Protein AF-0000000078823040 (afdb_homodimer)

Foldseek 3Di:
DFFEEAEEAEEQQVDDQLLVLVQVLLVVLLHAEYAYQLQRPRNLVSLVPCDPVSVVRHFYAHAAEQADRFPPHHDDPVVLLVCLVVPNDDLVVLLVRLVVSQVSVCVRNVDGGLEYAYDVRSCQAHSNVVSNLVNQCVVPVPDGHAYEAAQEPDPPPVNVVSVVRGSPVSVVVCVVSPHHYADYEAADDDLPDALVRVLVSVLVRVVVSLVCVVVPGYYYYYDRAGHQDPPVVDPNNVSRPSRSDNSVDVSVVVSCVVSNYRHDYVCVVVVD/DFFEEAEEAEEQQVDPQLLVLVQVLLVVLLHAEYAYQLQRPRNLVSLVPCDPVSVVRHFYAHAAEQADRFPPHHDDPVVLLVCLVVPNDDLVVLLVRLVVSQVSVCVRNVDGGLEYAYDVRSCQAHSNVVSNLVNQCVVPVPDGHAYEAAQEPDPPPVNVVSVVRGSPVSVVVCVVSPHHYADYEAADDDLPDALVRVLVSVLVRVVVSLVCVVVPGYYYYYDRAGHQDPPPVDPNNVSRPSRSDNSSDVSVVVSCVVSNYRHDYVCVVVVD

Solvent-accessible surface area (backbone atoms only — not comparable to full-atom values): 28137 Å² total; per-residue (Å²): 126,78,26,70,31,29,26,31,33,53,58,34,25,75,39,71,39,32,36,51,34,48,53,52,33,35,76,68,62,60,30,12,27,36,20,28,29,42,59,31,93,41,20,71,65,49,46,68,71,61,40,72,71,51,55,72,47,22,41,51,20,37,26,43,55,52,55,83,52,35,57,96,59,62,35,60,63,61,58,45,52,48,36,24,73,68,63,67,63,57,66,70,57,50,46,51,39,52,48,51,37,53,49,43,38,26,71,66,65,74,45,79,49,50,25,39,40,28,51,93,56,48,45,30,26,50,68,45,29,58,49,49,53,53,50,46,50,70,74,28,70,90,63,66,40,33,36,59,33,57,29,44,76,52,81,45,73,69,28,48,50,42,38,71,44,21,18,62,58,38,48,55,52,38,48,74,70,67,37,50,65,44,58,32,22,35,65,84,75,89,63,77,54,54,55,70,57,42,51,53,52,47,51,54,44,52,50,48,42,50,58,36,39,74,74,76,39,46,36,33,36,42,44,56,38,9,44,80,69,84,59,78,84,46,90,54,50,78,27,10,34,34,45,34,52,46,60,70,33,68,65,42,54,48,52,30,58,76,65,38,43,41,78,33,37,56,70,74,68,63,72,110,127,77,27,67,32,29,27,31,32,54,56,33,25,75,39,70,38,32,37,52,33,47,52,51,33,35,75,69,63,62,29,12,26,37,20,28,29,43,58,29,93,40,20,71,66,48,47,70,71,63,38,71,71,49,54,74,48,23,42,51,22,37,26,43,55,51,56,83,51,36,58,96,59,60,34,60,63,63,59,45,52,48,36,23,74,66,63,66,62,56,66,68,58,50,45,51,39,52,47,50,39,53,50,41,38,26,72,66,66,74,44,80,48,49,24,40,38,28,51,95,54,48,46,30,26,50,67,45,30,59,48,49,52,52,48,47,49,68,75,29,68,90,64,66,40,32,36,60,34,58,30,44,76,51,80,45,74,70,28,48,50,42,38,71,45,21,19,61,58,38,47,54,52,37,47,75,72,67,37,50,65,44,59,32,23,34,64,85,76,84,64,74,56,54,55,70,56,42,51,54,52,47,52,53,42,52,51,48,42,49,57,36,40,76,74,76,37,45,35,34,36,42,45,54,37,10,44,80,68,86,59,79,83,46,92,54,49,78,27,10,34,34,45,34,53,46,59,70,33,68,64,43,54,48,50,31,58,74,66,35,44,41,77,32,36,56,71,73,68,62,71,111

Structure (mmCIF, N/CA/C/O backbone):
data_AF-0000000078823040-model_v1
#
loop_
_entity.id
_entity.type
_entity.pdbx_description
1 polymer 'YdjC-like protein'
#
loop_
_atom_site.group_PDB
_atom_site.id
_atom_site.type_symbol
_atom_site.label_atom_id
_atom_site.label_alt_id
_atom_site.label_comp_id
_atom_site.label_asym_id
_atom_site.label_entity_id
_atom_site.label_seq_id
_atom_site.pdbx_PDB_ins_code
_atom_site.Cartn_x
_atom_site.Cartn_y
_atom_site.Cartn_z
_atom_site.occupancy
_atom_site.B_iso_or_equiv
_atom_site.auth_seq_id
_atom_site.auth_comp_id
_atom_site.auth_asym_id
_atom_site.auth_atom_id
_atom_site.pdbx_PDB_model_num
ATOM 1 N N . MET A 1 1 ? -22.453 35.469 12.219 1 88.44 1 MET A N 1
ATOM 2 C CA . MET A 1 1 ? -21.438 34.906 13.102 1 88.44 1 MET A CA 1
ATOM 3 C C . MET A 1 1 ? -20.125 34.719 12.359 1 88.44 1 MET A C 1
ATOM 5 O O . MET A 1 1 ? -20.109 34.344 11.188 1 88.44 1 MET A O 1
ATOM 9 N N . VAL A 1 2 ? -18.984 35.062 13.023 1 94.88 2 VAL A N 1
ATOM 10 C CA . VAL A 1 2 ? -17.672 34.906 12.406 1 94.88 2 VAL A CA 1
ATOM 11 C C . VAL A 1 2 ? -17.219 33.469 12.469 1 94.88 2 VAL A C 1
ATOM 13 O O . VAL A 1 2 ? -17.422 32.781 13.484 1 94.88 2 VAL A O 1
ATOM 16 N N . THR A 1 3 ? -16.75 32.938 11.391 1 97.69 3 THR A N 1
ATOM 17 C CA . THR A 1 3 ? -16.234 31.562 11.32 1 97.69 3 THR A CA 1
ATOM 18 C C . THR A 1 3 ? -14.711 31.562 11.453 1 97.69 3 THR A C 1
ATOM 20 O O . THR A 1 3 ? -14 32 10.547 1 97.69 3 THR A O 1
ATOM 23 N N . PRO A 1 4 ? -14.203 31.062 12.609 1 97.69 4 PRO A N 1
ATOM 24 C CA . PRO A 1 4 ? -12.75 30.891 12.672 1 97.69 4 PRO A CA 1
ATOM 25 C C . PRO A 1 4 ? -12.258 29.75 11.781 1 97.69 4 PRO A C 1
ATOM 27 O O . PRO A 1 4 ? -12.922 28.719 11.672 1 97.69 4 PRO A O 1
ATOM 30 N N . LEU A 1 5 ? -11.164 29.922 11.125 1 98.19 5 LEU A N 1
ATOM 31 C CA . LEU A 1 5 ? -10.594 28.906 10.25 1 98.19 5 LEU A CA 1
ATOM 32 C C . LEU A 1 5 ? -9.078 28.828 10.414 1 98.19 5 LEU A C 1
ATOM 34 O O . LEU A 1 5 ? -8.391 29.859 10.352 1 98.19 5 LEU A O 1
ATOM 38 N N . ILE A 1 6 ? -8.602 27.641 10.711 1 98.56 6 ILE A N 1
ATOM 39 C CA . ILE A 1 6 ? -7.16 27.391 10.703 1 98.56 6 ILE A CA 1
ATOM 40 C C . ILE A 1 6 ? -6.703 27.078 9.281 1 98.56 6 ILE A C 1
ATOM 42 O O . ILE A 1 6 ? -7.242 26.172 8.633 1 98.56 6 ILE A O 1
ATOM 46 N N . ILE A 1 7 ? -5.805 27.844 8.758 1 98.88 7 ILE A N 1
ATOM 47 C CA . ILE A 1 7 ? -5.227 27.578 7.445 1 98.88 7 ILE A CA 1
ATOM 48 C C . ILE A 1 7 ? -3.771 27.141 7.602 1 98.88 7 ILE A C 1
ATOM 50 O O . ILE A 1 7 ? -2.914 27.953 7.977 1 98.88 7 ILE A O 1
ATOM 54 N N . SER A 1 8 ? -3.553 25.891 7.316 1 98.75 8 SER A N 1
ATOM 55 C CA . SER A 1 8 ? -2.27 25.281 7.648 1 98.75 8 SER A CA 1
ATOM 56 C C . SER A 1 8 ? -1.53 24.828 6.395 1 98.75 8 SER A C 1
ATOM 58 O O . SER A 1 8 ? -2.031 23.984 5.645 1 98.75 8 SER A O 1
ATOM 60 N N . ALA A 1 9 ? -0.342 25.328 6.199 1 98.88 9 ALA A N 1
ATOM 61 C CA . ALA A 1 9 ? 0.524 24.891 5.109 1 98.88 9 ALA A CA 1
ATOM 62 C C . ALA A 1 9 ? 1.442 23.766 5.559 1 98.88 9 ALA A C 1
ATOM 64 O O . ALA A 1 9 ? 2.094 23.859 6.602 1 98.88 9 ALA A O 1
ATOM 65 N N . ASP A 1 10 ? 1.474 22.719 4.77 1 98.75 10 ASP A N 1
ATOM 66 C CA . ASP A 1 10 ? 2.334 21.578 5.051 1 98.75 10 ASP A CA 1
ATOM 67 C C . ASP A 1 10 ? 3.703 21.75 4.395 1 98.75 10 ASP A C 1
ATOM 69 O O . ASP A 1 10 ? 3.875 22.594 3.516 1 98.75 10 ASP A O 1
ATOM 73 N N . ASP A 1 11 ? 4.695 21.062 4.91 1 98.75 11 ASP A N 1
ATOM 74 C CA . ASP A 1 11 ? 5.941 20.734 4.223 1 98.75 11 ASP A CA 1
ATOM 75 C C . ASP A 1 11 ? 6.961 21.859 4.371 1 98.75 11 ASP A C 1
ATOM 77 O O . ASP A 1 11 ? 7.836 22.031 3.52 1 98.75 11 ASP A O 1
ATOM 81 N N . TYR A 1 12 ? 6.855 22.734 5.391 1 98.88 12 TYR A N 1
ATOM 82 C CA . TYR A 1 12 ? 7.891 23.734 5.621 1 98.88 12 TYR A CA 1
ATOM 83 C C . TYR A 1 12 ? 9.25 23.078 5.824 1 98.88 12 TYR A C 1
ATOM 85 O O . TYR A 1 12 ? 9.367 22.109 6.562 1 98.88 12 TYR A O 1
ATOM 93 N N . ALA A 1 13 ? 10.25 23.578 5.176 1 98.75 13 ALA A N 1
ATOM 94 C CA . ALA A 1 13 ? 11.641 23.141 5.18 1 98.75 13 ALA A CA 1
ATOM 95 C C . ALA A 1 13 ? 11.891 22.094 4.105 1 98.75 13 ALA A C 1
ATOM 97 O O . ALA A 1 13 ? 12.992 21.547 4 1 98.75 13 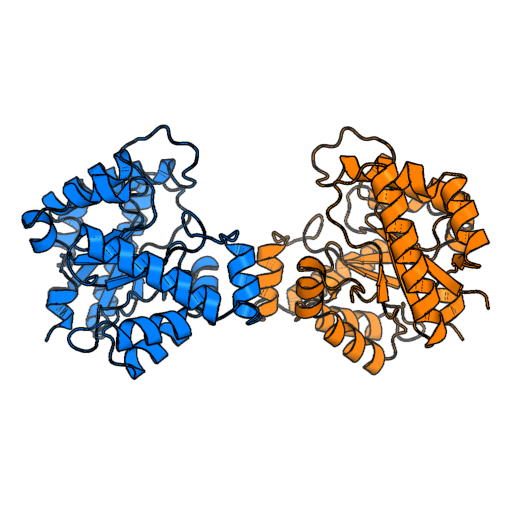ALA A O 1
ATOM 98 N N . GLN A 1 14 ? 10.883 21.781 3.256 1 98.31 14 GLN A N 1
ATOM 99 C CA . GLN A 1 14 ? 11.102 20.828 2.166 1 98.31 14 GLN A CA 1
ATOM 100 C C . GLN A 1 14 ? 11.914 21.469 1.041 1 98.31 14 GLN A C 1
ATOM 102 O O . GLN A 1 14 ? 12.688 20.781 0.365 1 98.31 14 GLN A O 1
ATOM 107 N N . GLY A 1 15 ? 11.734 22.734 0.827 1 97.81 15 GLY A N 1
ATOM 108 C CA . GLY A 1 15 ? 12.43 23.469 -0.215 1 97.81 15 GLY A CA 1
ATOM 109 C C . GLY A 1 15 ? 12.383 24.969 -0.017 1 97.81 15 GLY A C 1
ATOM 110 O O . GLY A 1 15 ? 11.445 25.5 0.589 1 97.81 15 GLY A O 1
ATOM 111 N N . ALA A 1 16 ? 13.375 25.641 -0.651 1 97.88 16 ALA A N 1
ATOM 112 C CA . ALA A 1 16 ? 13.5 27.078 -0.451 1 97.88 16 ALA A CA 1
ATOM 113 C C . ALA A 1 16 ? 12.289 27.812 -1.019 1 97.88 16 ALA A C 1
ATOM 115 O O . ALA A 1 16 ? 11.781 28.75 -0.402 1 97.88 16 ALA A O 1
ATOM 116 N N . ALA A 1 17 ? 11.891 27.391 -2.172 1 98.5 17 ALA A N 1
ATOM 117 C CA . ALA A 1 17 ? 10.75 28.031 -2.818 1 98.5 17 ALA A CA 1
ATOM 118 C C . ALA A 1 17 ? 9.469 27.812 -2.012 1 98.5 17 ALA A C 1
ATOM 120 O O . ALA A 1 17 ? 8.617 28.703 -1.942 1 98.5 17 ALA A O 1
ATOM 121 N N . ILE A 1 18 ? 9.336 26.641 -1.421 1 98.81 18 ILE A N 1
ATOM 122 C CA . ILE A 1 18 ? 8.195 26.312 -0.571 1 98.81 18 ILE A CA 1
ATOM 123 C C . ILE A 1 18 ? 8.227 27.172 0.688 1 98.81 18 ILE A C 1
ATOM 125 O O . ILE A 1 18 ? 7.227 27.812 1.027 1 98.81 18 ILE A O 1
ATOM 129 N N . ASP A 1 19 ? 9.414 27.297 1.308 1 98.81 19 ASP A N 1
ATOM 130 C CA . ASP A 1 19 ? 9.578 28.078 2.527 1 98.81 19 ASP A CA 1
ATOM 131 C C . ASP A 1 19 ? 9.211 29.531 2.295 1 98.81 19 ASP A C 1
ATOM 133 O O . ASP A 1 19 ? 8.445 30.125 3.068 1 98.81 19 ASP A O 1
ATOM 137 N N . GLN A 1 20 ? 9.719 30.062 1.245 1 98.75 20 GLN A N 1
ATOM 138 C CA . GLN A 1 20 ? 9.477 31.469 0.942 1 98.75 20 GLN A CA 1
ATOM 139 C C . GLN A 1 20 ? 7.996 31.734 0.708 1 98.75 20 GLN A C 1
ATOM 141 O O . GLN A 1 20 ? 7.449 32.719 1.205 1 98.75 20 GLN A O 1
ATOM 146 N N . GLY A 1 21 ? 7.371 30.891 -0.035 1 98.88 21 GLY A N 1
ATOM 147 C CA . GLY A 1 21 ? 5.945 31.031 -0.274 1 98.88 21 GLY A CA 1
ATOM 148 C C . GLY A 1 21 ? 5.121 30.984 0.999 1 98.88 21 GLY A C 1
ATOM 149 O O . GLY A 1 21 ? 4.203 31.781 1.178 1 98.88 21 GLY A O 1
ATOM 150 N N . ILE A 1 22 ? 5.422 30.062 1.857 1 98.94 22 ILE A N 1
ATOM 151 C CA . ILE A 1 22 ? 4.699 29.906 3.115 1 98.94 22 ILE A CA 1
ATOM 152 C C . ILE A 1 22 ? 4.891 31.141 3.982 1 98.94 22 ILE A C 1
ATOM 154 O O . ILE A 1 22 ? 3.916 31.703 4.496 1 98.94 22 ILE A O 1
ATOM 158 N N . LEU A 1 23 ? 6.098 31.625 4.109 1 98.94 23 LEU A N 1
ATOM 159 C CA . LEU A 1 23 ? 6.383 32.812 4.93 1 98.94 23 LEU A CA 1
ATOM 160 C C . LEU A 1 23 ? 5.684 34.031 4.367 1 98.94 23 LEU A C 1
ATOM 162 O O . LEU A 1 23 ? 5.133 34.844 5.125 1 98.94 23 LEU A O 1
ATOM 166 N N . ASP A 1 24 ? 5.715 34.188 3.055 1 98.81 24 ASP A N 1
ATOM 167 C CA . ASP A 1 24 ? 5.027 35.312 2.42 1 98.81 24 ASP A CA 1
ATOM 168 C C . ASP A 1 24 ? 3.541 35.312 2.773 1 98.81 24 ASP A C 1
ATOM 170 O O . ASP A 1 24 ? 2.986 36.344 3.148 1 98.81 24 ASP A O 1
ATOM 174 N N . LEU A 1 25 ? 2.967 34.156 2.684 1 98.88 25 LEU A N 1
ATOM 175 C CA . LEU A 1 25 ? 1.531 34.062 2.92 1 98.88 25 LEU A CA 1
ATOM 176 C C . LEU A 1 25 ? 1.203 34.312 4.391 1 98.88 25 LEU A C 1
ATOM 178 O O . LEU A 1 25 ? 0.151 34.844 4.715 1 98.88 25 LEU A O 1
ATOM 182 N N . ILE A 1 26 ? 2.066 33.875 5.305 1 98.88 26 ILE A N 1
ATOM 183 C CA . ILE A 1 26 ? 1.87 34.188 6.719 1 98.88 26 ILE A CA 1
ATOM 184 C C . ILE A 1 26 ? 1.93 35.688 6.949 1 98.88 26 ILE A C 1
ATOM 186 O O . ILE A 1 26 ? 1.069 36.25 7.629 1 98.88 26 ILE A O 1
ATOM 190 N N . ARG A 1 27 ? 2.875 36.312 6.336 1 98.5 27 ARG A N 1
ATOM 191 C CA . ARG A 1 27 ? 3.02 37.781 6.48 1 98.5 27 ARG A CA 1
ATOM 192 C C . ARG A 1 27 ? 1.796 38.5 5.941 1 98.5 27 ARG A C 1
ATOM 194 O O . ARG A 1 27 ? 1.402 39.531 6.477 1 98.5 27 ARG A O 1
ATOM 201 N N . MET A 1 28 ? 1.188 37.906 4.973 1 97.94 28 MET A N 1
ATOM 202 C CA . MET A 1 28 ? -0.007 38.469 4.367 1 97.94 28 MET A CA 1
ATOM 203 C C . MET A 1 28 ? -1.25 38.156 5.184 1 97.94 28 MET A C 1
ATOM 205 O O . MET A 1 28 ? -2.365 38.5 4.809 1 97.94 28 MET A O 1
ATOM 209 N N . ARG A 1 29 ? -1.079 37.312 6.223 1 97.38 29 ARG A N 1
ATOM 210 C CA . ARG A 1 29 ? -2.156 36.875 7.102 1 97.38 29 ARG A CA 1
ATOM 211 C C . ARG A 1 29 ? -3.129 35.969 6.363 1 97.38 29 ARG A C 1
ATOM 213 O O . ARG A 1 29 ? -4.336 36 6.605 1 97.38 29 ARG A O 1
ATOM 220 N N . ARG A 1 30 ? -2.502 35.188 5.438 1 98.31 30 ARG A N 1
ATOM 221 C CA . ARG A 1 30 ? -3.305 34.25 4.676 1 98.31 30 ARG A CA 1
ATOM 222 C C . ARG A 1 30 ? -3.188 32.844 5.254 1 98.31 30 ARG A C 1
ATOM 224 O O . ARG A 1 30 ? -3.994 31.969 4.941 1 98.31 30 ARG A O 1
ATOM 231 N N . LEU A 1 31 ? -2.199 32.625 6.008 1 98.75 31 LEU A N 1
ATOM 232 C CA . LEU A 1 31 ? -1.966 31.359 6.719 1 98.75 31 LEU A CA 1
ATOM 233 C C . LEU A 1 31 ? -1.891 31.594 8.227 1 98.75 31 LEU A C 1
ATOM 235 O O . LEU A 1 31 ? -1.405 32.625 8.672 1 98.75 31 LEU A O 1
ATOM 239 N N . THR A 1 32 ? -2.303 30.594 8.984 1 98.75 32 THR A N 1
ATOM 240 C CA . THR A 1 32 ? -2.275 30.734 10.438 1 98.75 32 THR A CA 1
ATOM 241 C C . THR A 1 32 ? -1.522 29.578 11.086 1 98.75 32 THR A C 1
ATOM 243 O O . THR A 1 32 ? -1.461 29.484 12.312 1 98.75 32 THR A O 1
ATOM 246 N N . ALA A 1 33 ? -0.987 28.672 10.281 1 98.88 33 ALA A N 1
ATOM 247 C CA . ALA A 1 33 ? -0.185 27.562 10.789 1 98.88 33 ALA A CA 1
ATOM 248 C C . ALA A 1 33 ? 0.694 26.969 9.68 1 98.88 33 ALA A C 1
ATOM 250 O O . ALA A 1 33 ? 0.343 27.031 8.5 1 98.88 33 ALA A O 1
ATOM 251 N N . THR A 1 34 ? 1.821 26.438 10.039 1 98.94 34 THR A N 1
ATOM 252 C CA . THR A 1 34 ? 2.643 25.625 9.148 1 98.94 34 THR A CA 1
ATOM 253 C C . THR A 1 34 ? 3.361 24.531 9.93 1 98.94 34 THR A C 1
ATOM 255 O O . THR A 1 34 ? 3.719 24.719 11.094 1 98.94 34 THR A O 1
ATOM 258 N N . SER A 1 35 ? 3.416 23.391 9.336 1 98.75 35 SER A N 1
ATOM 259 C CA . SER A 1 35 ? 4.113 22.281 9.977 1 98.75 35 SER A CA 1
ATOM 260 C C . SER A 1 35 ? 5.438 21.984 9.273 1 98.75 35 SER A C 1
ATOM 262 O O . SER A 1 35 ? 5.535 22.094 8.055 1 98.75 35 SER A O 1
ATOM 264 N N . CYS A 1 36 ? 6.426 21.609 10.062 1 98.88 36 CYS A N 1
ATOM 265 C CA . CYS A 1 36 ? 7.812 21.625 9.609 1 98.88 36 CYS A CA 1
ATOM 266 C C . CYS A 1 36 ? 8.375 20.203 9.531 1 98.88 36 CYS A C 1
ATOM 268 O O . CYS A 1 36 ? 8.109 19.391 10.406 1 98.88 36 CYS A O 1
ATOM 270 N N . LEU A 1 37 ? 9.086 19.969 8.5 1 98.81 37 LEU A N 1
ATOM 271 C CA . LEU A 1 37 ? 9.867 18.75 8.367 1 98.81 37 LEU A CA 1
ATOM 272 C C . LEU A 1 37 ? 11.227 18.891 9.047 1 98.81 37 LEU A C 1
ATOM 274 O O . LEU A 1 37 ? 12.203 19.281 8.406 1 98.81 37 LEU A O 1
ATOM 278 N N . SER A 1 38 ? 11.297 18.438 10.273 1 98.75 38 SER A N 1
ATOM 279 C CA . SER A 1 38 ? 12.391 18.828 11.156 1 98.75 38 SER A CA 1
ATOM 280 C C . SER A 1 38 ? 13.656 18.047 10.852 1 98.75 38 SER A C 1
ATOM 282 O O . SER A 1 38 ? 14.742 18.406 11.32 1 98.75 38 SER A O 1
ATOM 284 N N . LEU A 1 39 ? 13.562 16.969 10.078 1 98.5 39 LEU A N 1
ATOM 285 C CA . LEU A 1 39 ? 14.773 16.234 9.734 1 98.5 39 LEU A CA 1
ATOM 286 C C . LEU A 1 39 ? 15.227 16.562 8.32 1 98.5 39 LEU A C 1
ATOM 288 O O . LEU A 1 39 ? 16.188 15.969 7.816 1 98.5 39 LEU A O 1
ATOM 292 N N . SER A 1 40 ? 14.484 17.469 7.668 1 98.25 40 SER A N 1
ATOM 293 C CA . SER A 1 40 ? 14.953 17.953 6.379 1 98.25 40 SER A CA 1
ATOM 294 C C . SER A 1 40 ? 16.359 18.547 6.496 1 98.25 40 SER A C 1
ATOM 296 O O . SER A 1 40 ? 16.672 19.219 7.48 1 98.25 40 SER A O 1
ATOM 298 N N . PRO A 1 41 ? 17.188 18.344 5.422 1 97.38 41 PRO A N 1
ATOM 299 C CA . PRO A 1 41 ? 18.5 18.984 5.441 1 97.38 41 PRO A CA 1
ATOM 300 C C . PRO A 1 41 ? 18.422 20.5 5.477 1 97.38 41 PRO A C 1
ATOM 302 O O . PRO A 1 41 ? 19.391 21.172 5.855 1 97.38 41 PRO A O 1
ATOM 305 N N . ARG A 1 42 ? 17.312 21.062 5.172 1 97.56 42 ARG A N 1
ATOM 306 C CA . ARG A 1 42 ? 17.156 22.516 5.109 1 97.56 42 ARG A CA 1
ATOM 307 C C . ARG A 1 42 ? 16.609 23.062 6.422 1 97.56 42 ARG A C 1
ATOM 309 O O . ARG A 1 42 ? 16.516 24.266 6.602 1 97.56 42 ARG A O 1
ATOM 316 N N . TRP A 1 43 ? 16.281 22.219 7.312 1 98.69 43 TRP A N 1
ATOM 317 C CA . TRP A 1 43 ? 15.547 22.625 8.5 1 98.69 43 TRP A CA 1
ATOM 318 C C . TRP A 1 43 ? 16.312 23.688 9.281 1 98.69 43 TRP A C 1
ATOM 320 O O . TRP A 1 43 ? 15.742 24.719 9.648 1 98.69 43 TRP A O 1
ATOM 330 N N . ARG A 1 44 ? 17.562 23.5 9.516 1 98.12 44 ARG A N 1
ATOM 331 C CA . ARG A 1 44 ? 18.344 24.469 10.289 1 98.12 44 ARG A CA 1
ATOM 332 C C . ARG A 1 44 ? 18.281 25.844 9.664 1 98.12 44 ARG A C 1
ATOM 334 O O . ARG A 1 44 ? 18.016 26.828 10.359 1 98.12 44 ARG A O 1
ATOM 341 N N . GLU A 1 45 ? 18.484 25.875 8.391 1 98.25 45 GLU A N 1
ATOM 342 C CA . GLU A 1 45 ? 18.438 27.141 7.68 1 98.25 45 GLU A CA 1
ATOM 343 C C . GLU A 1 45 ? 17.016 27.703 7.656 1 98.25 45 GLU A C 1
ATOM 345 O O . GLU A 1 45 ? 16.797 28.875 7.926 1 98.25 45 GLU A O 1
ATOM 350 N N . ALA A 1 46 ? 16.062 26.906 7.34 1 98.81 46 ALA A N 1
ATOM 351 C CA . ALA A 1 46 ? 14.672 27.328 7.227 1 98.81 46 ALA A CA 1
ATOM 352 C C . ALA A 1 46 ? 14.148 27.844 8.562 1 98.81 46 ALA A C 1
ATOM 354 O O . ALA A 1 46 ? 13.383 28.812 8.594 1 98.81 46 ALA A O 1
ATOM 355 N N . ALA A 1 47 ? 14.547 27.219 9.617 1 98.81 47 ALA A N 1
ATOM 356 C CA . ALA A 1 47 ? 14.07 27.578 10.953 1 98.81 47 ALA A CA 1
ATOM 357 C C . ALA A 1 47 ? 14.469 29.016 11.305 1 98.81 47 ALA A C 1
ATOM 359 O O . ALA A 1 47 ? 13.75 29.703 12.031 1 98.81 47 ALA A O 1
ATOM 360 N N . THR A 1 48 ? 15.57 29.484 10.797 1 98.38 48 THR A N 1
ATOM 361 C CA . THR A 1 48 ? 16.062 30.828 11.117 1 98.38 48 THR A CA 1
ATOM 362 C C . THR A 1 48 ? 15.117 31.891 10.594 1 98.38 48 THR A C 1
ATOM 364 O O . THR A 1 48 ? 15.07 33 11.117 1 98.38 48 THR A O 1
ATOM 367 N N . SER A 1 49 ? 14.375 31.516 9.586 1 98.62 49 SER A N 1
ATOM 368 C CA . SER A 1 49 ? 13.469 32.469 8.961 1 98.62 49 SER A CA 1
ATOM 369 C C . SER A 1 49 ? 12.141 32.562 9.695 1 98.62 49 SER A C 1
ATOM 371 O O . SER A 1 49 ? 11.32 33.438 9.422 1 98.62 49 SER A O 1
ATOM 373 N N . ILE A 1 50 ? 11.938 31.656 10.641 1 98.81 50 ILE A N 1
ATOM 374 C CA . ILE A 1 50 ? 10.75 31.719 11.484 1 98.81 50 ILE A CA 1
ATOM 375 C C . ILE A 1 50 ? 10.992 32.688 12.641 1 98.81 50 ILE A C 1
ATOM 377 O O . ILE A 1 50 ? 11.359 32.281 13.742 1 98.81 50 ILE A O 1
ATOM 381 N N . THR A 1 51 ? 10.648 33.938 12.43 1 98.12 51 THR A N 1
ATOM 382 C CA . THR A 1 51 ? 10.898 35 13.391 1 98.12 51 THR A CA 1
ATOM 383 C C . THR A 1 51 ? 9.758 35.094 14.406 1 98.12 51 THR A C 1
ATOM 385 O O . THR A 1 51 ? 8.734 34.406 14.258 1 98.12 51 THR A O 1
ATOM 388 N N . SER A 1 52 ? 9.977 35.906 15.375 1 97.5 52 SER A N 1
ATOM 389 C CA . SER A 1 52 ? 8.93 36.156 16.359 1 97.5 52 SER A CA 1
ATOM 390 C C . SER A 1 52 ? 7.676 36.719 15.703 1 97.5 52 SER A C 1
ATOM 392 O O . SER A 1 52 ? 6.559 36.438 16.125 1 97.5 52 SER A O 1
ATOM 394 N N . ALA A 1 53 ? 7.906 37.5 14.711 1 97.88 53 ALA A N 1
ATOM 395 C CA . ALA A 1 53 ? 6.77 38.062 14 1 97.88 53 ALA A CA 1
ATOM 396 C C . ALA A 1 53 ? 5.949 37 13.297 1 97.88 53 ALA A C 1
ATOM 398 O O . ALA A 1 53 ? 4.719 37.062 13.258 1 97.88 53 ALA A O 1
ATOM 399 N N . ILE A 1 54 ? 6.629 36.031 12.719 1 98.56 54 ILE A N 1
ATOM 400 C CA . ILE A 1 54 ? 5.957 34.906 12.086 1 98.56 54 ILE A CA 1
ATOM 401 C C . ILE A 1 54 ? 5.18 34.125 13.133 1 98.56 54 ILE A C 1
ATOM 403 O O . ILE A 1 54 ? 4.008 33.781 12.922 1 98.56 54 ILE A O 1
ATOM 407 N N . ARG A 1 55 ? 5.746 33.906 14.266 1 97.75 55 ARG A N 1
ATOM 408 C CA . ARG A 1 55 ? 5.156 33.094 15.328 1 97.75 55 ARG A CA 1
ATOM 409 C C . ARG A 1 55 ? 3.943 33.781 15.938 1 97.75 55 ARG A C 1
ATOM 411 O O . ARG A 1 55 ? 3.068 33.156 16.5 1 97.75 55 ARG A O 1
ATOM 418 N N . GLU A 1 56 ? 3.932 35.062 15.844 1 97.19 56 GLU A N 1
ATOM 419 C CA . GLU A 1 56 ? 2.771 35.812 16.312 1 97.19 56 GLU A CA 1
ATOM 420 C C . GLU A 1 56 ? 1.564 35.594 15.406 1 97.19 56 GLU A C 1
ATOM 422 O O . GLU A 1 56 ? 0.42 35.656 15.859 1 97.19 56 GLU A O 1
ATOM 427 N N . GLN A 1 57 ? 1.865 35.25 14.211 1 97.75 57 GLN A N 1
ATOM 428 C CA . GLN A 1 57 ? 0.795 35.188 13.227 1 97.75 57 GLN A CA 1
ATOM 429 C C . GLN A 1 57 ? 0.411 33.719 12.914 1 97.75 57 GLN A C 1
ATOM 431 O O . GLN A 1 57 ? -0.667 33.469 12.375 1 97.75 57 GLN A O 1
ATOM 436 N N . ALA A 1 58 ? 1.311 32.781 13.234 1 98.75 58 ALA A N 1
ATOM 437 C CA . ALA A 1 58 ? 1.065 31.422 12.82 1 98.75 58 ALA A CA 1
ATOM 438 C C . ALA A 1 58 ? 1.594 30.422 13.859 1 98.75 58 ALA A C 1
ATOM 440 O O . ALA A 1 58 ? 2.66 30.641 14.445 1 98.75 58 ALA A O 1
ATOM 441 N N . ASP A 1 59 ? 0.81 29.406 14.094 1 98.75 59 ASP A N 1
ATOM 442 C CA . ASP A 1 59 ? 1.31 28.266 14.859 1 98.75 59 ASP A CA 1
ATOM 443 C C . ASP A 1 59 ? 2.357 27.484 14.07 1 98.75 59 ASP A C 1
ATOM 445 O O . ASP A 1 59 ? 2.168 27.203 12.883 1 98.75 59 ASP A O 1
ATOM 449 N N . ILE A 1 60 ? 3.453 27.188 14.711 1 98.88 60 ILE A N 1
ATOM 450 C CA . ILE A 1 60 ? 4.523 26.406 14.094 1 98.88 60 ILE A CA 1
ATOM 451 C C . ILE A 1 60 ? 4.531 25 14.664 1 98.88 60 ILE A C 1
ATOM 453 O O . ILE A 1 60 ? 4.734 24.797 15.867 1 98.88 60 ILE A O 1
ATOM 457 N N . GLY A 1 61 ? 4.289 24.031 13.773 1 98.88 61 GLY A N 1
ATOM 458 C CA . GLY A 1 61 ? 4.121 22.672 14.25 1 98.88 61 GLY A CA 1
ATOM 459 C C . GLY A 1 61 ? 5.125 21.703 13.656 1 98.88 61 GLY A C 1
ATOM 460 O O . GLY A 1 61 ? 5.977 22.094 12.859 1 98.88 61 GLY A O 1
ATOM 461 N N . LEU A 1 62 ? 5.059 20.469 14.141 1 98.94 62 LEU A N 1
ATOM 462 C CA . LEU A 1 62 ? 5.836 19.359 13.578 1 98.94 62 LEU A CA 1
ATOM 463 C C . LEU A 1 62 ? 5.031 18.609 12.531 1 98.94 62 LEU A C 1
ATOM 465 O O . LEU A 1 62 ? 3.865 18.281 12.758 1 98.94 62 LEU A O 1
ATOM 469 N N . HIS A 1 63 ? 5.598 18.422 11.391 1 98.88 63 HIS A N 1
ATOM 470 C CA . HIS A 1 63 ? 5.066 17.578 10.328 1 98.88 63 HIS A CA 1
ATOM 471 C C . HIS A 1 63 ? 5.672 16.188 10.367 1 98.88 63 HIS A C 1
ATOM 473 O O . HIS A 1 63 ? 6.578 15.875 9.594 1 98.88 63 HIS A O 1
ATOM 479 N N . LEU A 1 64 ? 5.121 15.375 11.195 1 98.81 64 LEU A N 1
ATOM 480 C CA . LEU A 1 64 ? 5.703 14.055 11.406 1 98.81 64 LEU A CA 1
ATOM 481 C C . LEU A 1 64 ? 5.895 13.328 10.07 1 98.81 64 LEU A C 1
ATOM 483 O O . LEU A 1 64 ? 4.988 13.312 9.234 1 98.81 64 LEU A O 1
ATOM 487 N N . ASP A 1 65 ? 7.098 12.758 9.945 1 98.44 65 ASP A N 1
ATOM 488 C CA . ASP A 1 65 ? 7.473 12.211 8.641 1 98.44 65 ASP A CA 1
ATOM 489 C C . ASP A 1 65 ? 8.156 10.859 8.797 1 98.44 65 ASP A C 1
ATOM 491 O O . ASP A 1 65 ? 9.07 10.703 9.609 1 98.44 65 ASP A O 1
ATOM 495 N N . PHE A 1 66 ? 7.727 9.898 8 1 98 66 PHE A N 1
ATOM 496 C CA . PHE A 1 66 ? 8.383 8.602 7.953 1 98 66 PHE A CA 1
ATOM 497 C C . PHE A 1 66 ? 8.719 8.219 6.516 1 98 66 PHE A C 1
ATOM 499 O O . PHE A 1 66 ? 9.195 7.109 6.262 1 98 66 PHE A O 1
ATOM 506 N N . THR A 1 67 ? 8.523 9.156 5.625 1 96.56 67 THR A N 1
ATOM 507 C CA . THR A 1 67 ? 8.594 8.766 4.223 1 96.56 67 THR A CA 1
ATOM 508 C C . THR A 1 67 ? 9.648 9.578 3.482 1 96.56 67 THR A C 1
ATOM 510 O O . THR A 1 67 ? 10.203 9.125 2.48 1 96.56 67 THR A O 1
ATOM 513 N N . ALA A 1 68 ? 10.008 10.742 3.916 1 95.62 68 ALA A N 1
ATOM 514 C CA . ALA A 1 68 ? 10.844 11.633 3.123 1 95.62 68 ALA A CA 1
ATOM 515 C C . ALA A 1 68 ? 12.234 11.766 3.738 1 95.62 68 ALA A C 1
ATOM 517 O O . ALA A 1 68 ? 13.242 11.547 3.064 1 95.62 68 ALA A O 1
ATOM 518 N N . TYR A 1 69 ? 12.258 12.117 5.074 1 96.12 69 TYR A N 1
ATOM 519 C CA . TYR A 1 69 ? 13.547 12.484 5.637 1 96.12 69 TYR A CA 1
ATOM 520 C C . TYR A 1 69 ? 13.852 11.664 6.887 1 96.12 69 TYR A C 1
ATOM 522 O O . TYR A 1 69 ? 14.914 11.812 7.492 1 96.12 69 TYR A O 1
ATOM 530 N N . SER A 1 70 ? 12.898 10.797 7.215 1 93.75 70 SER A N 1
ATOM 531 C CA . SER A 1 70 ? 13.062 10.039 8.453 1 93.75 70 SER A CA 1
ATOM 532 C C . SER A 1 70 ? 14.328 9.18 8.414 1 93.75 70 SER A C 1
ATOM 534 O O . SER A 1 70 ? 14.758 8.758 7.344 1 93.75 70 SER A O 1
ATOM 536 N N . ARG A 1 71 ? 14.945 9.023 9.516 1 92.44 71 ARG A N 1
ATOM 537 C CA . ARG A 1 71 ? 16.109 8.164 9.727 1 92.44 71 ARG A CA 1
ATOM 538 C C . ARG A 1 71 ? 15.977 7.383 11.031 1 92.44 71 ARG A C 1
ATOM 540 O O . ARG A 1 71 ? 15.375 7.863 11.992 1 92.44 71 ARG A O 1
ATOM 547 N N . PRO A 1 72 ? 16.594 6.242 11.102 1 91 72 PRO A N 1
ATOM 548 C CA . PRO A 1 72 ? 17.453 5.574 10.125 1 91 72 PRO A CA 1
ATOM 549 C C . PRO A 1 72 ? 16.656 4.883 9.016 1 91 72 PRO A C 1
ATOM 551 O O . PRO A 1 72 ? 17.25 4.406 8.039 1 91 72 PRO A O 1
ATOM 554 N N . THR A 1 73 ? 15.297 4.793 9.273 1 90.56 73 THR A N 1
ATOM 555 C CA . THR A 1 73 ? 14.5 4.062 8.297 1 90.56 73 THR A CA 1
ATOM 556 C C . THR A 1 73 ? 13.469 4.977 7.656 1 90.56 73 THR A C 1
ATOM 558 O O . THR A 1 73 ? 12.922 5.863 8.312 1 90.56 73 THR A O 1
ATOM 561 N N . ARG A 1 74 ? 13.297 4.777 6.379 1 93.12 74 ARG A N 1
ATOM 562 C CA . ARG A 1 74 ? 12.211 5.375 5.602 1 93.12 74 ARG A CA 1
ATOM 563 C C . ARG A 1 74 ? 11.438 4.312 4.828 1 93.12 74 ARG A C 1
ATOM 565 O O . ARG A 1 74 ? 12.023 3.326 4.371 1 93.12 74 ARG A O 1
ATOM 572 N N . TYR A 1 75 ? 10.195 4.492 4.758 1 90.5 75 TYR A N 1
ATOM 573 C CA . TYR A 1 75 ? 9.359 3.568 4 1 90.5 75 TYR A CA 1
ATOM 574 C C . TYR A 1 75 ? 8.641 4.289 2.869 1 90.5 75 TYR A C 1
ATOM 576 O O . TYR A 1 75 ? 8.195 5.43 3.033 1 90.5 75 TYR A O 1
ATOM 584 N N . PRO A 1 76 ? 8.523 3.584 1.713 1 91.44 76 PRO A N 1
ATOM 585 C CA . PRO A 1 76 ? 7.473 4.09 0.828 1 91.44 76 PRO A CA 1
ATOM 586 C C . PRO A 1 76 ? 6.105 4.156 1.509 1 91.44 76 PRO A C 1
ATOM 588 O O . PRO A 1 76 ? 5.77 3.277 2.309 1 91.44 76 PRO A O 1
ATOM 591 N N . HIS A 1 77 ? 5.367 5.156 1.236 1 93.38 77 HIS A N 1
ATOM 592 C CA . HIS A 1 77 ? 4.129 5.445 1.947 1 93.38 77 HIS A CA 1
ATOM 593 C C . HIS A 1 77 ? 3.209 4.23 1.97 1 93.38 77 HIS A C 1
ATOM 595 O O . HIS A 1 77 ? 2.734 3.824 3.033 1 93.38 77 HIS A O 1
ATOM 601 N N . PRO A 1 78 ? 2.943 3.559 0.798 1 90.75 78 PRO A N 1
ATOM 602 C CA . PRO A 1 78 ? 2.041 2.404 0.859 1 90.75 78 PRO A CA 1
ATOM 603 C C . PRO A 1 78 ? 2.58 1.281 1.741 1 90.75 78 PRO A C 1
ATOM 605 O O . PRO A 1 78 ? 1.806 0.598 2.416 1 90.75 78 PRO A O 1
ATOM 608 N N . GLN A 1 79 ? 3.873 1.074 1.696 1 90.88 79 GLN A N 1
ATOM 609 C CA . GLN A 1 79 ? 4.473 0.053 2.549 1 90.88 79 GLN A CA 1
ATOM 610 C C . GLN A 1 79 ? 4.285 0.388 4.023 1 90.88 79 GLN A C 1
ATOM 612 O O . GLN A 1 79 ? 3.979 -0.491 4.832 1 90.88 79 GLN A O 1
ATOM 617 N N . LEU A 1 80 ? 4.453 1.632 4.336 1 94.12 80 LEU A N 1
ATOM 618 C CA . LEU A 1 80 ? 4.246 2.08 5.707 1 94.12 80 LEU A CA 1
ATOM 619 C C . LEU A 1 80 ? 2.809 1.826 6.148 1 94.12 80 LEU A C 1
ATOM 621 O O . LEU A 1 80 ? 2.572 1.326 7.254 1 94.12 80 LEU A O 1
ATOM 625 N N . VAL A 1 81 ? 1.879 2.188 5.309 1 94.31 81 VAL A N 1
ATOM 626 C CA . VAL A 1 81 ? 0.461 2.02 5.613 1 94.31 81 VAL A CA 1
ATOM 627 C C . VAL A 1 81 ? 0.153 0.542 5.848 1 94.31 81 VAL A C 1
ATOM 629 O O . VAL A 1 81 ? -0.476 0.184 6.848 1 94.31 81 VAL A O 1
ATOM 632 N N . ILE A 1 82 ? 0.651 -0.289 4.988 1 91.44 82 ILE A N 1
ATOM 633 C CA . ILE A 1 82 ? 0.383 -1.72 5.078 1 91.44 82 ILE A CA 1
ATOM 634 C C . ILE A 1 82 ? 1.002 -2.283 6.355 1 91.44 82 ILE A C 1
ATOM 636 O O . ILE A 1 82 ? 0.338 -2.994 7.113 1 91.44 82 ILE A O 1
ATOM 640 N N . ARG A 1 83 ? 2.252 -1.96 6.613 1 91.81 83 ARG A N 1
ATOM 641 C CA . ARG A 1 83 ? 2.928 -2.441 7.812 1 91.81 83 ARG A CA 1
ATOM 642 C C . ARG A 1 83 ? 2.205 -1.974 9.07 1 91.81 83 ARG A C 1
ATOM 644 O O . ARG A 1 83 ? 2.102 -2.719 10.047 1 91.81 83 ARG A O 1
ATOM 651 N N . SER A 1 84 ? 1.735 -0.773 9.047 1 95 84 SER A N 1
ATOM 652 C CA . SER A 1 84 ? 1.021 -0.219 10.188 1 95 84 SER A CA 1
ATOM 653 C C . SER A 1 84 ? -0.315 -0.924 10.398 1 95 84 SER A C 1
ATOM 655 O O . SER A 1 84 ? -0.669 -1.269 11.531 1 95 84 SER A O 1
ATOM 657 N N . LEU A 1 85 ? -1.034 -1.123 9.336 1 91.69 85 LEU A N 1
ATOM 658 C CA . LEU A 1 85 ? -2.322 -1.803 9.414 1 91.69 85 LEU A CA 1
ATOM 659 C C . LEU A 1 85 ? -2.154 -3.223 9.945 1 91.69 85 LEU A C 1
ATOM 661 O O . LEU A 1 85 ? -3.025 -3.729 10.656 1 91.69 85 LEU A O 1
ATOM 665 N N . LEU A 1 86 ? -1.013 -3.811 9.633 1 90.19 86 LEU A N 1
ATOM 666 C CA . LEU A 1 86 ? -0.724 -5.168 10.086 1 90.19 86 LEU A CA 1
ATOM 667 C C . LEU A 1 86 ? -0.064 -5.148 11.461 1 90.19 86 LEU A C 1
ATOM 669 O O . LEU A 1 86 ? 0.262 -6.203 12.016 1 90.19 86 LEU A O 1
ATOM 673 N N . ARG A 1 87 ? 0.196 -4.004 11.969 1 93.06 87 ARG A N 1
ATOM 674 C CA . ARG A 1 87 ? 0.823 -3.783 13.273 1 93.06 87 ARG A CA 1
ATOM 675 C C . ARG A 1 87 ? 2.178 -4.477 13.352 1 93.06 87 ARG A C 1
ATOM 677 O O . ARG A 1 87 ? 2.479 -5.152 14.336 1 93.06 87 ARG A O 1
ATOM 684 N N . SER A 1 88 ? 2.922 -4.312 12.227 1 91.25 88 SER A N 1
ATOM 685 C CA . SER A 1 88 ? 4.207 -5 12.133 1 91.25 88 SER A CA 1
ATOM 686 C C . SER A 1 88 ? 5.367 -4.027 12.312 1 91.25 88 SER A C 1
ATOM 688 O O . SER A 1 88 ? 6.531 -4.406 12.164 1 91.25 88 SER A O 1
ATOM 690 N N . LEU A 1 89 ? 5.105 -2.787 12.656 1 93.75 89 LEU A N 1
ATOM 691 C CA . LEU A 1 89 ? 6.164 -1.816 12.922 1 93.75 89 LEU A CA 1
ATOM 692 C C . LEU A 1 89 ? 6.754 -2.029 14.312 1 93.75 89 LEU A C 1
ATOM 694 O O . LEU A 1 89 ? 6.027 -2.348 15.258 1 93.75 89 LEU A O 1
ATOM 698 N N . ASP A 1 90 ? 8.016 -1.858 14.406 1 95.06 90 ASP A N 1
ATOM 699 C CA . ASP A 1 90 ? 8.688 -1.944 15.703 1 95.06 90 ASP A CA 1
ATOM 700 C C . ASP A 1 90 ? 8.398 -0.706 16.547 1 95.06 90 ASP A C 1
ATOM 702 O O . ASP A 1 90 ? 8.867 0.389 16.234 1 95.06 90 ASP A O 1
ATOM 706 N N . PRO A 1 91 ? 7.719 -0.868 17.672 1 96.25 91 PRO A N 1
ATOM 707 C CA . PRO A 1 91 ? 7.324 0.298 18.469 1 96.25 91 PRO A CA 1
ATOM 708 C C . PRO A 1 91 ? 8.516 1.078 19.016 1 96.25 91 PRO A C 1
ATOM 710 O O . PRO A 1 91 ? 8.453 2.305 19.141 1 96.25 91 PRO A O 1
ATOM 713 N N . GLU A 1 92 ? 9.586 0.397 19.359 1 97.06 92 GLU A N 1
ATOM 714 C CA . GLU A 1 92 ? 10.766 1.085 19.875 1 97.06 92 GLU A CA 1
ATOM 715 C C . GLU A 1 92 ? 11.445 1.911 18.781 1 97.06 92 GLU A C 1
ATOM 717 O O . GLU A 1 92 ? 11.922 3.016 19.047 1 97.06 92 GLU A O 1
ATOM 722 N N . GLN A 1 93 ? 11.438 1.357 17.625 1 96.56 93 GLN A N 1
ATOM 723 C CA . GLN A 1 93 ? 11.984 2.109 16.5 1 96.56 93 GLN A CA 1
ATOM 724 C C . GLN A 1 93 ? 11.133 3.33 16.188 1 96.56 93 GLN A C 1
ATOM 726 O O . GLN A 1 93 ? 11.656 4.41 15.898 1 96.56 93 GLN A O 1
ATOM 731 N N . LEU A 1 94 ? 9.844 3.148 16.234 1 97 94 LEU A N 1
ATOM 732 C CA . LEU A 1 94 ? 8.922 4.262 16.031 1 97 94 LEU A CA 1
ATOM 733 C C . LEU A 1 94 ? 9.172 5.375 17.047 1 97 94 LEU A C 1
ATOM 735 O O . LEU A 1 94 ? 9.25 6.547 16.672 1 97 94 LEU A O 1
ATOM 739 N N . LYS A 1 95 ? 9.266 4.984 18.266 1 97.94 95 LYS A N 1
ATOM 740 C CA . LYS A 1 95 ? 9.5 5.945 19.344 1 97.94 95 LYS A CA 1
ATOM 741 C C . LYS A 1 95 ? 10.781 6.73 19.109 1 97.94 95 LYS A C 1
ATOM 743 O O . LYS A 1 95 ? 10.797 7.957 19.25 1 97.94 95 LYS A O 1
ATOM 748 N N . THR A 1 96 ? 11.805 6.023 18.719 1 98.06 96 THR A N 1
ATOM 749 C CA . THR A 1 96 ? 13.102 6.645 18.484 1 98.06 96 THR A CA 1
ATOM 750 C C . THR A 1 96 ? 13.016 7.648 17.328 1 98.06 96 THR A C 1
ATOM 752 O O . THR A 1 96 ? 13.539 8.758 17.438 1 98.06 96 THR A O 1
ATOM 755 N N . MET A 1 97 ? 12.367 7.273 16.344 1 98.19 97 MET A N 1
ATOM 756 C CA . MET A 1 97 ? 12.242 8.125 15.172 1 98.19 97 MET A CA 1
ATOM 757 C C . MET A 1 97 ? 11.391 9.359 15.477 1 98.19 97 MET A C 1
ATOM 759 O O . MET A 1 97 ? 11.703 10.461 15.016 1 98.19 97 MET A O 1
ATOM 763 N N . ILE A 1 98 ? 10.344 9.188 16.25 1 98.62 98 ILE A N 1
ATOM 764 C CA . ILE A 1 98 ? 9.484 10.297 16.656 1 98.62 98 ILE A CA 1
ATOM 765 C C . ILE A 1 98 ? 10.273 11.258 17.547 1 98.62 98 ILE A C 1
ATOM 767 O O . ILE A 1 98 ? 10.25 12.477 17.328 1 98.62 98 ILE A O 1
ATOM 771 N N . ARG A 1 99 ? 11.031 10.742 18.438 1 98.62 99 ARG A N 1
ATOM 772 C CA . ARG A 1 99 ? 11.836 11.562 19.344 1 98.62 99 ARG A CA 1
ATOM 773 C C . ARG A 1 99 ? 12.883 12.359 18.594 1 98.62 99 ARG A C 1
ATOM 775 O O . ARG A 1 99 ? 13.141 13.523 18.906 1 98.62 99 ARG A O 1
ATOM 782 N N . GLN A 1 100 ? 13.445 11.703 17.625 1 98.69 100 GLN A N 1
ATOM 783 C CA . GLN A 1 100 ? 14.453 12.383 16.812 1 98.69 100 GLN A CA 1
ATOM 784 C C . GLN A 1 100 ? 13.867 13.617 16.125 1 98.69 100 GLN A C 1
ATOM 786 O O . GLN A 1 100 ? 14.516 14.664 16.062 1 98.69 100 GLN A O 1
ATOM 791 N N . GLN A 1 101 ? 12.711 13.5 15.648 1 98.81 101 GLN A N 1
ATOM 792 C CA . GLN A 1 101 ? 12.062 14.609 14.961 1 98.81 101 GLN A CA 1
ATOM 793 C C . GLN A 1 101 ? 11.672 15.711 15.938 1 98.81 101 GLN A C 1
ATOM 795 O O . GLN A 1 101 ? 11.82 16.906 15.633 1 98.81 101 GLN A O 1
ATOM 800 N N . LEU A 1 102 ? 11.172 15.328 17.094 1 98.88 102 LEU A N 1
ATOM 801 C CA . LEU A 1 102 ? 10.844 16.297 18.141 1 98.88 102 LEU A CA 1
ATOM 802 C C . LEU A 1 102 ? 12.102 17.016 18.625 1 98.88 102 LEU A C 1
ATOM 804 O O . LEU A 1 102 ? 12.094 18.234 18.812 1 98.88 102 LEU A O 1
ATOM 808 N N . ASP A 1 103 ? 13.203 16.25 18.812 1 98.81 103 ASP A N 1
ATOM 809 C CA . ASP A 1 103 ? 14.477 16.828 19.234 1 98.81 103 ASP A CA 1
ATOM 810 C C . ASP A 1 103 ? 14.969 17.859 18.234 1 98.81 103 ASP A C 1
ATOM 812 O O . ASP A 1 103 ? 15.375 18.953 18.609 1 98.81 103 ASP A O 1
ATOM 816 N N . ALA A 1 104 ? 14.953 17.469 16.969 1 98.81 104 ALA A N 1
ATOM 817 C CA . ALA A 1 104 ? 15.422 18.375 15.914 1 98.81 104 ALA A CA 1
ATOM 818 C C . ALA A 1 104 ? 14.594 19.641 15.859 1 98.81 104 ALA A C 1
ATOM 820 O O . ALA A 1 104 ? 15.125 20.734 15.656 1 98.81 104 ALA A O 1
ATOM 821 N N . PHE A 1 105 ? 13.297 19.5 16.016 1 98.88 105 PHE A N 1
ATOM 822 C CA . PHE A 1 105 ? 12.406 20.656 16.047 1 98.88 105 PHE A CA 1
ATOM 823 C C . PHE A 1 105 ? 12.773 21.594 17.188 1 98.88 105 PHE A C 1
ATOM 825 O O . PHE A 1 105 ? 12.977 22.797 16.953 1 98.88 105 PHE A O 1
ATOM 832 N N . GLU A 1 106 ? 12.969 21.094 18.344 1 98.75 106 GLU A N 1
ATOM 833 C CA . GLU A 1 106 ? 13.258 21.875 19.547 1 98.75 106 GLU A CA 1
ATOM 834 C C . GLU A 1 106 ? 14.633 22.531 19.453 1 98.75 106 GLU A C 1
ATOM 836 O O . GLU A 1 106 ? 14.82 23.641 19.953 1 98.75 106 GLU A O 1
ATOM 841 N N . GLN A 1 107 ? 15.477 21.797 18.906 1 98.5 107 GLN A N 1
ATOM 842 C CA . GLN A 1 107 ? 16.844 22.312 18.812 1 98.5 107 GLN A CA 1
ATOM 843 C C . GLN A 1 107 ? 16.875 23.641 18.078 1 98.5 107 GLN A C 1
ATOM 845 O O . GLN A 1 107 ? 17.609 24.547 18.453 1 98.5 107 GLN A O 1
ATOM 850 N N . GLU A 1 108 ? 16.062 23.75 17.047 1 98.5 108 GLU A N 1
ATOM 851 C CA . GLU A 1 108 ? 16.109 24.953 16.234 1 98.5 108 GLU A CA 1
ATOM 852 C C . GLU A 1 108 ? 15.094 25.984 16.703 1 98.5 108 GLU A C 1
ATOM 854 O O . GLU A 1 108 ? 15.336 27.188 16.625 1 98.5 108 GLU A O 1
ATOM 859 N N . MET A 1 109 ? 13.969 25.547 17.219 1 98.12 109 MET A N 1
ATOM 860 C CA . MET A 1 109 ? 12.875 26.453 17.547 1 98.12 109 MET A CA 1
ATOM 861 C C . MET A 1 109 ? 12.945 26.859 19.016 1 98.12 109 MET A C 1
ATOM 863 O O . MET A 1 109 ? 12.289 27.828 19.422 1 98.12 109 MET A O 1
ATOM 867 N N . ASN A 1 110 ? 13.648 26.109 19.844 1 97.12 110 ASN A N 1
ATOM 868 C CA . ASN A 1 110 ? 13.758 26.328 21.281 1 97.12 110 ASN A CA 1
ATOM 869 C C . ASN A 1 110 ? 12.383 26.344 21.953 1 97.12 110 ASN A C 1
ATOM 871 O O . ASN A 1 110 ? 12.125 27.188 22.812 1 97.12 110 ASN A O 1
ATOM 875 N N . SER A 1 111 ? 11.523 25.531 21.5 1 96.62 111 SER A N 1
ATOM 876 C CA . SER A 1 111 ? 10.172 25.375 22.031 1 96.62 111 SER A CA 1
ATOM 877 C C . SER A 1 111 ? 9.547 24.062 21.562 1 96.62 111 SER A C 1
ATOM 879 O O . SER A 1 111 ? 10.031 23.438 20.609 1 96.62 111 SER A O 1
ATOM 881 N N . ALA A 1 112 ? 8.484 23.641 22.266 1 97.88 112 ALA A N 1
ATOM 882 C CA . ALA A 1 112 ? 7.629 22.578 21.75 1 97.88 112 ALA A CA 1
ATOM 883 C C . ALA A 1 112 ? 6.895 23.016 20.5 1 97.88 112 ALA A C 1
ATOM 885 O O . ALA A 1 112 ? 6.711 24.219 20.266 1 97.88 112 ALA A O 1
ATOM 886 N N . PRO A 1 113 ? 6.547 22.047 19.641 1 98.69 113 PRO A N 1
ATOM 887 C CA . PRO A 1 113 ? 5.648 22.438 18.547 1 98.69 113 PRO A CA 1
ATOM 888 C C . PRO A 1 113 ? 4.293 22.922 19.047 1 98.69 113 PRO A C 1
ATOM 890 O O . PRO A 1 113 ? 3.768 22.406 20.031 1 98.69 113 PRO A O 1
ATOM 893 N N . ASP A 1 114 ? 3.756 23.906 18.344 1 98.38 114 ASP A N 1
ATOM 894 C CA . ASP A 1 114 ? 2.414 24.375 18.672 1 98.38 114 ASP A CA 1
ATOM 895 C C . ASP A 1 114 ? 1.367 23.312 18.359 1 98.38 114 ASP A C 1
ATOM 897 O O . ASP A 1 114 ? 0.328 23.234 19.016 1 98.38 114 ASP A O 1
ATOM 901 N N . TYR A 1 115 ? 1.635 22.531 17.344 1 98.62 115 TYR A N 1
ATOM 902 C CA . TYR A 1 115 ? 0.744 21.438 16.969 1 98.62 115 TYR A CA 1
ATOM 903 C C . TYR A 1 115 ? 1.499 20.359 16.203 1 98.62 115 TYR A C 1
ATOM 905 O O . TYR A 1 115 ? 2.672 20.531 15.859 1 98.62 115 TYR A O 1
ATOM 913 N N . VAL A 1 116 ? 0.827 19.188 16.016 1 98.88 116 VAL A N 1
ATOM 914 C CA . VAL A 1 116 ? 1.424 18.094 15.266 1 98.88 116 VAL A CA 1
ATOM 915 C C . VAL A 1 116 ? 0.431 17.578 14.227 1 98.88 116 VAL A C 1
ATOM 917 O O . VAL A 1 116 ? -0.757 17.422 14.516 1 98.88 116 VAL A O 1
ATOM 920 N N . ASP A 1 117 ? 0.853 17.484 13.062 1 98.62 117 ASP A N 1
ATOM 921 C CA . ASP A 1 117 ? 0.223 16.688 12.008 1 98.62 117 ASP A CA 1
ATOM 922 C C . ASP A 1 117 ? 1.23 15.75 11.344 1 98.62 117 ASP A C 1
ATOM 924 O O . ASP A 1 117 ? 2.275 15.445 11.93 1 98.62 117 ASP A O 1
ATOM 928 N N . GLY A 1 118 ? 0.802 15.148 10.195 1 98.25 118 GLY A N 1
ATOM 929 C CA . GLY A 1 118 ? 1.713 14.188 9.594 1 98.25 118 GLY A CA 1
ATOM 930 C C . GLY A 1 118 ? 1.821 14.328 8.086 1 98.25 118 GLY A C 1
ATOM 931 O O . GLY A 1 118 ? 0.812 14.492 7.395 1 98.25 118 GLY A O 1
ATOM 932 N N . HIS A 1 119 ? 3.057 14.227 7.59 1 97.44 119 HIS A N 1
ATOM 933 C CA . HIS A 1 119 ? 3.303 14.117 6.156 1 97.44 119 HIS A CA 1
ATOM 934 C C . HIS A 1 119 ? 2.592 12.898 5.57 1 97.44 119 HIS A C 1
ATOM 936 O O . HIS A 1 119 ? 2.734 11.781 6.078 1 97.44 119 HIS A O 1
ATOM 942 N N . GLN A 1 120 ? 1.769 13.203 4.605 1 94.25 120 GLN A N 1
ATOM 943 C CA . GLN A 1 120 ? 0.938 12.172 4 1 94.25 120 GLN A CA 1
ATOM 944 C C . GLN A 1 120 ? 0.056 11.492 5.047 1 94.25 120 GLN A C 1
ATOM 946 O O . GLN A 1 120 ? -0.212 10.297 4.961 1 94.25 120 GLN A O 1
ATOM 951 N N . HIS A 1 121 ? -0.265 12.188 6.137 1 95.75 121 HIS A N 1
ATOM 952 C CA . HIS A 1 121 ? -1.206 11.805 7.184 1 95.75 121 HIS A CA 1
ATOM 953 C C . HIS A 1 121 ? -0.711 10.578 7.945 1 95.75 121 HIS A C 1
ATOM 955 O O . HIS A 1 121 ? -1.515 9.773 8.43 1 95.75 121 HIS A O 1
ATOM 961 N N . VAL A 1 122 ? 0.585 10.398 8.094 1 97.5 122 VAL A N 1
ATOM 962 C CA . VAL A 1 122 ? 1.162 9.211 8.711 1 97.5 122 VAL A CA 1
ATOM 963 C C . VAL A 1 122 ? 0.88 9.211 10.211 1 97.5 122 VAL A C 1
ATOM 965 O O . VAL A 1 122 ? 0.924 8.156 10.859 1 97.5 122 VAL A O 1
ATOM 968 N N . HIS A 1 123 ? 0.628 10.375 10.805 1 98.38 123 HIS A N 1
ATOM 969 C CA . HIS A 1 123 ? 0.479 10.492 12.25 1 98.38 123 HIS A CA 1
ATOM 970 C C . HIS A 1 123 ? -0.751 9.734 12.742 1 98.38 123 HIS A C 1
ATOM 972 O O . HIS A 1 123 ? -0.825 9.352 13.914 1 98.38 123 HIS A O 1
ATOM 978 N N . GLN A 1 124 ? -1.688 9.5 11.836 1 97.5 124 GLN A N 1
ATOM 979 C CA . GLN A 1 124 ? -2.947 8.891 12.25 1 97.5 124 GLN A CA 1
ATOM 980 C C . GLN A 1 124 ? -2.879 7.367 12.164 1 97.5 124 GLN A C 1
ATOM 982 O O . GLN A 1 124 ? -3.777 6.672 12.641 1 97.5 124 GLN A O 1
ATOM 987 N N . LEU A 1 125 ? -1.876 6.832 11.547 1 97.5 125 LEU A N 1
ATOM 988 C CA . LEU A 1 125 ? -1.808 5.402 11.266 1 97.5 125 LEU A CA 1
ATOM 989 C C . LEU A 1 125 ? -1.772 4.594 12.555 1 97.5 125 LEU A C 1
ATOM 991 O O . LEU A 1 125 ? -1.215 5.047 13.562 1 97.5 125 LEU A O 1
ATOM 995 N N . PRO A 1 126 ? -2.314 3.332 12.477 1 96 126 PRO A N 1
ATOM 996 C CA . PRO A 1 126 ? -2.154 2.447 13.633 1 96 126 PRO A CA 1
ATOM 997 C C . PRO A 1 126 ? -0.702 2.33 14.086 1 96 126 PRO A C 1
ATOM 999 O O . PRO A 1 126 ? 0.213 2.342 13.258 1 96 126 PRO A O 1
ATOM 1002 N N . GLN A 1 127 ? -0.476 2.119 15.359 1 97.06 127 GLN A N 1
ATOM 1003 C CA . GLN A 1 127 ? 0.818 2.047 16.031 1 97.06 127 GLN A CA 1
ATOM 1004 C C . GLN A 1 127 ? 1.482 3.42 16.094 1 97.06 127 GLN A C 1
ATOM 1006 O O . GLN A 1 127 ? 1.978 3.828 17.156 1 97.06 127 GLN A O 1
ATOM 1011 N N . VAL A 1 128 ? 1.505 4.152 14.953 1 98.31 128 VAL A N 1
ATOM 1012 C CA . VAL A 1 128 ? 2.162 5.457 14.922 1 98.31 128 VAL A CA 1
ATOM 1013 C C . VAL A 1 128 ? 1.453 6.414 15.875 1 98.31 128 VAL A C 1
ATOM 1015 O O . VAL A 1 128 ? 2.094 7.062 16.703 1 98.31 128 VAL A O 1
ATOM 1018 N N . ARG A 1 129 ? 0.106 6.48 15.727 1 98.5 129 ARG A N 1
ATOM 1019 C CA . ARG A 1 129 ? -0.661 7.402 16.547 1 98.5 129 ARG A CA 1
ATOM 1020 C C . ARG A 1 129 ? -0.5 7.074 18.031 1 98.5 129 ARG A C 1
ATOM 1022 O O . ARG A 1 129 ? -0.429 7.977 18.875 1 98.5 129 ARG A O 1
ATOM 1029 N N . ASP A 1 130 ? -0.42 5.762 18.391 1 98.31 130 ASP A N 1
ATOM 1030 C CA . ASP A 1 130 ? -0.27 5.348 19.781 1 98.31 130 ASP A CA 1
ATOM 1031 C C . ASP A 1 130 ? 1.048 5.848 20.359 1 98.31 130 ASP A C 1
ATOM 1033 O O . ASP A 1 130 ? 1.066 6.449 21.438 1 98.31 130 ASP A O 1
ATOM 1037 N N . VAL A 1 131 ? 2.09 5.605 19.609 1 98.56 131 VAL A N 1
ATOM 1038 C CA . VAL A 1 131 ? 3.426 5.961 20.078 1 98.56 131 VAL A CA 1
ATOM 1039 C C . VAL A 1 131 ? 3.576 7.48 20.109 1 98.56 131 VAL A C 1
ATOM 1041 O O . VAL A 1 131 ? 4.141 8.039 21.047 1 98.56 131 VAL A O 1
ATOM 1044 N N . LEU A 1 132 ? 3.049 8.125 19.109 1 98.81 132 LEU A N 1
ATOM 1045 C CA . LEU A 1 132 ? 3.15 9.57 19 1 98.81 132 LEU A CA 1
ATOM 1046 C C . LEU A 1 132 ? 2.465 10.258 20.172 1 98.81 132 LEU A C 1
ATOM 1048 O O . LEU A 1 132 ? 3.07 11.086 20.859 1 98.81 132 LEU A O 1
ATOM 1052 N N . LEU A 1 133 ? 1.194 9.922 20.438 1 98.75 133 LEU A N 1
ATOM 1053 C CA . LEU A 1 133 ? 0.42 10.586 21.484 1 98.75 133 LEU A CA 1
ATOM 1054 C C . LEU A 1 133 ? 1.027 10.32 22.859 1 98.75 133 LEU A C 1
ATOM 1056 O O . LEU A 1 133 ? 1.075 11.219 23.703 1 98.75 133 LEU A O 1
ATOM 1060 N N . ALA A 1 134 ? 1.488 9.109 23.031 1 98.56 134 ALA A N 1
ATOM 1061 C CA . ALA A 1 134 ? 2.148 8.797 24.297 1 98.56 134 ALA A CA 1
ATOM 1062 C C . ALA A 1 134 ? 3.4 9.648 24.5 1 98.56 134 ALA A C 1
ATOM 1064 O O . ALA A 1 134 ? 3.643 10.172 25.578 1 98.56 134 ALA A O 1
ATOM 1065 N N . GLU A 1 135 ? 4.164 9.773 23.453 1 98.69 135 GLU A N 1
ATOM 1066 C CA . GLU A 1 135 ? 5.395 10.547 23.531 1 98.69 135 GLU A CA 1
ATOM 1067 C C . GLU A 1 135 ? 5.105 12.031 23.766 1 98.69 135 GLU A C 1
ATOM 1069 O O . GLU A 1 135 ? 5.766 12.672 24.578 1 98.69 135 GLU A O 1
ATOM 1074 N N . LEU A 1 136 ? 4.176 12.57 23.078 1 98.75 136 LEU A N 1
ATOM 1075 C CA . LEU A 1 136 ? 3.822 13.977 23.234 1 98.75 136 LEU A CA 1
ATOM 1076 C C . LEU A 1 136 ? 3.326 14.258 24.641 1 98.75 136 LEU A C 1
ATOM 1078 O O . LEU A 1 136 ? 3.689 15.273 25.25 1 98.75 136 LEU A O 1
ATOM 1082 N N . GLN A 1 137 ? 2.469 13.391 25.141 1 97.75 137 GLN A N 1
ATOM 1083 C CA . GLN A 1 137 ? 1.916 13.555 26.469 1 97.75 137 GLN A CA 1
ATOM 1084 C C . GLN A 1 137 ? 3.016 13.539 27.531 1 97.75 137 GLN A C 1
ATOM 1086 O O . GLN A 1 137 ? 2.984 14.32 28.484 1 97.75 137 GLN A O 1
ATOM 1091 N N . SER A 1 138 ? 3.938 12.656 27.391 1 97.44 138 SER A N 1
ATOM 1092 C CA . SER A 1 138 ? 5.039 12.539 28.328 1 97.44 138 SER A CA 1
ATOM 1093 C C . SER A 1 138 ? 5.984 13.727 28.234 1 97.44 138 SER A C 1
ATOM 1095 O O . SER A 1 138 ? 6.434 14.258 29.26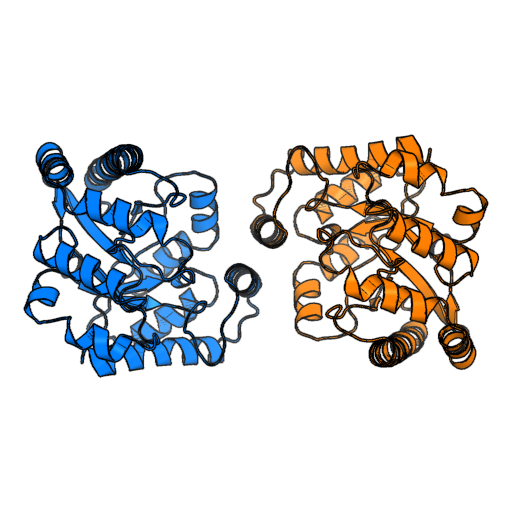6 1 97.44 138 SER A O 1
ATOM 1097 N N . ARG A 1 139 ? 6.238 14.203 27.078 1 97.88 139 ARG A N 1
ATOM 1098 C CA . ARG A 1 139 ? 7.266 15.203 26.797 1 97.88 139 ARG A CA 1
ATOM 1099 C C . ARG A 1 139 ? 6.758 16.609 27.094 1 97.88 139 ARG A C 1
ATOM 1101 O O . ARG A 1 139 ? 7.523 17.484 27.516 1 97.88 139 ARG A O 1
ATOM 1108 N N . TYR A 1 140 ? 5.461 16.781 26.859 1 97.75 140 TYR A N 1
ATOM 1109 C CA . TYR A 1 140 ? 4.895 18.125 26.969 1 97.75 140 TYR A CA 1
ATOM 1110 C C . TYR A 1 140 ? 3.729 18.156 27.953 1 97.75 140 TYR A C 1
ATOM 1112 O O . TYR A 1 140 ? 2.664 18.688 27.641 1 97.75 140 TYR A O 1
ATOM 1120 N N . ALA A 1 141 ? 3.865 17.609 29.094 1 92.88 141 ALA A N 1
ATOM 1121 C CA . ALA A 1 141 ? 2.816 17.438 30.094 1 92.88 141 ALA A CA 1
ATOM 1122 C C . ALA A 1 141 ? 2.238 18.766 30.531 1 92.88 141 ALA A C 1
ATOM 1124 O O . ALA A 1 141 ? 1.05 18.875 30.844 1 92.88 141 ALA A O 1
ATOM 1125 N N . ASP A 1 142 ? 3.014 19.781 30.484 1 93 142 ASP A N 1
ATOM 1126 C CA . ASP A 1 142 ? 2.59 21.094 30.984 1 93 142 ASP A CA 1
ATOM 1127 C C . ASP A 1 142 ? 1.729 21.828 29.953 1 93 142 ASP A C 1
ATOM 1129 O O . ASP A 1 142 ? 0.835 22.594 30.328 1 93 142 ASP A O 1
ATOM 1133 N N . LYS A 1 143 ? 2.117 21.641 28.703 1 94.81 143 LYS A N 1
ATOM 1134 C CA . LYS A 1 143 ? 1.389 22.281 27.609 1 94.81 143 LYS A CA 1
ATOM 1135 C C . LYS A 1 143 ? 1.41 21.422 26.359 1 94.81 143 LYS A C 1
ATOM 1137 O O . LYS A 1 143 ? 2.363 21.469 25.578 1 94.81 143 LYS A O 1
ATOM 1142 N N . LEU A 1 144 ? 0.292 20.75 26.078 1 97.31 144 LEU A N 1
ATOM 1143 C CA . LEU A 1 144 ? 0.204 19.828 24.969 1 97.31 144 LEU A CA 1
ATOM 1144 C C . LEU A 1 144 ? 0.033 20.562 23.641 1 97.31 144 LEU A C 1
ATOM 1146 O O . LEU A 1 144 ? -0.702 21.562 23.578 1 97.31 144 LEU A O 1
ATOM 1150 N N . PRO A 1 145 ? 0.75 20.172 22.625 1 98.19 145 PRO A N 1
ATOM 1151 C CA . PRO A 1 145 ? 0.391 20.688 21.297 1 98.19 145 PRO A CA 1
ATOM 1152 C C . PRO A 1 145 ? -0.996 20.219 20.844 1 98.19 145 PRO A C 1
ATOM 1154 O O . PRO A 1 145 ? -1.481 19.188 21.297 1 98.19 145 PRO A O 1
ATOM 1157 N N . TRP A 1 146 ? -1.624 21.047 20.047 1 98.19 146 TRP A N 1
ATOM 1158 C CA . TRP A 1 146 ? -2.869 20.547 19.469 1 98.19 146 TRP A CA 1
ATOM 1159 C C . TRP A 1 146 ? -2.588 19.625 18.281 1 98.19 146 TRP A C 1
ATOM 1161 O O . TRP A 1 146 ? -1.484 19.625 17.734 1 98.19 146 TRP A O 1
ATOM 1171 N N . ILE A 1 147 ? -3.559 18.719 17.953 1 98.56 147 ILE A N 1
ATOM 1172 C CA . ILE A 1 147 ? -3.381 17.734 16.906 1 98.56 147 ILE A CA 1
ATOM 1173 C C . ILE A 1 147 ? -4.297 18.047 15.727 1 98.56 147 ILE A C 1
ATOM 1175 O O . ILE A 1 147 ? -5.5 18.25 15.906 1 98.56 147 ILE A O 1
ATOM 1179 N N . ARG A 1 148 ? -3.752 18.141 14.578 1 98.12 148 ARG A N 1
ATOM 1180 C CA . ARG A 1 148 ? -4.609 18.266 13.406 1 98.12 148 ARG A CA 1
ATOM 1181 C C . ARG A 1 148 ? -5.137 16.906 12.953 1 98.12 148 ARG A C 1
ATOM 1183 O O . ARG A 1 148 ? -4.371 16.062 12.492 1 98.12 148 ARG A O 1
ATOM 1190 N N . ILE A 1 149 ? -6.402 16.766 13 1 95.75 149 ILE A N 1
ATOM 1191 C CA . ILE A 1 149 ? -7.043 15.516 12.625 1 95.75 149 ILE A CA 1
ATOM 1192 C C . ILE A 1 149 ? -7.289 15.492 11.117 1 95.75 149 ILE A C 1
ATOM 1194 O O . ILE A 1 149 ? -7.711 16.484 10.531 1 95.75 149 ILE A O 1
ATOM 1198 N N . SER A 1 150 ? -7.098 14.336 10.5 1 91.69 150 SER A N 1
ATOM 1199 C CA . SER A 1 150 ? -7.172 14.211 9.055 1 91.69 150 SER A CA 1
ATOM 1200 C C . SER A 1 150 ? -8.562 13.773 8.602 1 91.69 150 SER A C 1
ATOM 1202 O O . SER A 1 150 ? -8.719 13.188 7.531 1 91.69 150 SER A O 1
ATOM 1204 N N . HIS A 1 151 ? -9.562 14.023 9.305 1 89.88 151 HIS A N 1
ATOM 1205 C CA . HIS A 1 151 ? -10.922 13.672 8.922 1 89.88 151 HIS A CA 1
ATOM 1206 C C . HIS A 1 151 ? -11.445 14.586 7.82 1 89.88 151 HIS A C 1
ATOM 1208 O O . HIS A 1 151 ? -11.805 15.734 8.078 1 89.88 151 HIS A O 1
ATOM 1214 N N . SER A 1 152 ? -11.516 14 6.613 1 87.88 152 SER A N 1
ATOM 1215 C CA . SER A 1 152 ? -11.914 14.797 5.461 1 87.88 152 SER A CA 1
ATOM 1216 C C . SER A 1 152 ? -13.422 14.984 5.402 1 87.88 152 SER A C 1
ATOM 1218 O O . SER A 1 152 ? -14.18 14.047 5.688 1 87.88 152 SER A O 1
ATOM 1220 N N . ALA A 1 153 ? -13.781 16.188 5.055 1 76.31 153 ALA A N 1
ATOM 1221 C CA . ALA A 1 153 ? -15.203 16.484 4.906 1 76.31 153 ALA A CA 1
ATOM 1222 C C . ALA A 1 153 ? -15.781 15.789 3.672 1 76.31 153 ALA A C 1
ATOM 1224 O O . ALA A 1 153 ? -16.969 15.477 3.627 1 76.31 153 ALA A O 1
ATOM 1225 N N . TYR A 1 154 ? -14.867 15.711 2.662 1 68.44 154 TYR A N 1
ATOM 1226 C CA . TYR A 1 154 ? -15.344 15.156 1.4 1 68.44 154 TYR A CA 1
ATOM 1227 C C . TYR A 1 154 ? -15.211 13.641 1.387 1 68.44 154 TYR A C 1
ATOM 1229 O O . TYR A 1 154 ? -14.195 13.102 1.831 1 68.44 154 TYR A O 1
ATOM 1237 N N . ASP A 1 155 ? -16.266 13.07 0.895 1 63.69 155 ASP A N 1
ATOM 1238 C CA . ASP A 1 155 ? -16.453 11.625 0.98 1 63.69 155 ASP A CA 1
ATOM 1239 C C . ASP A 1 155 ? -15.992 10.938 -0.301 1 63.69 155 ASP A C 1
ATOM 1241 O O . ASP A 1 155 ? -16.484 9.859 -0.643 1 63.69 155 ASP A O 1
ATOM 1245 N N . GLY A 1 156 ? -15.055 11.68 -0.909 1 68.31 156 GLY A N 1
ATOM 1246 C CA . GLY A 1 156 ? -14.555 10.922 -2.045 1 68.31 156 GLY A CA 1
ATOM 1247 C C . GLY A 1 156 ? -13.656 9.766 -1.644 1 68.31 156 GLY A C 1
ATOM 1248 O O . GLY A 1 156 ? -13.5 9.484 -0.454 1 68.31 156 GLY A O 1
ATOM 1249 N N . VAL A 1 157 ? -13.234 8.984 -2.594 1 68.06 157 VAL A N 1
ATOM 1250 C CA . VAL A 1 157 ? -12.453 7.777 -2.365 1 68.06 157 VAL A CA 1
ATOM 1251 C C . VAL A 1 157 ? -11.242 8.102 -1.5 1 68.06 157 VAL A C 1
ATOM 1253 O O . VAL A 1 157 ? -10.938 7.387 -0.543 1 68.06 157 VAL A O 1
ATOM 1256 N N . LYS A 1 158 ? -10.641 9.211 -1.804 1 76.5 158 LYS A N 1
ATOM 1257 C CA . LYS A 1 158 ? -9.461 9.617 -1.043 1 76.5 158 LYS A CA 1
ATOM 1258 C C . LYS A 1 158 ? -9.82 9.922 0.407 1 76.5 158 LYS A C 1
ATOM 1260 O O . LYS A 1 158 ? -9.109 9.523 1.328 1 76.5 158 LYS A O 1
ATOM 1265 N N . GLY A 1 159 ? -10.914 10.625 0.566 1 74.69 159 GLY A N 1
ATOM 1266 C CA . GLY A 1 159 ? -11.375 10.914 1.913 1 74.69 159 GLY A CA 1
ATOM 1267 C C . GLY A 1 159 ? -11.727 9.672 2.709 1 74.69 159 GLY A C 1
ATOM 1268 O O . GLY A 1 159 ? -11.375 9.562 3.885 1 74.69 159 GLY A O 1
ATOM 1269 N N . ARG A 1 160 ? -12.242 8.711 2.121 1 75.81 160 ARG A N 1
ATOM 1270 C CA . ARG A 1 160 ? -12.641 7.469 2.773 1 75.81 160 ARG A CA 1
ATOM 1271 C C . ARG A 1 160 ? -11.414 6.648 3.176 1 75.81 160 ARG A C 1
ATOM 1273 O O . ARG A 1 160 ? -11.414 6.008 4.227 1 75.81 160 ARG A O 1
ATOM 1280 N N . VAL A 1 161 ? -10.453 6.754 2.328 1 76 161 VAL A N 1
ATOM 1281 C CA . VAL A 1 161 ? -9.219 6.035 2.637 1 76 161 VAL A CA 1
ATOM 1282 C C . VAL A 1 161 ? -8.539 6.668 3.848 1 76 161 VAL A C 1
ATOM 1284 O O . VAL A 1 161 ? -8.102 5.965 4.762 1 76 161 VAL A O 1
ATOM 1287 N N . ILE A 1 162 ? -8.555 7.91 3.834 1 79.12 162 ILE A N 1
ATOM 1288 C CA . ILE A 1 162 ? -7.949 8.633 4.945 1 79.12 162 ILE A CA 1
ATOM 1289 C C . ILE A 1 162 ? -8.688 8.297 6.242 1 79.12 162 ILE A C 1
ATOM 1291 O O . ILE A 1 162 ? -8.055 8.031 7.27 1 79.12 162 ILE A O 1
ATOM 1295 N N . LEU A 1 163 ? -9.969 8.32 6.152 1 77 163 LEU A N 1
ATOM 1296 C CA . LEU A 1 163 ? -10.781 7.957 7.305 1 77 163 LEU A CA 1
ATOM 1297 C C . LEU A 1 163 ? -10.477 6.535 7.77 1 77 163 LEU A C 1
ATOM 1299 O O . LEU A 1 163 ? -10.266 6.297 8.961 1 77 163 LEU A O 1
ATOM 1303 N N . ALA A 1 164 ? -10.336 5.723 6.895 1 80.81 164 ALA A N 1
ATOM 1304 C CA . ALA A 1 164 ? -10.141 4.309 7.199 1 80.81 164 ALA A CA 1
ATOM 1305 C C . ALA A 1 164 ? -8.758 4.055 7.785 1 80.81 164 ALA A C 1
ATOM 1307 O O . ALA A 1 164 ? -8.555 3.086 8.523 1 80.81 164 ALA A O 1
ATOM 1308 N N . LEU A 1 165 ? -7.906 4.973 7.508 1 87.75 165 LEU A N 1
ATOM 1309 C CA . LEU A 1 165 ? -6.535 4.785 7.961 1 87.75 165 LEU A CA 1
ATOM 1310 C C . LEU A 1 165 ? -6.367 5.254 9.398 1 87.75 165 LEU A C 1
ATOM 1312 O O . LEU A 1 165 ? -5.324 5.023 10.016 1 87.75 165 LEU A O 1
ATOM 1316 N N . GLY A 1 166 ? -7.441 5.945 9.984 1 91.75 166 GLY A N 1
ATOM 1317 C CA . GLY A 1 166 ? -7.359 6.062 11.438 1 91.75 166 GLY A CA 1
ATOM 1318 C C . GLY A 1 166 ? -7.66 7.465 11.938 1 91.75 166 GLY A C 1
ATOM 1319 O O . GLY A 1 166 ? -7.305 7.812 13.062 1 91.75 166 GLY A O 1
ATOM 1320 N N . SER A 1 167 ? -8.242 8.273 11.109 1 93.5 167 SER A N 1
ATOM 1321 C CA . SER A 1 167 ? -8.5 9.648 11.539 1 93.5 167 SER A CA 1
ATOM 1322 C C . SER A 1 167 ? -9.43 9.68 12.75 1 93.5 167 SER A C 1
ATOM 1324 O O . SER A 1 167 ? -9.203 10.438 13.695 1 93.5 167 SER A O 1
ATOM 1326 N N . GLN A 1 168 ? -10.422 8.875 12.797 1 93 168 GLN A N 1
ATOM 1327 C CA . GLN A 1 168 ? -11.359 8.836 13.922 1 93 168 GLN A CA 1
ATOM 1328 C C . GLN A 1 168 ? -10.688 8.273 15.172 1 93 168 GLN A C 1
ATOM 1330 O O . GLN A 1 168 ? -10.922 8.766 16.281 1 93 168 GLN A O 1
ATOM 1335 N N . ALA A 1 169 ? -9.938 7.254 14.977 1 95.81 169 ALA A N 1
ATOM 1336 C CA . ALA A 1 169 ? -9.211 6.676 16.109 1 95.81 169 ALA A CA 1
ATOM 1337 C C . ALA A 1 169 ? -8.211 7.68 16.688 1 95.81 169 ALA A C 1
ATOM 1339 O O . ALA A 1 169 ? -8.062 7.777 17.906 1 95.81 169 ALA A O 1
ATOM 1340 N N . MET A 1 170 ? -7.543 8.367 15.812 1 97.62 170 MET A N 1
ATOM 1341 C CA . MET A 1 170 ? -6.633 9.422 16.25 1 97.62 170 MET A CA 1
ATOM 1342 C C . MET A 1 170 ? -7.363 10.469 17.078 1 97.62 170 MET A C 1
ATOM 1344 O O . MET A 1 170 ? -6.895 10.852 18.156 1 97.62 170 MET A O 1
ATOM 1348 N N . ARG A 1 171 ? -8.484 10.898 16.578 1 97 171 ARG A N 1
ATOM 1349 C CA . ARG A 1 171 ? -9.266 11.906 17.281 1 97 171 ARG A CA 1
ATOM 1350 C C . ARG A 1 171 ? -9.68 11.414 18.672 1 97 171 ARG A C 1
ATOM 1352 O O . ARG A 1 171 ? -9.492 12.117 19.672 1 97 171 ARG A O 1
ATOM 1359 N N . LYS A 1 172 ? -10.227 10.242 18.734 1 97.44 172 LYS A N 1
ATOM 1360 C CA . LYS A 1 172 ? -10.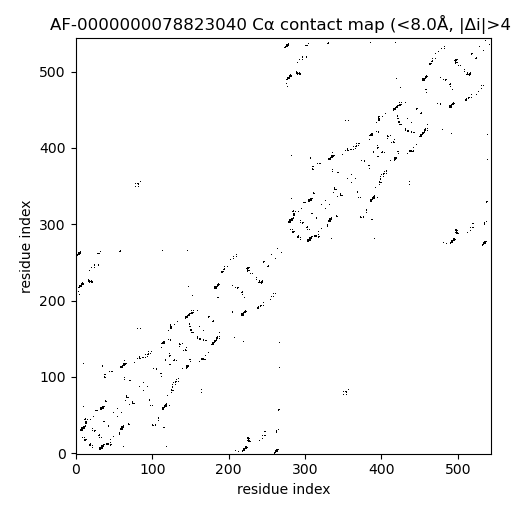719 9.672 19.984 1 97.44 172 LYS A CA 1
ATOM 1361 C C . LYS A 1 172 ? -9.586 9.523 21 1 97.44 172 LYS A C 1
ATOM 1363 O O . LYS A 1 172 ? -9.734 9.898 22.172 1 97.44 172 LYS A O 1
ATOM 1368 N N . GLN A 1 173 ? -8.5 9.016 20.531 1 98.12 173 GLN A N 1
ATOM 1369 C CA . GLN A 1 173 ? -7.367 8.789 21.422 1 98.12 173 GLN A CA 1
ATOM 1370 C C . GLN A 1 173 ? -6.762 10.109 21.891 1 98.12 173 GLN A C 1
ATOM 1372 O O . GLN A 1 173 ? -6.371 10.242 23.062 1 98.12 173 GLN A O 1
ATOM 1377 N N . ALA A 1 174 ? -6.645 11.055 20.969 1 98.31 174 ALA A N 1
ATOM 1378 C CA . ALA A 1 174 ? -6.102 12.359 21.312 1 98.31 174 ALA A CA 1
ATOM 1379 C C . ALA A 1 174 ? -6.965 13.055 22.375 1 98.31 174 ALA A C 1
ATOM 1381 O O . ALA A 1 174 ? -6.453 13.539 23.375 1 98.31 174 ALA A O 1
ATOM 1382 N N . LEU A 1 175 ? -8.25 13.023 22.188 1 97.44 175 LEU A N 1
ATOM 1383 C CA . LEU A 1 175 ? -9.172 13.656 23.125 1 97.44 175 LEU A CA 1
ATOM 1384 C C . LEU A 1 175 ? -9.109 12.969 24.484 1 97.44 175 LEU A C 1
ATOM 1386 O O . LEU A 1 175 ? -9.102 13.633 25.531 1 97.44 175 LEU A O 1
ATOM 1390 N N . ARG A 1 176 ? -9.047 11.688 24.438 1 97.62 176 ARG A N 1
ATOM 1391 C CA . ARG A 1 176 ? -8.969 10.93 25.688 1 97.62 176 ARG A CA 1
ATOM 1392 C C . ARG A 1 176 ? -7.719 11.289 26.469 1 97.62 176 ARG A C 1
ATOM 1394 O O . ARG A 1 176 ? -7.723 11.242 27.703 1 97.62 176 ARG A O 1
ATOM 1401 N N . ARG A 1 177 ? -6.727 11.727 25.781 1 97 177 ARG A N 1
ATOM 1402 C CA . ARG A 1 177 ? -5.445 12.023 26.422 1 97 177 ARG A CA 1
ATOM 1403 C C . ARG A 1 177 ? -5.324 13.508 26.75 1 97 177 ARG A C 1
ATOM 1405 O O . ARG A 1 177 ? -4.293 13.953 27.25 1 97 177 ARG A O 1
ATOM 1412 N N . GLY A 1 178 ? -6.301 14.273 26.328 1 96 178 GLY A N 1
ATOM 1413 C CA . GLY A 1 178 ? -6.355 15.664 26.75 1 96 178 GLY A CA 1
ATOM 1414 C C . GLY A 1 178 ? -5.859 16.625 25.688 1 96 178 GLY A C 1
ATOM 1415 O O . GLY A 1 178 ? -5.746 17.828 25.938 1 96 178 GLY A O 1
ATOM 1416 N N . PHE A 1 179 ? -5.605 16.078 24.531 1 97.69 179 PHE A N 1
ATOM 1417 C CA . PHE A 1 179 ? -5.176 16.969 23.453 1 97.69 179 PHE A CA 1
ATOM 1418 C C . PHE A 1 179 ? -6.355 17.75 22.891 1 97.69 179 PHE A C 1
ATOM 1420 O O . PHE A 1 179 ? -7.465 17.219 22.781 1 97.69 179 PHE A O 1
ATOM 1427 N N . ALA A 1 180 ? -6.07 19.047 22.562 1 97.31 180 ALA A N 1
ATOM 1428 C CA . ALA A 1 180 ? -6.988 19.75 21.672 1 97.31 180 ALA A CA 1
ATOM 1429 C C . ALA A 1 180 ? -6.812 19.297 20.234 1 97.31 180 ALA A C 1
ATOM 1431 O O . ALA A 1 180 ? -5.707 18.938 19.812 1 97.31 180 ALA A O 1
ATOM 1432 N N . VAL A 1 181 ? -7.918 19.234 19.516 1 97.62 181 VAL A N 1
ATOM 1433 C CA . VAL A 1 181 ? -7.848 18.734 18.141 1 97.62 181 VAL A CA 1
ATOM 1434 C C . VAL A 1 181 ? -8.727 19.578 17.234 1 97.62 181 VAL A C 1
ATOM 1436 O O . VAL A 1 181 ? -9.609 20.297 17.703 1 97.62 181 VAL A O 1
ATOM 1439 N N . THR A 1 182 ? -8.422 19.578 15.969 1 97 182 THR A N 1
ATOM 1440 C CA . THR A 1 182 ? -9.391 20.047 14.977 1 97 182 THR A CA 1
ATOM 1441 C C . THR A 1 182 ? -10.398 18.938 14.656 1 97 182 THR A C 1
ATOM 1443 O O . THR A 1 182 ? -10.164 17.766 14.961 1 97 182 THR A O 1
ATOM 1446 N N . ASP A 1 183 ? -11.492 19.344 14.016 1 94.75 183 ASP A N 1
ATOM 1447 C CA . ASP A 1 183 ? -12.57 18.391 13.797 1 94.75 183 ASP A CA 1
ATOM 1448 C C . ASP A 1 183 ? -12.602 17.922 12.344 1 94.75 183 ASP A C 1
ATOM 1450 O O . ASP A 1 183 ? -12.852 16.734 12.07 1 94.75 183 ASP A O 1
ATOM 1454 N N . THR A 1 184 ? -12.422 18.828 11.477 1 94.75 184 THR A N 1
ATOM 1455 C CA . THR A 1 184 ? -12.602 18.547 10.055 1 94.75 184 THR A CA 1
ATOM 1456 C C . THR A 1 184 ? -11.422 19.078 9.242 1 94.75 184 THR A C 1
ATOM 1458 O O . THR A 1 184 ? -10.953 20.188 9.469 1 94.75 184 THR A O 1
ATOM 1461 N N . LEU A 1 185 ? -10.969 18.203 8.352 1 96.56 185 LEU A N 1
ATOM 1462 C CA . LEU A 1 185 ? -9.898 18.609 7.445 1 96.56 185 LEU A CA 1
ATOM 1463 C C . LEU A 1 185 ? -10.453 18.969 6.07 1 96.56 185 LEU A C 1
ATOM 1465 O O . LEU A 1 185 ? -11.203 18.188 5.477 1 96.56 185 LEU A O 1
ATOM 1469 N N . LEU A 1 186 ? -10.086 20.125 5.637 1 96.44 186 LEU A N 1
ATOM 1470 C CA . LEU A 1 186 ? -10.438 20.609 4.305 1 96.44 186 LEU A CA 1
ATOM 1471 C C . LEU A 1 186 ? -9.203 20.703 3.416 1 96.44 186 LEU A C 1
ATOM 1473 O O . LEU A 1 186 ? -8.07 20.641 3.908 1 96.44 186 LEU A O 1
ATOM 1477 N N . GLY A 1 187 ? -9.406 20.812 2.154 1 95.88 187 GLY A N 1
ATOM 1478 C CA . GLY A 1 187 ? -8.297 21.047 1.245 1 95.88 187 GLY A CA 1
ATOM 1479 C C . GLY A 1 187 ? -7.727 19.781 0.648 1 95.88 187 GLY A C 1
ATOM 1480 O O . GLY A 1 187 ? -6.633 19.781 0.081 1 95.88 187 GLY A O 1
ATOM 1481 N N . VAL A 1 188 ? -8.438 18.688 0.809 1 92.62 188 VAL A N 1
ATOM 1482 C CA . VAL A 1 188 ? -7.992 17.422 0.231 1 92.62 188 VAL A CA 1
ATOM 1483 C C . VAL A 1 188 ? -8.414 17.344 -1.233 1 92.62 188 VAL A C 1
ATOM 1485 O O . VAL A 1 188 ? -9.609 17.422 -1.546 1 92.62 188 VAL A O 1
ATOM 1488 N N . TYR A 1 189 ? -7.445 17.219 -2.186 1 90.69 189 TYR A N 1
ATOM 1489 C CA . TYR A 1 189 ? -7.734 17.078 -3.607 1 90.69 189 TYR A CA 1
ATOM 1490 C C . TYR A 1 189 ? -6.562 16.438 -4.34 1 90.69 189 TYR A C 1
ATOM 1492 O O . TYR A 1 189 ? -5.594 16 -3.715 1 90.69 189 TYR A O 1
ATOM 1500 N N . GLY A 1 190 ? -6.562 16.359 -5.656 1 89.06 190 GLY A N 1
ATOM 1501 C CA . GLY A 1 190 ? -5.613 15.57 -6.426 1 89.06 190 GLY A CA 1
ATOM 1502 C C . GLY A 1 190 ? -4.402 16.359 -6.879 1 89.06 190 GLY A C 1
ATOM 1503 O O . GLY A 1 190 ? -3.531 15.836 -7.57 1 89.06 190 GLY A O 1
ATOM 1504 N N . PHE A 1 191 ? -4.25 17.609 -6.625 1 94.19 191 PHE A N 1
ATOM 1505 C CA . PHE A 1 191 ? -3.123 18.484 -6.934 1 94.19 191 PHE A CA 1
ATOM 1506 C C . PHE A 1 191 ? -2.977 18.656 -8.438 1 94.19 191 PHE A C 1
ATOM 1508 O O . PHE A 1 191 ? -1.859 18.766 -8.953 1 94.19 191 PHE A O 1
ATOM 1515 N N . ASP A 1 192 ? -4.023 18.656 -9.102 1 93 192 ASP A N 1
ATOM 1516 C CA . ASP A 1 192 ? -3.996 18.734 -10.562 1 93 192 ASP A CA 1
ATOM 1517 C C . ASP A 1 192 ? -4.863 19.891 -11.062 1 93 192 ASP A C 1
ATOM 1519 O O . ASP A 1 192 ? -5.18 19.969 -12.25 1 93 192 ASP A O 1
ATOM 1523 N N . SER A 1 193 ? -5.184 20.719 -10.227 1 94.44 193 SER A N 1
ATOM 1524 C CA . SER A 1 193 ? -6.09 21.812 -10.57 1 94.44 193 SER A CA 1
ATOM 1525 C C . SER A 1 193 ? -5.316 23.031 -11.047 1 94.44 193 SER A C 1
ATOM 1527 O O . SER A 1 193 ? -4.227 23.312 -10.547 1 94.44 193 SER A O 1
ATOM 1529 N N . ASN A 1 194 ? -5.852 23.688 -12.047 1 96.69 194 ASN A N 1
ATOM 1530 C CA . ASN A 1 194 ? -5.379 25.047 -12.32 1 96.69 194 ASN A CA 1
ATOM 1531 C C . ASN A 1 194 ? -5.969 26.047 -11.336 1 96.69 194 ASN A C 1
ATOM 1533 O O . ASN A 1 194 ? -6.746 25.688 -10.453 1 96.69 194 ASN A O 1
ATOM 1537 N N . ALA A 1 195 ? -5.609 27.344 -11.484 1 97.06 195 ALA A N 1
ATOM 1538 C CA . ALA A 1 195 ? -5.984 28.375 -10.516 1 97.06 195 ALA A CA 1
ATOM 1539 C C . ALA A 1 195 ? -7.5 28.516 -10.438 1 97.06 195 ALA A C 1
ATOM 1541 O O . ALA A 1 195 ? -8.07 28.625 -9.344 1 97.06 195 ALA A O 1
ATOM 1542 N N . ALA A 1 196 ? -8.164 28.516 -11.555 1 97.25 196 ALA A N 1
ATOM 1543 C CA . ALA A 1 196 ? -9.609 28.703 -11.586 1 97.25 196 ALA A CA 1
ATOM 1544 C C . ALA A 1 196 ? -10.328 27.562 -10.891 1 97.25 196 ALA A C 1
ATOM 1546 O O . ALA A 1 196 ? -11.258 27.781 -10.109 1 97.25 196 ALA A O 1
ATOM 1547 N N . THR A 1 197 ? -9.93 26.375 -11.195 1 97.5 197 THR A N 1
ATOM 1548 C CA . THR A 1 197 ? -10.516 25.188 -10.586 1 97.5 197 THR A CA 1
ATOM 1549 C C . THR A 1 197 ? -10.234 25.156 -9.086 1 97.5 197 THR A C 1
ATOM 1551 O O . THR A 1 197 ? -11.102 24.797 -8.289 1 97.5 197 THR A O 1
ATOM 1554 N N . TYR A 1 198 ? -9.07 25.516 -8.758 1 97.69 198 TYR A N 1
ATOM 1555 C CA . TYR A 1 198 ? -8.703 25.531 -7.352 1 97.69 198 TYR A CA 1
ATOM 1556 C C . TYR A 1 198 ? -9.516 26.562 -6.582 1 97.69 198 TYR A C 1
ATOM 1558 O O . TYR A 1 198 ? -9.922 26.328 -5.441 1 97.69 198 TYR A O 1
ATOM 1566 N N . GLN A 1 199 ? -9.766 27.719 -7.195 1 97.94 199 GLN A N 1
ATOM 1567 C CA . GLN A 1 199 ? -10.594 28.75 -6.562 1 97.94 199 GLN A CA 1
ATOM 1568 C C . GLN A 1 199 ? -11.992 28.219 -6.266 1 97.94 199 GLN A C 1
ATOM 1570 O O . GLN A 1 199 ? -12.555 28.5 -5.207 1 97.94 199 GLN A O 1
ATOM 1575 N N . LYS A 1 200 ? -12.492 27.484 -7.195 1 97.31 200 LYS A N 1
ATOM 1576 C CA . LYS A 1 200 ? -13.812 26.891 -6.996 1 97.31 200 LYS A CA 1
ATOM 1577 C C . LYS A 1 200 ? -13.789 25.875 -5.855 1 97.31 200 LYS A C 1
ATOM 1579 O O . LYS A 1 200 ? -14.711 25.844 -5.035 1 97.31 200 LYS A O 1
ATOM 1584 N N . GLN A 1 201 ? -12.789 25.047 -5.84 1 96.38 201 GLN A N 1
ATOM 1585 C CA . GLN A 1 201 ? -12.633 24.078 -4.762 1 96.38 201 GLN A CA 1
ATOM 1586 C C . GLN A 1 201 ? -12.508 24.781 -3.41 1 96.38 201 GLN A C 1
ATOM 1588 O O . GLN A 1 201 ? -13.125 24.359 -2.43 1 96.38 201 GLN A O 1
ATOM 1593 N N . LEU A 1 202 ? -11.742 25.828 -3.43 1 97.56 202 LEU A N 1
ATOM 1594 C CA . LEU A 1 202 ? -11.539 26.594 -2.207 1 97.56 202 LEU A CA 1
ATOM 1595 C C . LEU A 1 202 ? -12.859 27.172 -1.695 1 97.56 202 LEU A C 1
ATOM 1597 O O . LEU A 1 202 ? -13.148 27.094 -0.499 1 97.56 202 LEU A O 1
ATOM 1601 N N . ARG A 1 203 ? -13.609 27.703 -2.535 1 97.5 203 ARG A N 1
ATOM 1602 C CA . ARG A 1 203 ? -14.914 28.234 -2.139 1 97.5 203 ARG A CA 1
ATOM 1603 C C . ARG A 1 203 ? -15.789 27.156 -1.523 1 97.5 203 ARG A C 1
ATOM 1605 O O . ARG A 1 203 ? -16.484 27.406 -0.54 1 97.5 203 ARG A O 1
ATOM 1612 N N . ALA A 1 204 ? -15.766 26.016 -2.117 1 96.81 204 ALA A N 1
ATOM 1613 C CA . ALA A 1 204 ? -16.531 24.906 -1.584 1 96.81 204 ALA A CA 1
ATOM 1614 C C . ALA A 1 204 ? -16.062 24.516 -0.185 1 96.81 204 ALA A C 1
ATOM 1616 O O . ALA A 1 204 ? -16.875 24.266 0.707 1 96.81 204 ALA A O 1
ATOM 1617 N N . TRP A 1 205 ? -14.758 24.469 -0.015 1 97.06 205 TRP A N 1
ATOM 1618 C CA . TRP A 1 205 ? -14.195 24.141 1.293 1 97.06 205 TRP A CA 1
ATOM 1619 C C . TRP A 1 205 ? -14.57 25.188 2.324 1 97.06 205 TRP A C 1
ATOM 1621 O O . TRP A 1 205 ? -14.922 24.859 3.463 1 97.06 205 TRP A O 1
ATOM 1631 N N . LEU A 1 206 ? -14.484 26.438 1.934 1 98 206 LEU A N 1
ATOM 1632 C CA . LEU A 1 206 ? -14.836 27.531 2.842 1 98 206 LEU A CA 1
ATOM 1633 C C . LEU A 1 206 ? -16.312 27.453 3.223 1 98 206 LEU A C 1
ATOM 1635 O O . LEU A 1 206 ? -16.672 27.75 4.363 1 98 206 LEU A O 1
ATOM 1639 N N . THR A 1 207 ? -17.141 27.062 2.326 1 97.5 207 THR A N 1
ATOM 1640 C CA . THR A 1 207 ? -18.562 26.875 2.621 1 97.5 207 THR A CA 1
ATOM 1641 C C . THR A 1 207 ? -18.75 25.797 3.678 1 97.5 207 THR A C 1
ATOM 1643 O O . THR A 1 207 ? -19.578 25.953 4.582 1 97.5 207 THR A O 1
ATOM 1646 N N . ILE A 1 208 ? -18.047 24.766 3.562 1 96.75 208 ILE A N 1
ATOM 1647 C CA . ILE A 1 208 ? -18.109 23.688 4.543 1 96.75 208 ILE A CA 1
ATOM 1648 C C . ILE A 1 208 ? -17.656 24.203 5.906 1 96.75 208 ILE A C 1
ATOM 1650 O O . ILE A 1 208 ? -18.234 23.859 6.934 1 96.75 208 ILE A O 1
ATOM 1654 N N . ALA A 1 209 ? -16.609 25 5.906 1 97.5 209 ALA A N 1
ATOM 1655 C CA . ALA A 1 209 ? -16.125 25.562 7.164 1 97.5 209 ALA A CA 1
ATOM 1656 C C . ALA A 1 209 ? -17.219 26.344 7.887 1 97.5 209 ALA A C 1
ATOM 1658 O O . ALA A 1 209 ? -17.391 26.219 9.102 1 97.5 209 ALA A O 1
ATOM 1659 N N . VAL A 1 210 ? -17.938 27.109 7.129 1 97.81 210 VAL A N 1
ATOM 1660 C CA . VAL A 1 210 ? -19.031 27.906 7.699 1 97.81 210 VAL A CA 1
ATOM 1661 C C . VAL A 1 210 ? -20.094 26.969 8.289 1 97.81 210 VAL A C 1
ATOM 1663 O O . VAL A 1 210 ? -20.562 27.188 9.406 1 97.81 210 VAL A O 1
ATOM 1666 N N . THR A 1 211 ? -20.406 25.922 7.551 1 96.5 211 THR A N 1
ATOM 1667 C CA . THR A 1 211 ? -21.422 24.984 7.996 1 96.5 211 THR A CA 1
ATOM 1668 C C . THR A 1 211 ? -20.969 24.234 9.25 1 96.5 211 THR A C 1
ATOM 1670 O O . THR A 1 211 ? -21.75 24.031 10.18 1 96.5 211 THR A O 1
ATOM 1673 N N . GLU A 1 212 ? -19.734 23.828 9.258 1 96 212 GLU A N 1
ATOM 1674 C CA . GLU A 1 212 ? -19.188 23.109 10.398 1 96 212 GLU A CA 1
ATOM 1675 C C . GLU A 1 212 ? -19.156 23.984 11.648 1 96 212 GLU A C 1
ATOM 1677 O O . GLU A 1 212 ? -19.422 23.5 12.75 1 96 212 GLU A O 1
ATOM 1682 N N . THR A 1 213 ? -18.828 25.219 11.492 1 95.5 213 THR A N 1
ATOM 1683 C CA . THR A 1 213 ? -18.766 26.156 12.609 1 95.5 213 THR A CA 1
ATOM 1684 C C . THR A 1 213 ? -20.141 26.281 13.281 1 95.5 213 THR A C 1
ATOM 1686 O O . THR A 1 213 ? -20.219 26.422 14.508 1 95.5 213 THR A O 1
ATOM 1689 N N . ARG A 1 214 ? -21.188 26.156 12.562 1 95.31 214 ARG A N 1
ATOM 1690 C CA . ARG A 1 214 ? -22.531 26.281 13.094 1 95.31 214 ARG A CA 1
ATOM 1691 C C . ARG A 1 214 ? -22.844 25.156 14.086 1 95.31 214 ARG A C 1
ATOM 1693 O O . ARG A 1 214 ? -23.688 25.312 14.961 1 95.31 214 ARG A O 1
ATOM 1700 N N . VAL A 1 215 ? -22.188 24.078 13.922 1 94.62 215 VAL A N 1
ATOM 1701 C CA . VAL A 1 215 ? -22.406 22.953 14.828 1 94.62 215 VAL A CA 1
ATOM 1702 C C . VAL A 1 215 ? -21.203 22.797 15.758 1 94.62 215 VAL A C 1
ATOM 1704 O O . VAL A 1 215 ? -20.938 21.688 16.234 1 94.62 215 VAL A O 1
ATOM 1707 N N . LYS A 1 216 ? -20.375 23.844 15.898 1 94.06 216 LYS A N 1
ATOM 1708 C CA . LYS A 1 216 ? -19.281 23.984 16.859 1 94.06 216 LYS A CA 1
ATOM 1709 C C . LYS A 1 216 ? -18.125 23.047 16.547 1 94.06 216 LYS A C 1
ATOM 1711 O O . LYS A 1 216 ? -17.516 22.484 17.453 1 94.06 216 LYS A O 1
ATOM 1716 N N . ARG A 1 217 ? -17.875 22.859 15.258 1 95.06 217 ARG A N 1
ATOM 1717 C CA . ARG A 1 217 ? -16.734 22.078 14.805 1 95.06 217 ARG A CA 1
ATOM 1718 C C . ARG A 1 217 ? -15.664 22.969 14.18 1 95.06 217 ARG A C 1
ATOM 1720 O O . ARG A 1 217 ? -15.984 23.875 13.391 1 95.06 217 ARG A O 1
ATOM 1727 N N . LEU A 1 218 ? -14.461 22.75 14.562 1 95.94 218 LEU A N 1
ATOM 1728 C CA . LEU A 1 218 ? -13.328 23.547 14.102 1 95.94 218 LEU A CA 1
ATOM 1729 C C . LEU A 1 218 ? -12.672 22.906 12.883 1 95.94 218 LEU A C 1
ATOM 1731 O O . LEU A 1 218 ? -12.305 21.719 12.922 1 95.94 218 LEU A O 1
ATOM 1735 N N . CYS A 1 219 ? -12.492 23.688 11.812 1 97.19 219 CYS A N 1
ATOM 1736 C CA . CYS A 1 219 ? -11.914 23.172 10.578 1 97.19 219 CYS A CA 1
ATOM 1737 C C . CYS A 1 219 ? -10.477 23.641 10.406 1 97.19 219 CYS A C 1
ATOM 1739 O O . CYS A 1 219 ? -10.141 24.75 10.797 1 97.19 219 CYS A O 1
ATOM 1741 N N . ALA A 1 220 ? -9.711 22.766 9.875 1 97.94 220 ALA A N 1
ATOM 1742 C CA . ALA A 1 220 ? -8.406 23.141 9.336 1 97.94 220 ALA A CA 1
ATOM 1743 C C . ALA A 1 220 ? -8.375 22.984 7.816 1 97.94 220 ALA A C 1
ATOM 1745 O O . ALA A 1 220 ? -8.766 21.953 7.285 1 97.94 220 ALA A O 1
ATOM 1746 N N . LEU A 1 221 ? -8 24.047 7.152 1 98.25 221 LEU A N 1
ATOM 1747 C CA . LEU A 1 221 ? -7.766 24 5.711 1 98.25 221 LEU A CA 1
ATOM 1748 C C . LEU A 1 221 ? -6.293 23.734 5.41 1 98.25 221 LEU A C 1
ATOM 1750 O O . LEU A 1 221 ? -5.445 24.609 5.621 1 98.25 221 LEU A O 1
ATOM 1754 N N . MET A 1 222 ? -6.086 22.516 4.922 1 98.25 222 MET A N 1
ATOM 1755 C CA . MET A 1 222 ? -4.73 22.125 4.547 1 98.25 222 MET A CA 1
ATOM 1756 C C . MET A 1 222 ? -4.379 22.641 3.156 1 98.25 222 MET A C 1
ATOM 1758 O O . MET A 1 222 ? -5.199 22.594 2.24 1 98.25 222 MET A O 1
ATOM 1762 N N . CYS A 1 223 ? -3.174 23.141 3.014 1 98.62 223 CYS A N 1
ATOM 1763 C CA . CYS A 1 223 ? -2.682 23.578 1.713 1 98.62 223 CYS A CA 1
ATOM 1764 C C . CYS A 1 223 ? -1.18 23.359 1.593 1 98.62 223 CYS A C 1
ATOM 1766 O O . CYS A 1 223 ? -0.529 22.953 2.561 1 98.62 223 CYS A O 1
ATOM 1768 N N . HIS A 1 224 ? -0.692 23.453 0.348 1 98.81 224 HIS A N 1
ATOM 1769 C CA . HIS A 1 224 ? 0.715 23.234 0.036 1 98.81 224 HIS A CA 1
ATOM 1770 C C . HIS A 1 224 ? 1.257 24.328 -0.88 1 98.81 224 HIS A C 1
ATOM 1772 O O . HIS A 1 224 ? 1.84 24.031 -1.927 1 98.81 224 HIS A O 1
ATOM 1778 N N . PRO A 1 225 ? 1.237 25.531 -0.433 1 98.88 225 PRO A N 1
ATOM 1779 C CA . PRO A 1 225 ? 1.691 26.594 -1.323 1 98.88 225 PRO A CA 1
ATOM 1780 C C . PRO A 1 225 ? 3.211 26.656 -1.453 1 98.88 225 PRO A C 1
ATOM 1782 O O . PRO A 1 225 ? 3.928 26.156 -0.581 1 98.88 225 PRO A O 1
ATOM 1785 N N . GLY A 1 226 ? 3.697 27.219 -2.508 1 98.75 226 GLY A N 1
ATOM 1786 C CA . GLY A 1 226 ? 5.102 27.5 -2.768 1 98.75 226 GLY A CA 1
ATOM 1787 C C . GLY A 1 226 ? 5.332 28.266 -4.055 1 98.75 226 GLY A C 1
ATOM 1788 O O . GLY A 1 226 ? 4.469 28.281 -4.934 1 98.75 226 GLY A O 1
ATOM 1789 N N . LEU A 1 227 ? 6.504 28.938 -4.094 1 98.44 227 LEU A N 1
ATOM 1790 C CA . LEU A 1 227 ? 6.902 29.609 -5.332 1 98.44 227 LEU A CA 1
ATOM 1791 C C . LEU A 1 227 ? 7.344 28.578 -6.375 1 98.44 227 LEU A C 1
ATOM 1793 O O . LEU A 1 227 ? 7.598 27.422 -6.043 1 98.44 227 LEU A O 1
ATOM 1797 N N . PRO A 1 228 ? 7.363 29.016 -7.664 1 97.38 228 PRO A N 1
ATOM 1798 C CA . PRO A 1 228 ? 7.828 28.094 -8.695 1 97.38 228 PRO A CA 1
ATOM 1799 C C . PRO A 1 228 ? 9.234 27.562 -8.422 1 97.38 228 PRO A C 1
ATOM 1801 O O . PRO A 1 228 ? 10.102 28.312 -7.957 1 97.38 228 PRO A O 1
ATOM 1804 N N . SER A 1 229 ? 9.383 26.297 -8.633 1 96.31 229 SER A N 1
ATOM 1805 C CA . SER A 1 229 ? 10.664 25.641 -8.43 1 96.31 229 SER A CA 1
ATOM 1806 C C . SER A 1 229 ? 10.922 24.594 -9.508 1 96.31 229 SER A C 1
ATOM 1808 O O . SER A 1 229 ? 9.984 24.016 -10.055 1 96.31 229 SER A O 1
ATOM 1810 N N . ALA A 1 230 ? 12.18 24.234 -9.789 1 92.5 230 ALA A N 1
ATOM 1811 C CA . ALA A 1 230 ? 12.57 23.234 -10.766 1 92.5 230 ALA A CA 1
ATOM 1812 C C . ALA A 1 230 ? 12.852 21.891 -10.094 1 92.5 230 ALA A C 1
ATOM 1814 O O . ALA A 1 230 ? 13.273 20.938 -10.758 1 92.5 230 ALA A O 1
ATOM 1815 N N . ASP A 1 231 ? 12.586 21.891 -8.805 1 92.5 231 ASP A N 1
ATOM 1816 C CA . ASP A 1 231 ? 12.859 20.672 -8.062 1 92.5 231 ASP A CA 1
ATOM 1817 C C . ASP A 1 231 ? 11.914 19.547 -8.484 1 92.5 231 ASP A C 1
ATOM 1819 O O . ASP A 1 231 ? 10.766 19.484 -8.047 1 92.5 231 ASP A O 1
ATOM 1823 N N . ASP A 1 232 ? 12.375 18.578 -9.188 1 91.38 232 ASP A N 1
ATOM 1824 C CA . ASP A 1 232 ? 11.539 17.531 -9.773 1 91.38 232 ASP A CA 1
ATOM 1825 C C . ASP A 1 232 ? 11.312 16.391 -8.773 1 91.38 232 ASP A C 1
ATOM 1827 O O . ASP A 1 232 ? 10.555 15.469 -9.047 1 91.38 232 ASP A O 1
ATOM 1831 N N . THR A 1 233 ? 11.883 16.453 -7.59 1 91 233 THR A N 1
ATOM 1832 C CA . THR A 1 233 ? 11.672 15.43 -6.582 1 91 233 THR A CA 1
ATOM 1833 C C . THR A 1 233 ? 10.383 15.68 -5.801 1 91 233 THR A C 1
ATOM 1835 O O . THR A 1 233 ? 9.906 14.805 -5.086 1 91 233 THR A O 1
ATOM 1838 N N . ASP A 1 234 ? 9.883 16.812 -5.922 1 94.69 234 ASP A N 1
ATOM 1839 C CA . ASP A 1 234 ? 8.594 17.156 -5.328 1 94.69 234 ASP A CA 1
ATOM 1840 C C . ASP A 1 234 ? 7.445 16.703 -6.223 1 94.69 234 ASP A C 1
ATOM 1842 O O . ASP A 1 234 ? 7.195 17.312 -7.273 1 94.69 234 ASP A O 1
ATOM 1846 N N . PRO A 1 235 ? 6.719 15.789 -5.723 1 92.62 235 PRO A N 1
ATOM 1847 C CA . PRO A 1 235 ? 5.688 15.219 -6.594 1 92.62 235 PRO A CA 1
ATOM 1848 C C . PRO A 1 235 ? 4.543 16.203 -6.867 1 92.62 235 PRO A C 1
ATOM 1850 O O . PRO A 1 235 ? 3.775 16 -7.812 1 92.62 235 PRO A O 1
ATOM 1853 N N . ILE A 1 236 ? 4.379 17.219 -6.062 1 96.62 236 ILE A N 1
ATOM 1854 C CA . ILE A 1 236 ? 3.264 18.125 -6.262 1 96.62 236 ILE A CA 1
ATOM 1855 C C . ILE A 1 236 ? 3.795 19.516 -6.598 1 9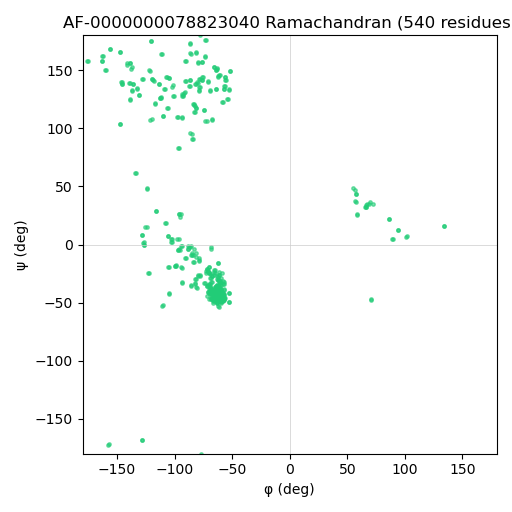6.62 236 ILE A C 1
ATOM 1857 O O . ILE A 1 236 ? 3.148 20.531 -6.301 1 96.62 236 ILE A O 1
ATOM 1861 N N . ARG A 1 237 ? 4.949 19.609 -7.211 1 96.06 237 ARG A N 1
ATOM 1862 C CA . ARG A 1 237 ? 5.641 20.859 -7.504 1 96.06 237 ARG A CA 1
ATOM 1863 C C . ARG A 1 237 ? 4.773 21.781 -8.352 1 96.06 237 ARG A C 1
ATOM 1865 O O . ARG A 1 237 ? 4.836 23.016 -8.211 1 96.06 237 ARG A O 1
ATOM 1872 N N . ARG A 1 238 ? 3.918 21.25 -9.203 1 95.69 238 ARG A N 1
ATOM 1873 C CA . ARG A 1 238 ? 3.125 22.047 -10.133 1 95.69 238 ARG A CA 1
ATOM 1874 C C . ARG A 1 238 ? 1.936 22.688 -9.422 1 95.69 238 ARG A C 1
ATOM 1876 O O . ARG A 1 238 ? 1.456 23.75 -9.828 1 95.69 238 ARG A O 1
ATOM 1883 N N . ALA A 1 239 ? 1.462 22.094 -8.383 1 97.81 239 ALA A N 1
ATOM 1884 C CA . ALA A 1 239 ? 0.287 22.578 -7.66 1 97.81 239 ALA A CA 1
ATOM 1885 C C . ALA A 1 239 ? 0.65 23.734 -6.727 1 97.81 239 ALA A C 1
ATOM 1887 O O . ALA A 1 239 ? -0.183 24.594 -6.445 1 97.81 239 ALA A O 1
ATOM 1888 N N . ARG A 1 240 ? 1.917 23.766 -6.293 1 98.62 240 ARG A N 1
ATOM 1889 C CA . ARG A 1 240 ? 2.322 24.672 -5.23 1 98.62 240 ARG A CA 1
ATOM 1890 C C . ARG A 1 240 ? 2.172 26.125 -5.672 1 98.62 240 ARG A C 1
ATOM 1892 O O . ARG A 1 240 ? 1.558 26.938 -4.969 1 98.62 240 ARG A O 1
ATOM 1899 N N . PRO A 1 241 ? 2.658 26.469 -6.879 1 98.62 241 PRO A N 1
ATOM 1900 C CA . PRO A 1 241 ? 2.488 27.859 -7.309 1 98.62 241 PRO A CA 1
ATOM 1901 C C . PRO A 1 241 ? 1.026 28.219 -7.566 1 98.62 241 PRO A C 1
ATOM 1903 O O . PRO A 1 241 ? 0.634 29.375 -7.387 1 98.62 241 PRO A O 1
ATOM 1906 N N . VAL A 1 242 ? 0.231 27.281 -7.91 1 98.62 242 VAL A N 1
ATOM 1907 C CA . VAL A 1 242 ? -1.196 27.531 -8.102 1 98.62 242 VAL A CA 1
ATOM 1908 C C . VAL A 1 242 ? -1.844 27.891 -6.77 1 98.62 242 VAL A C 1
ATOM 1910 O O . VAL A 1 242 ? -2.578 28.875 -6.68 1 98.62 242 VAL A O 1
ATOM 1913 N N . GLU A 1 243 ? -1.542 27.109 -5.773 1 98.81 243 GLU A N 1
ATOM 1914 C CA . GLU A 1 243 ? -2.068 27.406 -4.445 1 98.81 243 GLU A CA 1
ATOM 1915 C C . GLU A 1 243 ? -1.578 28.766 -3.959 1 98.81 243 GLU A C 1
ATOM 1917 O O . GLU A 1 243 ? -2.357 29.562 -3.428 1 98.81 243 GLU A O 1
ATOM 1922 N N . TYR A 1 244 ? -0.288 29 -4.164 1 98.88 244 TYR A N 1
ATOM 1923 C CA . TYR A 1 244 ? 0.276 30.281 -3.748 1 98.88 244 TYR A CA 1
ATOM 1924 C C . TYR A 1 244 ? -0.452 31.453 -4.414 1 98.88 244 TYR A C 1
ATOM 1926 O O . TYR A 1 244 ? -0.806 32.438 -3.756 1 98.88 244 TYR A O 1
ATOM 1934 N N . GLU A 1 245 ? -0.646 31.312 -5.668 1 98.62 245 GLU A N 1
ATOM 1935 C CA . GLU A 1 245 ? -1.317 32.344 -6.445 1 98.62 245 GLU A CA 1
ATOM 1936 C C . GLU A 1 245 ? -2.717 32.625 -5.898 1 98.62 245 GLU A C 1
ATOM 1938 O O . GLU A 1 245 ? -3.102 33.781 -5.727 1 98.62 245 GLU A O 1
ATOM 1943 N N . VAL A 1 246 ? -3.418 31.625 -5.605 1 98.69 246 VAL A N 1
ATOM 1944 C CA . VAL A 1 246 ? -4.797 31.766 -5.148 1 98.69 246 VAL A CA 1
ATOM 1945 C C . VAL A 1 246 ? -4.812 32.375 -3.744 1 98.69 246 VAL A C 1
ATOM 1947 O O . VAL A 1 246 ? -5.535 33.344 -3.48 1 98.69 246 VAL A O 1
ATOM 1950 N N . PHE A 1 247 ? -3.984 31.859 -2.889 1 98.75 247 PHE A N 1
ATOM 1951 C CA . PHE A 1 247 ? -3.984 32.312 -1.501 1 98.75 247 PHE A CA 1
ATOM 1952 C C . PHE A 1 247 ? -3.479 33.75 -1.397 1 98.75 247 PHE A C 1
ATOM 1954 O O . PHE A 1 247 ? -3.869 34.5 -0.491 1 98.75 247 PHE A O 1
ATOM 1961 N N . SER A 1 248 ? -2.617 34.156 -2.305 1 98.5 248 SER A N 1
ATOM 1962 C CA . SER A 1 248 ? -2.053 35.5 -2.25 1 98.5 248 SER A CA 1
ATOM 1963 C C . SER A 1 248 ? -2.939 36.5 -2.982 1 98.5 248 SER A C 1
ATOM 1965 O O . SER A 1 248 ? -2.672 37.719 -2.963 1 98.5 248 SER A O 1
ATOM 1967 N N . SER A 1 249 ? -3.947 36.094 -3.535 1 98 249 SER A N 1
ATOM 1968 C CA . SER A 1 249 ? -4.766 36.938 -4.406 1 98 249 SER A CA 1
ATOM 1969 C C . SER A 1 249 ? -5.789 37.719 -3.605 1 98 249 SER A C 1
ATOM 1971 O O . SER A 1 249 ? -6.082 37.375 -2.453 1 98 249 SER A O 1
ATOM 1973 N N . SER A 1 250 ? -6.363 38.75 -4.254 1 97.38 250 SER A N 1
ATOM 1974 C CA . SER A 1 250 ? -7.461 39.5 -3.674 1 97.38 250 SER A CA 1
ATOM 1975 C C . SER A 1 250 ? -8.758 38.719 -3.662 1 97.38 250 SER A C 1
ATOM 1977 O O . SER A 1 250 ? -9.617 38.906 -2.811 1 97.38 250 SER A O 1
ATOM 1979 N N . VAL A 1 251 ? -8.805 37.781 -4.539 1 96.94 251 VAL A N 1
ATOM 1980 C CA . VAL A 1 251 ? -10 36.969 -4.633 1 96.94 251 VAL A CA 1
ATOM 1981 C C . VAL A 1 251 ? -10.18 36.156 -3.344 1 96.94 251 VAL A C 1
ATOM 1983 O O . VAL A 1 251 ? -11.297 36.031 -2.836 1 96.94 251 VAL A O 1
ATOM 1986 N N . PHE A 1 252 ? -9.125 35.656 -2.871 1 98 252 PHE A N 1
ATOM 1987 C CA . PHE A 1 252 ? -9.195 34.906 -1.631 1 98 252 PHE A CA 1
ATOM 1988 C C . PHE A 1 252 ? -9.625 35.781 -0.469 1 98 252 PHE A C 1
ATOM 1990 O O . PHE A 1 252 ? -10.477 35.406 0.331 1 98 252 PHE A O 1
ATOM 1997 N N . ALA A 1 253 ? -9.062 36.906 -0.398 1 97.12 253 ALA A N 1
ATOM 1998 C CA . ALA A 1 253 ? -9.43 37.875 0.644 1 97.12 253 ALA A CA 1
ATOM 1999 C C . ALA A 1 253 ? -10.914 38.219 0.569 1 97.12 253 ALA A C 1
ATOM 2001 O O . ALA A 1 253 ? -11.586 38.312 1.598 1 97.12 253 ALA A O 1
ATOM 2002 N N . GLU A 1 254 ? -11.359 38.375 -0.583 1 97.69 254 GLU A N 1
ATOM 2003 C CA . GLU A 1 254 ? -12.766 38.719 -0.792 1 97.69 254 GLU A CA 1
ATOM 2004 C C . GLU A 1 254 ? -13.672 37.562 -0.373 1 97.69 254 GLU A C 1
ATOM 2006 O O . GLU A 1 254 ? -14.75 37.781 0.195 1 97.69 254 GLU A O 1
ATOM 2011 N N . MET A 1 255 ? -13.242 36.312 -0.699 1 97.81 255 MET A N 1
ATOM 2012 C CA . MET A 1 255 ? -14.008 35.156 -0.281 1 97.81 255 MET A CA 1
ATOM 2013 C C . MET A 1 255 ? -14.156 35.094 1.235 1 97.81 255 MET A C 1
ATOM 2015 O O . MET A 1 255 ? -15.242 34.844 1.75 1 97.81 255 MET A O 1
ATOM 2019 N N . LEU A 1 256 ? -13.062 35.344 1.921 1 98.06 256 LEU A N 1
ATOM 2020 C CA . LEU A 1 256 ? -13.078 35.312 3.379 1 98.06 256 LEU A CA 1
ATOM 2021 C C . LEU A 1 256 ? -14.047 36.375 3.92 1 98.06 256 LEU A C 1
ATOM 2023 O O . LEU A 1 256 ? -14.828 36.094 4.832 1 98.06 256 LEU A O 1
ATOM 2027 N N . GLN A 1 257 ? -14.023 37.531 3.32 1 97.69 257 GLN A N 1
ATOM 2028 C CA . GLN A 1 257 ? -14.898 38.625 3.744 1 97.69 257 GLN A CA 1
ATOM 2029 C C . GLN A 1 257 ? -16.359 38.281 3.463 1 97.69 257 GLN A C 1
ATOM 2031 O O . GLN A 1 257 ? -17.219 38.469 4.332 1 97.69 257 GLN A O 1
ATOM 2036 N N . GLU A 1 258 ? -16.578 37.875 2.283 1 97.81 258 GLU A N 1
ATOM 2037 C CA . GLU A 1 258 ? -17.938 37.562 1.859 1 97.81 258 GLU A CA 1
ATOM 2038 C C . GLU A 1 258 ? -18.562 36.5 2.775 1 97.81 258 GLU A C 1
ATOM 2040 O O . GLU A 1 258 ? -19.766 36.562 3.066 1 97.81 258 GLU A O 1
ATOM 2045 N N . MET A 1 259 ? -17.766 35.625 3.24 1 98 259 MET A N 1
ATOM 2046 C CA . MET A 1 259 ? -18.297 34.5 3.998 1 98 259 MET A CA 1
ATOM 2047 C C . MET A 1 259 ? -18.078 34.688 5.496 1 98 259 MET A C 1
ATOM 2049 O O . MET A 1 259 ? -18.375 33.812 6.297 1 98 259 MET A O 1
ATOM 2053 N N . ASN A 1 260 ? -17.562 35.812 5.867 1 98.12 260 ASN A N 1
ATOM 2054 C CA . ASN A 1 260 ? -17.312 36.188 7.258 1 98.12 260 ASN A CA 1
ATOM 2055 C C . ASN A 1 260 ? -16.438 35.125 7.953 1 98.12 260 ASN A C 1
ATOM 2057 O O . ASN A 1 260 ? -16.781 34.625 9.023 1 98.12 260 ASN A O 1
ATOM 2061 N N . ILE A 1 261 ? -15.375 34.781 7.277 1 98.5 261 ILE A N 1
ATOM 2062 C CA . ILE A 1 261 ? -14.383 33.844 7.793 1 98.5 261 ILE A CA 1
ATOM 2063 C C . ILE A 1 261 ? -13.156 34.594 8.289 1 98.5 261 ILE A C 1
ATOM 2065 O O . ILE A 1 261 ? -12.672 35.5 7.617 1 98.5 261 ILE A O 1
ATOM 2069 N N . GLU A 1 262 ? -12.633 34.25 9.414 1 98.06 262 GLU A N 1
ATOM 2070 C CA . GLU A 1 262 ? -11.43 34.844 9.984 1 98.06 262 GLU A CA 1
ATOM 2071 C C . GLU A 1 262 ? -10.336 33.812 10.18 1 98.06 262 GLU A C 1
ATOM 2073 O O . GLU A 1 262 ? -10.43 32.938 11.062 1 98.06 262 GLU A O 1
ATOM 2078 N N . PRO A 1 263 ? -9.289 33.875 9.359 1 98.12 263 PRO A N 1
ATOM 2079 C CA . PRO A 1 263 ? -8.133 33.031 9.672 1 98.12 263 PRO A CA 1
ATOM 2080 C C . PRO A 1 263 ? -7.621 33.25 11.094 1 98.12 263 PRO A C 1
ATOM 2082 O O . PRO A 1 263 ? -7.367 34.406 11.492 1 98.12 263 PRO A O 1
ATOM 2085 N N . THR A 1 264 ? -7.531 32.156 11.852 1 97.38 264 THR A N 1
ATOM 2086 C CA . THR A 1 264 ? -7.215 32.25 13.273 1 97.38 264 THR A CA 1
ATOM 2087 C C . THR A 1 264 ? -6.238 31.172 13.695 1 97.38 264 THR A C 1
ATOM 2089 O O . THR A 1 264 ? -6.355 30.016 13.258 1 97.38 264 THR A O 1
ATOM 2092 N N . LYS A 1 265 ? -5.289 31.516 14.523 1 96.88 265 LYS A N 1
ATOM 2093 C CA . LYS A 1 265 ? -4.426 30.516 15.133 1 96.88 265 LYS A CA 1
ATOM 2094 C C . LYS A 1 265 ? -5.219 29.578 16.047 1 96.88 265 LYS A C 1
ATOM 2096 O O . LYS A 1 265 ? -6.035 30.031 16.844 1 96.88 265 LYS A O 1
ATOM 2101 N N . ALA A 1 266 ? -4.922 28.297 15.852 1 95.56 266 ALA A N 1
ATOM 2102 C CA . ALA A 1 266 ? -5.621 27.328 16.703 1 95.56 266 ALA A CA 1
ATOM 2103 C C . ALA A 1 266 ? -5.25 27.516 18.172 1 95.56 266 ALA A C 1
ATOM 2105 O O . ALA A 1 266 ? -6.086 27.328 19.047 1 95.56 266 ALA A O 1
ATOM 2106 N N . SER A 1 267 ? -4.039 27.859 18.422 1 93 267 SER A N 1
ATOM 2107 C CA . SER A 1 267 ? -3.578 28.031 19.797 1 93 267 SER A CA 1
ATOM 2108 C C . SER A 1 267 ? -4.371 29.141 20.5 1 93 267 SER A C 1
ATOM 2110 O O . SER A 1 267 ? -4.469 29.141 21.734 1 93 267 SER A O 1
ATOM 2112 N N . GLN A 1 268 ? -4.918 30.031 19.766 1 88.94 268 GLN A N 1
ATOM 2113 C CA . GLN A 1 268 ? -5.758 31.078 20.312 1 88.94 268 GLN A CA 1
ATOM 2114 C C . GLN A 1 268 ? -7.18 30.594 20.562 1 88.94 268 GLN A C 1
ATOM 2116 O O . GLN A 1 268 ? -7.883 31.109 21.438 1 88.94 268 GLN A O 1
ATOM 2121 N N . LEU A 1 269 ? -7.562 29.656 19.75 1 88.31 269 LEU A N 1
ATOM 2122 C CA . LEU A 1 269 ? -8.922 29.141 19.828 1 88.31 269 LEU A CA 1
ATOM 2123 C C . LEU A 1 269 ? -9.031 28.031 20.875 1 88.31 269 LEU A C 1
ATOM 2125 O O . LEU A 1 269 ? -10.062 27.906 21.531 1 88.31 269 LEU A O 1
ATOM 2129 N N . LEU A 1 270 ? -7.973 27.25 20.984 1 80.06 270 LEU A N 1
ATOM 2130 C CA . LEU A 1 270 ? -8.047 26.016 21.75 1 80.06 270 LEU A CA 1
ATOM 2131 C C . LEU A 1 270 ? -7.477 26.219 23.156 1 80.06 270 LEU A C 1
ATOM 2133 O O . LEU A 1 270 ? -7.664 25.375 24.031 1 80.06 270 LEU A O 1
ATOM 2137 N N . SER A 1 271 ? -6.609 27.312 23.5 1 63.38 271 SER A N 1
ATOM 2138 C CA . SER A 1 271 ? -6.047 27.594 24.828 1 63.38 271 SER A CA 1
ATOM 2139 C C . SER A 1 271 ? -7.133 28.031 25.797 1 63.38 271 SER A C 1
ATOM 2141 O O . SER A 1 271 ? -6.902 28.094 27.016 1 63.38 271 SER A O 1
ATOM 2143 N N . GLY A 1 272 ? -8.438 28.203 25.406 1 49.38 272 GLY A N 1
ATOM 2144 C CA . GLY A 1 272 ? -9.383 28.625 26.422 1 49.38 272 GLY A CA 1
ATOM 2145 C C . GLY A 1 272 ? -9.836 27.5 27.328 1 49.38 272 GLY A C 1
ATOM 2146 O O . GLY A 1 272 ? -9.734 26.328 26.953 1 49.38 272 GLY A O 1
ATOM 2147 N N . MET B 1 1 ? 14.258 -41.281 0.08 1 88.31 1 MET B N 1
ATOM 2148 C CA . MET B 1 1 ? 12.867 -41 -0.244 1 88.31 1 MET B CA 1
ATOM 2149 C C . MET B 1 1 ? 12.781 -39.906 -1.328 1 88.31 1 MET B C 1
ATOM 2151 O O . MET B 1 1 ? 13.586 -38.969 -1.344 1 88.31 1 MET B O 1
ATOM 2155 N N . VAL B 1 2 ? 11.883 -40.094 -2.303 1 94.88 2 VAL B N 1
ATOM 2156 C CA . VAL B 1 2 ? 11.719 -39.156 -3.395 1 94.88 2 VAL B CA 1
ATOM 2157 C C . VAL B 1 2 ? 10.898 -37.969 -2.914 1 94.88 2 VAL B C 1
ATOM 2159 O O . VAL B 1 2 ? 9.914 -38.125 -2.188 1 94.88 2 VAL B O 1
ATOM 2162 N N . THR B 1 3 ? 11.344 -36.781 -3.193 1 97.69 3 THR B N 1
ATOM 2163 C CA . THR B 1 3 ? 10.648 -35.562 -2.848 1 97.69 3 THR B CA 1
ATOM 2164 C C . THR B 1 3 ? 9.852 -35.031 -4.039 1 97.69 3 THR B C 1
ATOM 2166 O O . THR B 1 3 ? 10.43 -34.562 -5.023 1 97.69 3 THR B O 1
ATOM 2169 N N . PRO B 1 4 ? 8.5 -35.125 -3.947 1 97.69 4 PRO B N 1
ATOM 2170 C CA . PRO B 1 4 ? 7.727 -34.469 -5.004 1 97.69 4 PRO B CA 1
ATOM 2171 C C . PRO B 1 4 ? 7.777 -32.969 -4.91 1 97.69 4 PRO B C 1
ATOM 2173 O O . PRO B 1 4 ? 7.77 -32.406 -3.809 1 97.69 4 PRO B O 1
ATOM 2176 N N . LEU B 1 5 ? 7.867 -32.281 -6 1 98.19 5 LEU B N 1
ATOM 2177 C CA . LEU B 1 5 ? 7.918 -30.828 -6.039 1 98.19 5 LEU B CA 1
ATOM 2178 C C . LEU B 1 5 ? 7.07 -30.281 -7.184 1 98.19 5 LEU B C 1
ATOM 2180 O O . LEU B 1 5 ? 7.207 -30.734 -8.328 1 98.19 5 LEU B O 1
ATOM 2184 N N . ILE B 1 6 ? 6.145 -29.406 -6.844 1 98.56 6 ILE B N 1
ATOM 2185 C CA . ILE B 1 6 ? 5.41 -28.656 -7.859 1 98.56 6 ILE B CA 1
ATOM 2186 C C . ILE B 1 6 ? 6.223 -27.438 -8.305 1 98.56 6 ILE B C 1
ATOM 2188 O O . ILE B 1 6 ? 6.633 -26.625 -7.469 1 98.56 6 ILE B O 1
ATOM 2192 N N . ILE B 1 7 ? 6.531 -27.359 -9.547 1 98.88 7 ILE B N 1
ATOM 2193 C CA . ILE B 1 7 ? 7.223 -26.188 -10.102 1 98.88 7 ILE B CA 1
ATOM 2194 C C . ILE B 1 7 ? 6.27 -25.406 -10.992 1 98.88 7 ILE B C 1
ATOM 2196 O O . ILE B 1 7 ? 5.895 -25.859 -12.07 1 98.88 7 ILE B O 1
ATOM 2200 N N . SER B 1 8 ? 5.91 -24.25 -10.508 1 98.75 8 SER B N 1
ATOM 2201 C CA . SER B 1 8 ? 4.824 -23.5 -11.133 1 98.75 8 SER B CA 1
ATOM 2202 C C . SER B 1 8 ? 5.316 -22.156 -11.688 1 98.75 8 SER B C 1
ATOM 2204 O O . SER B 1 8 ? 5.816 -21.328 -10.938 1 98.75 8 SER B O 1
ATOM 2206 N N . ALA B 1 9 ? 5.141 -21.969 -12.961 1 98.88 9 ALA B N 1
ATOM 2207 C CA . ALA B 1 9 ? 5.453 -20.688 -13.594 1 98.88 9 ALA B CA 1
ATOM 2208 C C . ALA B 1 9 ? 4.234 -19.766 -13.609 1 98.88 9 ALA B C 1
ATOM 2210 O O . ALA B 1 9 ? 3.141 -20.188 -14.008 1 98.88 9 ALA B O 1
ATOM 2211 N N . ASP B 1 10 ? 4.445 -18.547 -13.188 1 98.75 10 ASP B N 1
ATOM 2212 C CA . ASP B 1 10 ? 3.383 -17.547 -13.172 1 98.75 10 ASP B CA 1
ATOM 2213 C C . ASP B 1 10 ? 3.354 -16.766 -14.484 1 98.75 10 ASP B C 1
ATOM 2215 O O . ASP B 1 10 ? 4.309 -16.812 -15.266 1 98.75 10 ASP B O 1
ATOM 2219 N N . ASP B 1 11 ? 2.232 -16.172 -14.805 1 98.75 11 ASP B N 1
ATOM 2220 C CA . ASP B 1 11 ? 2.094 -15.062 -15.742 1 98.75 11 ASP B CA 1
ATOM 2221 C C . ASP B 1 11 ? 1.951 -15.562 -17.172 1 98.75 11 ASP B C 1
ATOM 2223 O O . ASP B 1 11 ? 2.301 -14.859 -18.125 1 98.75 11 ASP B O 1
ATOM 2227 N N . TYR B 1 12 ? 1.518 -16.828 -17.406 1 98.88 12 TYR B N 1
ATOM 2228 C CA . TYR B 1 12 ? 1.252 -17.281 -18.766 1 98.88 12 TYR B CA 1
ATOM 2229 C C . TYR B 1 12 ? 0.221 -16.391 -19.438 1 98.88 12 TYR B C 1
ATOM 2231 O O . TYR B 1 12 ? -0.806 -16.047 -18.844 1 98.88 12 TYR B O 1
ATOM 2239 N N . ALA B 1 13 ? 0.486 -15.992 -20.641 1 98.75 13 ALA B N 1
A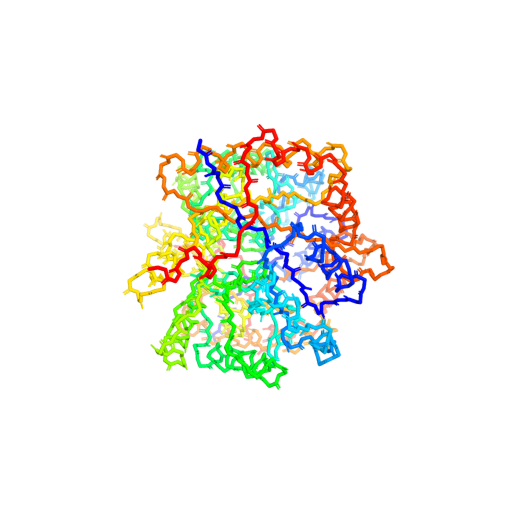TOM 2240 C CA . ALA B 1 13 ? -0.314 -15.133 -21.516 1 98.75 13 ALA B CA 1
ATOM 2241 C C . ALA B 1 13 ? 0.023 -13.664 -21.297 1 98.75 13 ALA B C 1
ATOM 2243 O O . ALA B 1 13 ? -0.603 -12.781 -21.891 1 98.75 13 ALA B O 1
ATOM 2244 N N . GLN B 1 14 ? 1.03 -13.352 -20.453 1 98.31 14 GLN B N 1
ATOM 2245 C CA . GLN B 1 14 ? 1.44 -11.961 -20.281 1 98.31 14 GLN B CA 1
ATOM 2246 C C . GLN B 1 14 ? 2.221 -11.461 -21.5 1 98.31 14 GLN B C 1
ATOM 2248 O O . GLN B 1 14 ? 2.146 -10.281 -21.859 1 98.31 14 GLN B O 1
ATOM 2253 N N . GLY B 1 15 ? 2.963 -12.328 -22.125 1 97.81 15 GLY B N 1
ATOM 2254 C CA . GLY B 1 15 ? 3.768 -12 -23.281 1 97.81 15 GLY B CA 1
ATOM 2255 C C . GLY B 1 15 ? 4.211 -13.219 -24.062 1 97.81 15 GLY B C 1
ATOM 2256 O O . GLY B 1 15 ? 4.348 -14.305 -23.5 1 97.81 15 GLY B O 1
ATOM 2257 N N . ALA B 1 16 ? 4.527 -12.961 -25.344 1 97.81 16 ALA B N 1
ATOM 2258 C CA . ALA B 1 16 ? 4.871 -14.07 -26.234 1 97.81 16 ALA B CA 1
ATOM 2259 C C . ALA B 1 16 ? 6.16 -14.75 -25.781 1 97.81 16 ALA B C 1
ATOM 2261 O O . ALA B 1 16 ? 6.258 -15.977 -25.797 1 97.81 16 ALA B O 1
ATOM 2262 N N . ALA B 1 17 ? 7.109 -13.938 -25.422 1 98.5 17 ALA B N 1
ATOM 2263 C CA . ALA B 1 17 ? 8.391 -14.477 -24.984 1 98.5 17 ALA B CA 1
ATOM 2264 C C . ALA B 1 17 ? 8.242 -15.273 -23.703 1 98.5 17 ALA B C 1
ATOM 2266 O O . ALA B 1 17 ? 8.914 -16.281 -23.5 1 98.5 17 ALA B O 1
ATOM 2267 N N . ILE B 1 18 ? 7.375 -14.805 -22.828 1 98.81 18 ILE B N 1
ATOM 2268 C CA . ILE B 1 18 ? 7.078 -15.492 -21.562 1 98.81 18 ILE B CA 1
ATOM 2269 C C . ILE B 1 18 ? 6.395 -16.828 -21.859 1 98.81 18 ILE B C 1
ATOM 2271 O O . ILE B 1 18 ? 6.824 -17.875 -21.359 1 98.81 18 ILE B O 1
ATOM 2275 N N . ASP B 1 19 ? 5.406 -16.797 -22.766 1 98.81 19 ASP B N 1
ATOM 2276 C CA . ASP B 1 19 ? 4.66 -18 -23.125 1 98.81 19 ASP B CA 1
ATOM 2277 C C . ASP B 1 19 ? 5.582 -19.078 -23.703 1 98.81 19 ASP B C 1
ATOM 2279 O O . ASP B 1 19 ? 5.535 -20.234 -23.281 1 98.81 19 ASP B O 1
ATOM 2283 N N . GLN B 1 20 ? 6.391 -18.656 -24.609 1 98.75 20 GLN B N 1
ATOM 2284 C CA . GLN B 1 20 ? 7.289 -19.594 -25.266 1 98.75 20 GLN B CA 1
ATOM 2285 C C . GLN B 1 20 ? 8.25 -20.234 -24.266 1 98.75 20 GLN B C 1
ATOM 2287 O O . GLN B 1 20 ? 8.484 -21.438 -24.312 1 98.75 20 GLN B O 1
ATOM 2292 N N . GLY B 1 21 ? 8.797 -19.422 -23.422 1 98.88 21 GLY B N 1
ATOM 2293 C CA . GLY B 1 21 ? 9.695 -19.953 -22.391 1 98.88 21 GLY B CA 1
ATOM 2294 C C . GLY B 1 21 ? 9.031 -20.969 -21.484 1 98.88 21 GLY B C 1
ATOM 2295 O O . GLY B 1 21 ? 9.617 -22 -21.172 1 98.88 21 GLY B O 1
ATOM 2296 N N . ILE B 1 22 ? 7.852 -20.688 -21.047 1 98.94 22 ILE B N 1
ATOM 2297 C CA . ILE B 1 22 ? 7.105 -21.562 -20.156 1 98.94 22 ILE B CA 1
ATOM 2298 C C . ILE B 1 22 ? 6.809 -22.875 -20.859 1 98.94 22 ILE B C 1
ATOM 2300 O O . ILE B 1 22 ? 7.055 -23.953 -20.312 1 98.94 22 ILE B O 1
ATOM 2304 N N . LEU B 1 23 ? 6.348 -22.828 -22.078 1 98.94 23 LEU B N 1
ATOM 2305 C CA . LEU B 1 23 ? 6.02 -24.031 -22.828 1 98.94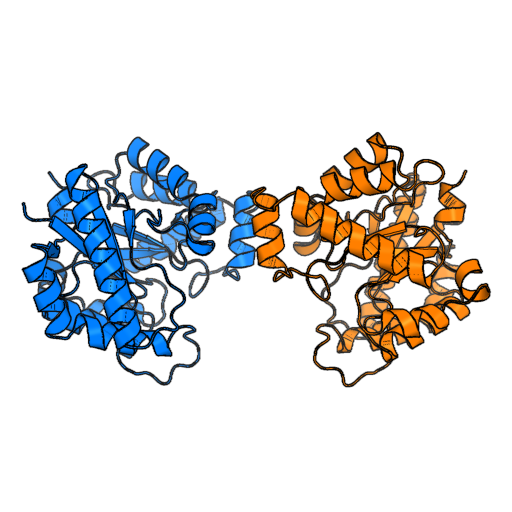 23 LEU B CA 1
ATOM 2306 C C . LEU B 1 23 ? 7.262 -24.875 -23.078 1 98.94 23 LEU B C 1
ATOM 2308 O O . LEU B 1 23 ? 7.219 -26.109 -22.953 1 98.94 23 LEU B O 1
ATOM 2312 N N . ASP B 1 24 ? 8.359 -24.234 -23.422 1 98.81 24 ASP B N 1
ATOM 2313 C CA . ASP B 1 24 ? 9.617 -24.938 -23.609 1 98.81 24 ASP B CA 1
ATOM 2314 C C . ASP B 1 24 ? 10.008 -25.719 -22.359 1 98.81 24 ASP B C 1
ATOM 2316 O O . ASP B 1 24 ? 10.359 -26.906 -22.438 1 98.81 24 ASP B O 1
ATOM 2320 N N . LEU B 1 25 ? 9.898 -25.062 -21.266 1 98.88 25 LEU B N 1
ATOM 2321 C CA . LEU B 1 25 ? 10.312 -25.688 -20.016 1 98.88 25 LEU B CA 1
ATOM 2322 C C . LEU B 1 25 ? 9.375 -26.828 -19.625 1 98.88 25 LEU B C 1
ATOM 2324 O O . LEU B 1 25 ? 9.805 -27.812 -19.031 1 98.88 25 LEU B O 1
ATOM 2328 N N . ILE B 1 26 ? 8.086 -26.703 -19.922 1 98.88 26 ILE B N 1
ATOM 2329 C CA . ILE B 1 26 ? 7.152 -27.797 -19.672 1 98.88 26 ILE B CA 1
ATOM 2330 C C . ILE B 1 26 ? 7.527 -29 -20.531 1 98.88 26 ILE B C 1
ATOM 2332 O O . ILE B 1 26 ? 7.594 -30.141 -20.047 1 98.88 26 ILE B O 1
ATOM 2336 N N . ARG B 1 27 ? 7.844 -28.75 -21.766 1 98.5 27 ARG B N 1
ATOM 2337 C CA . ARG B 1 27 ? 8.219 -29.828 -22.688 1 98.5 27 ARG B CA 1
ATOM 2338 C C . ARG B 1 27 ? 9.492 -30.516 -22.219 1 98.5 27 ARG B C 1
ATOM 2340 O O . ARG B 1 27 ? 9.648 -31.734 -22.406 1 98.5 27 ARG B O 1
ATOM 2347 N N . MET B 1 28 ? 10.312 -29.781 -21.562 1 97.94 28 MET B N 1
ATOM 2348 C CA . MET B 1 28 ? 11.57 -30.312 -21.047 1 97.94 28 MET B CA 1
ATOM 2349 C C . MET B 1 28 ? 11.344 -31.016 -19.703 1 97.94 28 MET B C 1
ATOM 2351 O O . MET B 1 28 ? 12.297 -31.5 -19.094 1 97.94 28 MET B O 1
ATOM 2355 N N . ARG B 1 29 ? 10.117 -30.953 -19.203 1 97.44 29 ARG B N 1
ATOM 2356 C CA . ARG B 1 29 ? 9.727 -31.547 -17.938 1 97.44 29 ARG B CA 1
ATOM 2357 C C . ARG B 1 29 ? 10.406 -30.844 -16.766 1 97.44 29 ARG B C 1
ATOM 2359 O O . ARG B 1 29 ? 10.781 -31.484 -15.781 1 97.44 29 ARG B O 1
ATOM 2366 N N . ARG B 1 30 ? 10.555 -29.5 -16.984 1 98.31 30 ARG B N 1
ATOM 2367 C CA . ARG B 1 30 ? 11.164 -28.688 -15.93 1 98.31 30 ARG B CA 1
ATOM 2368 C C . ARG B 1 30 ? 10.102 -27.969 -15.125 1 98.31 30 ARG B C 1
ATOM 2370 O O . ARG B 1 30 ? 10.383 -27.453 -14.031 1 98.31 30 ARG B O 1
ATOM 2377 N N . LEU B 1 31 ? 8.953 -27.859 -15.648 1 98.75 31 LEU B N 1
ATOM 2378 C CA . LEU B 1 31 ? 7.793 -27.266 -14.992 1 98.75 31 LEU B CA 1
ATOM 2379 C C . LEU B 1 31 ? 6.645 -28.266 -14.922 1 98.75 31 LEU B C 1
ATOM 2381 O O . LEU B 1 31 ? 6.469 -29.078 -15.82 1 98.75 31 LEU B O 1
ATOM 2385 N N . THR B 1 32 ? 5.836 -28.109 -13.883 1 98.75 32 THR B N 1
ATOM 2386 C CA . THR B 1 32 ? 4.715 -29.031 -13.727 1 98.75 32 THR B CA 1
ATOM 2387 C C . THR B 1 32 ? 3.404 -28.281 -13.562 1 98.75 32 THR B C 1
ATOM 2389 O O . THR B 1 32 ? 2.354 -28.875 -13.336 1 98.75 32 THR B O 1
ATOM 2392 N N . ALA B 1 33 ? 3.453 -26.953 -13.617 1 98.88 33 ALA B N 1
ATOM 2393 C CA . ALA B 1 33 ? 2.254 -26.125 -13.539 1 98.88 33 ALA B CA 1
ATOM 2394 C C . ALA B 1 33 ? 2.516 -24.734 -14.109 1 98.88 33 ALA B C 1
ATOM 2396 O O . ALA B 1 33 ? 3.645 -24.234 -14.062 1 98.88 33 ALA B O 1
ATOM 2397 N N . THR B 1 34 ? 1.517 -24.109 -14.656 1 98.94 34 THR B N 1
ATOM 2398 C CA . THR B 1 34 ? 1.539 -22.688 -15.008 1 98.94 34 THR B CA 1
ATOM 2399 C C . THR B 1 34 ? 0.16 -22.062 -14.82 1 98.94 34 THR B C 1
ATOM 2401 O O . THR B 1 34 ? -0.86 -22.734 -15.023 1 98.94 34 THR B O 1
ATOM 2404 N N . SER B 1 35 ? 0.163 -20.891 -14.312 1 98.75 35 SER B N 1
ATOM 2405 C CA . SER B 1 35 ? -1.099 -20.172 -14.133 1 98.75 35 SER B CA 1
ATOM 2406 C C . SER B 1 35 ? -1.254 -19.047 -15.148 1 98.75 35 SER B C 1
ATOM 2408 O O . SER B 1 35 ? -0.276 -18.391 -15.508 1 98.75 35 SER B O 1
ATOM 2410 N N . CYS B 1 36 ? -2.471 -18.844 -15.586 1 98.88 36 CYS B N 1
ATOM 2411 C CA . CYS B 1 36 ? -2.734 -18.062 -16.781 1 98.88 36 CYS B CA 1
ATOM 2412 C C . CYS B 1 36 ? -3.477 -16.781 -16.438 1 98.88 36 CYS B C 1
ATOM 2414 O O . CYS B 1 36 ? -4.379 -16.781 -15.602 1 98.88 36 CYS B O 1
ATOM 2416 N N . LEU B 1 37 ? -3.066 -15.734 -17.078 1 98.81 37 LEU B N 1
ATOM 2417 C CA . LEU B 1 37 ? -3.791 -14.469 -17.016 1 98.81 37 LEU B CA 1
ATOM 2418 C C . LEU B 1 37 ? -4.895 -14.43 -18.078 1 98.81 37 LEU B C 1
ATOM 2420 O O . LEU B 1 37 ? -4.672 -13.969 -19.188 1 98.81 37 LEU B O 1
ATOM 2424 N N . SER B 1 38 ? -6.086 -14.781 -17.641 1 98.75 38 SER B N 1
ATOM 2425 C CA . SER B 1 38 ? -7.141 -15.148 -18.594 1 98.75 38 SER B CA 1
ATOM 2426 C C . SER B 1 38 ? -7.777 -13.914 -19.219 1 98.75 38 SER B C 1
ATOM 2428 O O . SER B 1 38 ? -8.5 -14.016 -20.203 1 98.75 38 SER B O 1
ATOM 2430 N N . LEU B 1 39 ? -7.523 -12.727 -18.672 1 98.5 39 LEU B N 1
ATOM 2431 C CA . LEU B 1 39 ? -8.086 -11.531 -19.281 1 98.5 39 LEU B CA 1
ATOM 2432 C C . LEU B 1 39 ? -7.027 -10.781 -20.078 1 98.5 39 LEU B C 1
ATOM 2434 O O . LEU B 1 39 ? -7.293 -9.695 -20.594 1 98.5 39 LEU B O 1
ATOM 2438 N N . SER B 1 40 ? -5.82 -11.352 -20.125 1 98.19 40 SER B N 1
ATOM 2439 C CA . SER B 1 40 ? -4.809 -10.797 -21.016 1 98.19 40 SER B CA 1
ATOM 2440 C C . SER B 1 40 ? -5.309 -10.742 -22.453 1 98.19 40 SER B C 1
ATOM 2442 O O . SER B 1 40 ? -5.984 -11.656 -22.906 1 98.19 40 SER B O 1
ATOM 2444 N N . PRO B 1 41 ? -4.895 -9.664 -23.188 1 97.38 41 PRO B N 1
ATOM 2445 C CA . PRO B 1 41 ? -5.262 -9.625 -24.609 1 97.38 41 PRO B CA 1
ATOM 2446 C C . PRO B 1 41 ? -4.664 -10.781 -25.406 1 97.38 41 PRO B C 1
ATOM 2448 O O . PRO B 1 41 ? -5.145 -11.094 -26.5 1 97.38 41 PRO B O 1
ATOM 2451 N N . ARG B 1 42 ? -3.711 -11.43 -24.875 1 97.5 42 ARG B N 1
ATOM 2452 C CA . ARG B 1 42 ? -3.025 -12.508 -25.594 1 97.5 42 ARG B CA 1
ATOM 2453 C C . ARG B 1 42 ? -3.617 -13.867 -25.219 1 97.5 42 ARG B C 1
ATOM 2455 O O . ARG B 1 42 ? -3.238 -14.891 -25.797 1 97.5 42 ARG B O 1
ATOM 2462 N N . TRP B 1 43 ? -4.508 -13.891 -24.328 1 98.69 43 TRP B N 1
ATOM 2463 C CA . TRP B 1 43 ? -4.969 -15.148 -23.75 1 98.69 43 TRP B CA 1
ATOM 2464 C C . TRP B 1 43 ? -5.527 -16.078 -24.844 1 98.69 43 TRP B C 1
ATOM 2466 O O . TRP B 1 43 ? -5.164 -17.25 -24.906 1 98.69 43 TRP B O 1
ATOM 2476 N N . ARG B 1 44 ? -6.352 -15.578 -25.703 1 98.12 44 ARG B N 1
ATOM 2477 C CA . ARG B 1 44 ? -6.957 -16.406 -26.734 1 98.12 44 ARG B CA 1
ATOM 2478 C C . ARG B 1 44 ? -5.887 -17.094 -27.594 1 98.12 44 ARG B C 1
ATOM 2480 O O . ARG B 1 44 ? -5.938 -18.297 -27.812 1 98.12 44 ARG B O 1
ATOM 2487 N N . GLU B 1 45 ? -4.953 -16.297 -27.984 1 98.25 45 GLU B N 1
ATOM 2488 C CA . GLU B 1 45 ? -3.859 -16.844 -28.797 1 98.25 45 GLU B CA 1
ATOM 2489 C C . GLU B 1 45 ? -2.98 -17.781 -27.969 1 98.25 45 GLU B C 1
ATOM 2491 O O . GLU B 1 45 ? -2.641 -18.875 -28.422 1 98.25 45 GLU B O 1
ATOM 2496 N N . ALA B 1 46 ? -2.602 -17.391 -26.828 1 98.81 46 ALA B N 1
ATOM 2497 C CA . ALA B 1 46 ? -1.713 -18.172 -25.969 1 98.81 46 ALA B CA 1
ATOM 2498 C C . ALA B 1 46 ? -2.336 -19.516 -25.609 1 98.81 46 ALA B C 1
ATOM 2500 O O . ALA B 1 46 ? -1.639 -20.531 -25.531 1 98.81 46 ALA B O 1
ATOM 2501 N N . ALA B 1 47 ? -3.613 -19.516 -25.375 1 98.81 47 ALA B N 1
ATOM 2502 C CA . ALA B 1 47 ? -4.328 -20.719 -24.969 1 98.81 47 ALA B CA 1
ATOM 2503 C C . ALA B 1 47 ? -4.238 -21.797 -26.031 1 98.81 47 ALA B C 1
ATOM 2505 O O . ALA B 1 47 ? -4.219 -23 -25.719 1 98.81 47 ALA B O 1
ATOM 2506 N N . THR B 1 48 ? -4.148 -21.422 -27.266 1 98.38 48 THR B N 1
ATOM 2507 C CA . THR B 1 48 ? -4.109 -22.391 -28.375 1 98.38 48 THR B CA 1
ATOM 2508 C C . THR B 1 48 ? -2.84 -23.219 -28.312 1 98.38 48 THR B C 1
ATOM 2510 O O . THR B 1 48 ? -2.807 -24.344 -28.828 1 98.38 48 THR B O 1
ATOM 2513 N N . SER B 1 49 ? -1.842 -22.656 -27.672 1 98.62 49 SER B N 1
ATOM 2514 C CA . SER B 1 49 ? -0.556 -23.344 -27.609 1 98.62 49 SER B CA 1
ATOM 2515 C C . SER B 1 49 ? -0.514 -24.344 -26.453 1 98.62 49 SER B C 1
ATOM 2517 O O . SER B 1 49 ? 0.424 -25.141 -26.344 1 98.62 49 SER B O 1
ATOM 2519 N N . ILE B 1 50 ? -1.517 -24.328 -25.641 1 98.81 50 ILE B N 1
ATOM 2520 C CA . ILE B 1 50 ? -1.631 -25.312 -24.562 1 98.81 50 ILE B CA 1
ATOM 2521 C C . ILE B 1 50 ? -2.291 -26.578 -25.094 1 98.81 50 ILE B C 1
ATOM 2523 O O . ILE B 1 50 ? -3.502 -26.766 -24.953 1 98.81 50 ILE B O 1
ATOM 2527 N N . THR B 1 51 ? -1.485 -27.484 -25.562 1 98.12 51 THR B N 1
ATOM 2528 C CA . THR B 1 51 ? -1.956 -28.703 -26.203 1 98.12 51 THR B CA 1
ATOM 2529 C C . THR B 1 51 ? -2.221 -29.781 -25.156 1 98.12 51 THR B C 1
ATOM 2531 O O . THR B 1 51 ? -1.901 -29.609 -23.984 1 98.12 51 THR B O 1
ATOM 2534 N N . SER B 1 52 ? -2.779 -30.859 -25.641 1 97.5 52 SER B N 1
ATOM 2535 C CA . SER B 1 52 ? -3 -32 -24.766 1 97.5 52 SER B CA 1
ATOM 2536 C C . SER B 1 52 ? -1.685 -32.531 -24.188 1 97.5 52 SER B C 1
ATOM 2538 O O . SER B 1 52 ? -1.634 -32.969 -23.047 1 97.5 52 SER B O 1
ATOM 2540 N N . ALA B 1 53 ? -0.704 -32.406 -24.984 1 97.88 53 ALA B N 1
ATOM 2541 C CA . ALA B 1 53 ? 0.608 -32.875 -24.531 1 97.88 53 ALA B CA 1
ATOM 2542 C C . ALA B 1 53 ? 1.12 -32 -23.391 1 97.88 53 ALA B C 1
ATOM 2544 O O . ALA B 1 53 ? 1.736 -32.531 -22.453 1 97.88 53 ALA B O 1
ATOM 2545 N N . ILE B 1 54 ? 0.912 -30.734 -23.5 1 98.56 54 ILE B N 1
ATOM 2546 C CA . ILE B 1 54 ? 1.286 -29.812 -22.422 1 98.56 54 ILE B CA 1
ATOM 2547 C C . ILE B 1 54 ? 0.489 -30.141 -21.156 1 98.56 54 ILE B C 1
ATOM 2549 O O . ILE B 1 54 ? 1.055 -30.234 -20.078 1 98.56 54 ILE B O 1
ATOM 2553 N N . ARG B 1 55 ? -0.757 -30.406 -21.297 1 97.75 55 ARG B N 1
ATOM 2554 C CA . ARG B 1 55 ? -1.656 -30.656 -20.172 1 97.75 55 ARG B CA 1
ATOM 2555 C C . ARG B 1 55 ? -1.329 -31.984 -19.5 1 97.75 55 ARG B C 1
ATOM 2557 O O . ARG B 1 55 ? -1.649 -32.188 -18.328 1 97.75 55 ARG B O 1
ATOM 2564 N N . GLU B 1 56 ? -0.743 -32.844 -20.219 1 97.19 56 GLU B N 1
ATOM 2565 C CA . GLU B 1 56 ? -0.307 -34.125 -19.625 1 97.19 56 GLU B CA 1
ATOM 2566 C C . GLU B 1 56 ? 0.882 -33.906 -18.688 1 97.19 56 GLU B C 1
ATOM 2568 O O . GLU B 1 56 ? 1.063 -34.656 -17.734 1 97.19 56 GLU B O 1
ATOM 2573 N N . GLN B 1 57 ? 1.561 -32.844 -18.938 1 97.75 57 GLN B N 1
ATOM 2574 C CA . GLN B 1 57 ? 2.816 -32.656 -18.219 1 97.75 57 GLN B CA 1
ATOM 2575 C C . GLN B 1 57 ? 2.676 -31.578 -17.141 1 97.75 57 GLN B C 1
ATOM 2577 O O . GLN B 1 57 ? 3.492 -31.516 -16.219 1 97.75 57 GLN B O 1
ATOM 2582 N N . ALA B 1 58 ? 1.651 -30.734 -17.281 1 98.75 58 ALA B N 1
ATOM 2583 C CA . ALA B 1 58 ? 1.559 -29.594 -16.375 1 98.75 58 ALA B CA 1
ATOM 2584 C C . ALA B 1 58 ? 0.103 -29.266 -16.062 1 98.75 58 ALA B C 1
ATOM 2586 O O . ALA B 1 58 ? -0.764 -29.344 -16.922 1 98.75 58 ALA B O 1
ATOM 2587 N N . ASP B 1 59 ? -0.13 -28.969 -14.789 1 98.75 59 ASP B N 1
ATOM 2588 C CA . ASP B 1 59 ? -1.413 -28.391 -14.406 1 98.75 59 ASP B CA 1
ATOM 2589 C C . ASP B 1 59 ? -1.556 -26.969 -14.945 1 98.75 59 ASP B C 1
ATOM 2591 O O . ASP B 1 59 ? -0.625 -26.172 -14.852 1 98.75 59 ASP B O 1
ATOM 2595 N N . ILE B 1 60 ? -2.691 -26.688 -15.539 1 98.88 60 ILE B N 1
ATOM 2596 C CA . ILE B 1 60 ? -2.98 -25.359 -16.062 1 98.88 60 ILE B CA 1
ATOM 2597 C C . ILE B 1 60 ? -3.99 -24.656 -15.164 1 98.88 60 ILE B C 1
ATOM 2599 O O . ILE B 1 60 ? -5.117 -25.125 -15 1 98.88 60 ILE B O 1
ATOM 2603 N N . GLY B 1 61 ? -3.533 -23.547 -14.586 1 98.88 61 GLY B N 1
ATOM 2604 C CA . GLY B 1 61 ? -4.363 -22.891 -13.586 1 98.88 61 GLY B CA 1
ATOM 2605 C C . GLY B 1 61 ? -4.727 -21.469 -13.953 1 98.88 61 GLY B C 1
ATOM 2606 O O . GLY B 1 61 ? -4.32 -20.969 -15.008 1 98.88 61 GLY B O 1
ATOM 2607 N N . LEU B 1 62 ? -5.562 -20.875 -13.117 1 98.94 62 LEU B N 1
ATOM 2608 C CA . LEU B 1 62 ? -5.898 -19.453 -13.211 1 98.94 62 LEU B CA 1
ATOM 2609 C C . LEU B 1 62 ? -4.984 -18.625 -12.32 1 98.94 62 LEU B C 1
ATOM 2611 O O . LEU B 1 62 ? -4.766 -18.953 -11.156 1 98.94 62 LEU B O 1
ATOM 2615 N N . HIS B 1 63 ? -4.41 -17.609 -12.883 1 98.88 63 HIS B N 1
ATOM 2616 C CA . HIS B 1 63 ? -3.635 -16.609 -12.164 1 98.88 63 HIS B CA 1
ATOM 2617 C C . HIS B 1 63 ? -4.488 -15.383 -11.844 1 98.88 63 HIS B C 1
ATOM 2619 O O . HIS B 1 63 ? -4.395 -14.359 -12.531 1 98.88 63 HIS B O 1
ATOM 2625 N N . LEU B 1 64 ? -5.223 -15.477 -10.789 1 98.81 64 LEU B N 1
ATOM 2626 C CA . LEU B 1 64 ? -6.168 -14.414 -10.469 1 98.81 64 LEU B CA 1
ATOM 2627 C C . LEU B 1 64 ? -5.473 -13.055 -10.445 1 98.81 64 LEU B C 1
ATOM 2629 O O . LEU B 1 64 ? -4.402 -12.914 -9.852 1 98.81 64 LEU B O 1
ATOM 2633 N N . ASP B 1 65 ? -6.137 -12.117 -11.109 1 98.44 65 ASP B N 1
ATOM 2634 C CA . ASP B 1 65 ? -5.477 -10.836 -11.328 1 98.44 65 ASP B CA 1
ATOM 2635 C C . ASP B 1 65 ? -6.438 -9.672 -11.086 1 98.44 65 ASP B C 1
ATOM 2637 O O . ASP B 1 65 ? -7.562 -9.672 -11.594 1 98.44 65 ASP B O 1
ATOM 2641 N N . PHE B 1 66 ? -5.977 -8.695 -10.328 1 98 66 PHE B N 1
ATOM 2642 C CA . PHE B 1 66 ? -6.742 -7.473 -10.117 1 98 66 PHE B CA 1
ATOM 2643 C C . PHE B 1 66 ? -5.895 -6.246 -10.422 1 98 66 PHE B C 1
ATOM 2645 O O . PHE B 1 66 ? -6.332 -5.113 -10.211 1 98 66 PHE B O 1
ATOM 2652 N N . THR B 1 67 ? -4.711 -6.48 -10.969 1 96.56 67 THR B N 1
ATOM 2653 C CA . THR B 1 67 ? -3.771 -5.367 -11.055 1 96.56 67 THR B CA 1
ATOM 2654 C C . THR B 1 67 ? -3.344 -5.129 -12.5 1 96.56 67 THR B C 1
ATOM 2656 O O . THR B 1 67 ? -2.977 -4.008 -12.867 1 96.56 67 THR B O 1
ATOM 2659 N N . ALA B 1 68 ? -3.404 -6.086 -13.359 1 95.75 68 ALA B N 1
ATOM 2660 C CA . ALA B 1 68 ? -2.797 -5.949 -14.68 1 95.75 68 ALA B CA 1
ATOM 2661 C C . ALA B 1 68 ? -3.865 -5.859 -15.766 1 95.75 68 ALA B C 1
ATOM 2663 O O . ALA B 1 68 ? -3.863 -4.926 -16.578 1 95.75 68 ALA B O 1
ATOM 2664 N N . TYR B 1 69 ? -4.812 -6.867 -15.75 1 96.19 69 TYR B N 1
ATOM 2665 C CA . TYR B 1 69 ? -5.707 -6.953 -16.891 1 96.19 69 TYR B CA 1
ATOM 2666 C C . TYR B 1 69 ? -7.164 -6.953 -16.453 1 96.19 69 TYR B C 1
ATOM 2668 O O . TYR B 1 69 ? -8.07 -6.992 -17.281 1 96.19 69 TYR B O 1
ATOM 2676 N N . SER B 1 70 ? -7.344 -6.879 -15.148 1 93.88 70 SER B N 1
ATOM 2677 C CA . SER B 1 70 ? -8.703 -6.977 -14.633 1 93.88 70 SER B CA 1
ATOM 2678 C C . SER B 1 70 ? -9.578 -5.844 -15.164 1 93.88 70 SER B C 1
ATOM 2680 O O . SER B 1 70 ? -9.078 -4.754 -15.461 1 93.88 70 SER B O 1
ATOM 2682 N N . ARG B 1 71 ? -10.805 -6.113 -15.375 1 92.38 71 ARG B N 1
ATOM 2683 C CA . ARG B 1 71 ? -11.836 -5.164 -15.781 1 92.38 71 ARG B CA 1
ATOM 2684 C C . ARG B 1 71 ? -13.133 -5.402 -15.016 1 92.38 71 ARG B C 1
ATOM 2686 O O . ARG B 1 71 ? -13.445 -6.535 -14.656 1 92.38 71 ARG B O 1
ATOM 2693 N N . PRO B 1 72 ? -13.898 -4.383 -14.812 1 91.12 72 PRO B N 1
ATOM 2694 C CA . PRO B 1 72 ? -13.766 -3.008 -15.297 1 91.12 72 PRO B CA 1
ATOM 2695 C C . PRO B 1 72 ? -12.789 -2.186 -14.461 1 91.12 72 PRO B C 1
ATOM 2697 O O . PRO B 1 72 ? -12.453 -1.057 -14.828 1 91.12 72 PRO B O 1
ATOM 2700 N N . THR B 1 73 ? -12.406 -2.801 -13.289 1 90.56 73 THR B N 1
ATOM 2701 C CA . THR B 1 73 ? -11.547 -2.021 -12.398 1 90.56 73 THR B CA 1
ATOM 2702 C C . THR B 1 73 ? -10.203 -2.717 -12.203 1 90.56 73 THR B C 1
ATOM 2704 O O . THR B 1 73 ? -10.133 -3.947 -12.156 1 90.56 73 THR B O 1
ATOM 2707 N N . ARG B 1 74 ? -9.18 -1.904 -12.164 1 93.06 74 ARG B N 1
ATOM 2708 C CA . ARG B 1 74 ? -7.832 -2.312 -11.773 1 93.06 74 ARG B CA 1
ATOM 2709 C C . ARG B 1 74 ? -7.277 -1.399 -10.688 1 93.06 74 ARG B C 1
ATOM 2711 O O . ARG B 1 74 ? -7.555 -0.199 -10.68 1 93.06 74 ARG B O 1
ATOM 2718 N N . TYR B 1 75 ? -6.582 -1.972 -9.812 1 90.5 75 TYR B N 1
ATOM 2719 C CA . TYR B 1 75 ? -5.957 -1.192 -8.75 1 90.5 75 TYR B CA 1
ATOM 2720 C C . TYR B 1 75 ? -4.441 -1.347 -8.781 1 90.5 75 TYR B C 1
ATOM 2722 O O . TYR B 1 75 ? -3.928 -2.436 -9.039 1 90.5 75 TYR B O 1
ATOM 2730 N N . PRO B 1 76 ? -3.74 -0.22 -8.484 1 91.38 76 PRO B N 1
ATOM 2731 C CA . PRO B 1 76 ? -2.357 -0.485 -8.086 1 91.38 76 PRO B CA 1
ATOM 2732 C C . PRO B 1 76 ? -2.26 -1.451 -6.906 1 91.38 76 PRO B C 1
ATOM 2734 O O . PRO B 1 76 ? -3.092 -1.405 -5.992 1 91.38 76 PRO B O 1
ATOM 2737 N N . HIS B 1 77 ? -1.315 -2.303 -6.922 1 93.44 77 HIS B N 1
ATOM 2738 C CA . HIS B 1 77 ? -1.211 -3.4 -5.969 1 93.44 77 HIS B CA 1
ATOM 2739 C C . HIS B 1 77 ? -1.289 -2.891 -4.531 1 93.44 77 HIS B C 1
ATOM 2741 O O . HIS B 1 77 ? -2.086 -3.391 -3.734 1 93.44 77 HIS B O 1
ATOM 2747 N N . PRO B 1 78 ? -0.492 -1.834 -4.156 1 90.75 78 PRO B N 1
ATOM 2748 C CA . PRO B 1 78 ? -0.583 -1.384 -2.764 1 90.75 78 PRO B CA 1
ATOM 2749 C C . PRO B 1 78 ? -1.973 -0.867 -2.4 1 90.75 78 PRO B C 1
ATOM 2751 O O . PRO B 1 78 ? -2.432 -1.059 -1.271 1 90.75 78 PRO B O 1
ATOM 2754 N N . GLN B 1 79 ? -2.602 -0.19 -3.336 1 90.81 79 GLN B N 1
ATOM 2755 C CA . GLN B 1 79 ? -3.957 0.294 -3.088 1 90.81 79 GLN B CA 1
ATOM 2756 C C . GLN B 1 79 ? -4.922 -0.865 -2.865 1 90.81 79 GLN B C 1
ATOM 2758 O O . GLN B 1 79 ? -5.77 -0.811 -1.973 1 90.81 79 GLN B O 1
ATOM 2763 N N . LEU B 1 80 ? -4.754 -1.886 -3.646 1 94.06 80 LEU B N 1
ATOM 2764 C CA . L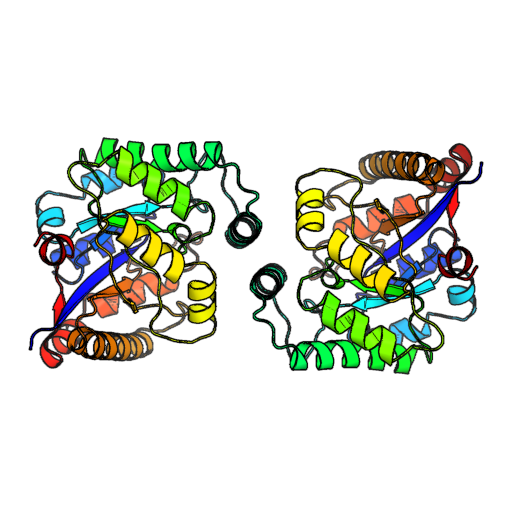EU B 1 80 ? -5.586 -3.076 -3.492 1 94.06 80 LEU B CA 1
ATOM 2765 C C . LEU B 1 80 ? -5.387 -3.701 -2.115 1 94.06 80 LEU B C 1
ATOM 2767 O O . LEU B 1 80 ? -6.359 -4.062 -1.445 1 94.06 80 LEU B O 1
ATOM 2771 N N . VAL B 1 81 ? -4.16 -3.84 -1.72 1 94.31 81 VAL B N 1
ATOM 2772 C CA . VAL B 1 81 ? -3.826 -4.441 -0.433 1 94.31 81 VAL B CA 1
ATOM 2773 C C . VAL B 1 81 ? -4.449 -3.625 0.697 1 94.31 81 VAL B C 1
ATOM 2775 O O . VAL B 1 81 ? -5.105 -4.18 1.582 1 94.31 81 VAL B O 1
ATOM 2778 N N . ILE B 1 82 ? -4.309 -2.334 0.616 1 91.44 82 ILE B N 1
ATOM 2779 C CA . ILE B 1 82 ? -4.816 -1.453 1.663 1 91.44 82 ILE B CA 1
ATOM 2780 C C . ILE B 1 82 ? -6.34 -1.534 1.712 1 91.44 82 ILE B C 1
ATOM 2782 O O . ILE B 1 82 ? -6.926 -1.709 2.783 1 91.44 82 ILE B O 1
ATOM 2786 N N . ARG B 1 83 ? -6.988 -1.432 0.563 1 91.75 83 ARG B N 1
ATOM 2787 C CA . ARG B 1 83 ? -8.445 -1.507 0.509 1 91.75 83 ARG B CA 1
ATOM 2788 C C . ARG B 1 83 ? -8.945 -2.844 1.048 1 91.75 83 ARG B C 1
ATOM 2790 O O . ARG B 1 83 ? -9.969 -2.898 1.729 1 91.75 83 ARG B O 1
ATOM 2797 N N . SER B 1 84 ? -8.234 -3.877 0.742 1 94.88 84 SER B N 1
ATOM 2798 C CA . SER B 1 84 ? -8.617 -5.207 1.205 1 94.88 84 SER B CA 1
ATOM 2799 C C . SER B 1 84 ? -8.453 -5.332 2.717 1 94.88 84 SER B C 1
ATOM 2801 O O . SER B 1 84 ? -9.336 -5.863 3.398 1 94.88 84 SER B O 1
ATOM 2803 N N . LEU B 1 85 ? -7.352 -4.867 3.219 1 91.69 85 LEU B N 1
ATOM 2804 C CA . LEU B 1 85 ? -7.094 -4.918 4.652 1 91.69 85 LEU B CA 1
ATOM 2805 C C . LEU B 1 85 ? -8.148 -4.129 5.422 1 91.69 85 LEU B C 1
ATOM 2807 O O . LEU B 1 85 ? -8.523 -4.504 6.535 1 91.69 85 LEU B O 1
ATOM 2811 N N . LEU B 1 86 ? -8.656 -3.082 4.781 1 90.06 86 LEU B N 1
ATOM 2812 C CA . LEU B 1 86 ? -9.68 -2.248 5.398 1 90.06 86 LEU B CA 1
ATOM 2813 C C . LEU B 1 86 ? -11.07 -2.791 5.105 1 90.06 86 LEU B C 1
ATOM 2815 O O . LEU B 1 86 ? -12.07 -2.215 5.539 1 90.06 86 LEU B O 1
ATOM 2819 N N . ARG B 1 87 ? -11.148 -3.811 4.328 1 93.06 87 ARG B N 1
ATOM 2820 C CA . ARG B 1 87 ? -12.391 -4.469 3.928 1 93.06 87 ARG B CA 1
ATOM 2821 C C . ARG B 1 87 ? -13.336 -3.488 3.248 1 93.06 87 ARG B C 1
ATOM 2823 O O . ARG B 1 87 ? -14.531 -3.449 3.564 1 93.06 87 ARG B O 1
ATOM 2830 N N . SER B 1 88 ? -12.711 -2.672 2.361 1 91.19 88 SER B N 1
ATOM 2831 C CA . SER B 1 88 ? -13.492 -1.625 1.707 1 91.19 88 SER B CA 1
ATOM 2832 C C . SER B 1 88 ? -13.781 -1.98 0.253 1 91.19 88 SER B C 1
ATOM 2834 O O . SER B 1 88 ? -14.344 -1.17 -0.49 1 91.19 88 SER B O 1
ATOM 2836 N N . LEU B 1 89 ? -13.445 -3.178 -0.183 1 93.69 89 LEU B N 1
ATOM 2837 C CA . LEU B 1 89 ? -13.766 -3.619 -1.536 1 93.69 89 LEU B CA 1
ATOM 2838 C C . LEU B 1 89 ? -15.234 -4.027 -1.645 1 93.69 89 LEU B C 1
ATOM 2840 O O . LEU B 1 89 ? -15.789 -4.609 -0.712 1 93.69 89 LEU B O 1
ATOM 2844 N N . ASP B 1 90 ? -15.82 -3.715 -2.744 1 95 90 ASP B N 1
ATOM 2845 C CA . ASP B 1 90 ? -17.188 -4.133 -3.002 1 95 90 ASP B CA 1
ATOM 2846 C C . ASP B 1 90 ? -17.266 -5.621 -3.326 1 95 90 ASP B C 1
ATOM 2848 O O . ASP B 1 90 ? -16.797 -6.055 -4.383 1 95 90 ASP B O 1
ATOM 2852 N N . PRO B 1 91 ? -17.922 -6.414 -2.486 1 96.12 91 PRO B N 1
ATOM 2853 C CA . PRO B 1 91 ? -17.922 -7.863 -2.688 1 96.12 91 PRO B CA 1
ATOM 2854 C C . PRO B 1 91 ? -18.594 -8.281 -3.994 1 96.12 91 PRO B C 1
ATOM 2856 O O . PRO B 1 91 ? -18.188 -9.266 -4.617 1 96.12 91 PRO B O 1
ATOM 2859 N N . GLU B 1 92 ? -19.625 -7.566 -4.398 1 97 92 GLU B N 1
ATOM 2860 C CA . GLU B 1 92 ? -20.297 -7.906 -5.645 1 97 92 GLU B CA 1
ATOM 2861 C C . GLU B 1 92 ? -19.422 -7.621 -6.855 1 97 92 GLU B C 1
ATOM 2863 O O . GLU B 1 92 ? -19.406 -8.383 -7.82 1 97 92 GLU B O 1
ATOM 2868 N N . GLN B 1 93 ? -18.688 -6.566 -6.742 1 96.5 93 GLN B N 1
ATOM 2869 C CA . GLN B 1 93 ? -17.75 -6.258 -7.809 1 96.5 93 GLN B CA 1
ATOM 2870 C C . GLN B 1 93 ? -16.625 -7.289 -7.871 1 96.5 93 GLN B C 1
ATOM 2872 O O . GLN B 1 93 ? -16.219 -7.707 -8.961 1 96.5 93 GLN B O 1
ATOM 2877 N N . LEU B 1 94 ? -16.172 -7.684 -6.727 1 96.88 94 LEU B N 1
ATOM 2878 C CA . LEU B 1 94 ? -15.156 -8.727 -6.656 1 96.88 94 LEU B CA 1
ATOM 2879 C C . LEU B 1 94 ? -15.641 -10.016 -7.309 1 96.88 94 LEU B C 1
ATOM 2881 O O . LEU B 1 94 ? -14.922 -10.617 -8.109 1 96.88 94 LEU B O 1
ATOM 2885 N N . LYS B 1 95 ? -16.812 -10.391 -6.945 1 97.88 95 LYS B N 1
ATOM 2886 C CA . LYS B 1 95 ? -17.406 -11.609 -7.484 1 97.88 95 LYS B CA 1
ATOM 2887 C C . LYS B 1 95 ? -17.5 -11.555 -9.008 1 97.88 95 LYS B C 1
ATOM 2889 O O . LYS B 1 95 ? -17.125 -12.508 -9.695 1 97.88 95 LYS B O 1
ATOM 2894 N N . THR B 1 96 ? -17.938 -10.43 -9.484 1 98 96 THR B N 1
ATOM 2895 C CA . THR B 1 96 ? -18.078 -10.234 -10.93 1 98 96 THR B CA 1
ATOM 2896 C C . THR B 1 96 ? -16.734 -10.344 -11.633 1 98 96 THR B C 1
ATOM 2898 O O . THR B 1 96 ? -16.609 -11.008 -12.664 1 98 96 THR B O 1
ATOM 2901 N N . MET B 1 97 ? -15.789 -9.75 -11.07 1 98.12 97 MET B N 1
ATOM 2902 C CA . MET B 1 97 ? -14.461 -9.742 -11.672 1 98.12 97 MET B CA 1
ATOM 2903 C C . MET B 1 97 ? -13.844 -11.141 -11.633 1 98.12 97 MET B C 1
ATOM 2905 O O . MET B 1 97 ? -13.188 -11.555 -12.594 1 98.12 97 MET B O 1
ATOM 2909 N N . ILE B 1 98 ? -14.055 -11.867 -10.555 1 98.62 98 ILE B N 1
ATOM 2910 C CA . ILE B 1 98 ? -13.547 -13.234 -10.438 1 98.62 98 ILE B CA 1
ATOM 2911 C C . ILE B 1 98 ? -14.242 -14.133 -11.453 1 98.62 98 ILE B C 1
ATOM 2913 O O . ILE B 1 98 ? -13.594 -14.898 -12.164 1 98.62 98 ILE B O 1
ATOM 2917 N N . ARG B 1 99 ? -15.516 -13.969 -11.602 1 98.62 99 ARG B N 1
ATOM 2918 C CA . ARG B 1 99 ? -16.281 -14.773 -12.547 1 98.62 99 ARG B CA 1
ATOM 2919 C C . ARG B 1 99 ? -15.836 -14.508 -13.984 1 98.62 99 ARG B C 1
ATOM 2921 O O . ARG B 1 99 ? -15.758 -15.438 -14.797 1 98.62 99 ARG B O 1
ATOM 2928 N N . GLN B 1 100 ? -15.57 -13.273 -14.234 1 98.69 100 GLN B N 1
ATOM 2929 C CA . GLN B 1 100 ? -15.117 -12.914 -15.57 1 98.69 100 GLN B CA 1
ATOM 2930 C C . GLN B 1 100 ? -13.82 -13.648 -15.922 1 98.69 100 GLN B C 1
ATOM 2932 O O . GLN B 1 100 ? -13.656 -14.117 -17.047 1 98.69 100 GLN B O 1
ATOM 2937 N N . GLN B 1 101 ? -12.969 -13.734 -15.016 1 98.81 101 GLN B N 1
ATOM 2938 C CA . GLN B 1 101 ? -11.688 -14.398 -15.25 1 98.81 101 GLN B CA 1
ATOM 2939 C C . GLN B 1 101 ? -11.867 -15.906 -15.391 1 98.81 101 GLN B C 1
ATOM 2941 O O . GLN B 1 101 ? -11.234 -16.531 -16.25 1 98.81 101 GLN B O 1
ATOM 2946 N N . LEU B 1 102 ? -12.719 -16.484 -14.562 1 98.81 102 LEU B N 1
ATOM 2947 C CA . LEU B 1 102 ? -13.023 -17.906 -14.672 1 98.81 102 LEU B CA 1
ATOM 2948 C C . LEU B 1 102 ? -13.711 -18.219 -15.992 1 98.81 102 LEU B C 1
ATOM 2950 O O . LEU B 1 102 ? -13.383 -19.203 -16.656 1 98.81 102 LEU B O 1
ATOM 2954 N N . ASP B 1 103 ? -14.648 -17.344 -16.406 1 98.81 103 ASP B N 1
ATOM 2955 C CA . ASP B 1 103 ? -15.344 -17.516 -17.688 1 98.81 103 ASP B CA 1
ATOM 2956 C C . ASP B 1 103 ? -14.352 -17.484 -18.844 1 98.81 103 ASP B C 1
ATOM 2958 O O . ASP B 1 103 ? -14.414 -18.344 -19.734 1 98.81 103 ASP B O 1
ATOM 2962 N N . ALA B 1 104 ? -13.484 -16.5 -18.844 1 98.81 104 ALA B N 1
ATOM 2963 C CA . ALA B 1 104 ? -12.5 -16.375 -19.906 1 98.81 104 ALA B CA 1
ATOM 2964 C C . ALA B 1 104 ? -11.586 -17.594 -19.969 1 98.81 104 ALA B C 1
ATOM 2966 O O . ALA B 1 104 ? -11.25 -18.062 -21.062 1 98.81 104 ALA B O 1
ATOM 2967 N N . PHE B 1 105 ? -11.203 -18.078 -18.828 1 98.88 105 PHE B N 1
ATOM 2968 C CA . PHE B 1 105 ? -10.375 -19.266 -18.766 1 98.88 105 PHE B CA 1
ATOM 2969 C C . PHE B 1 105 ? -11.078 -20.453 -19.406 1 98.88 105 PHE B C 1
ATOM 2971 O O . PHE B 1 105 ? -10.531 -21.109 -20.281 1 98.88 105 PHE B O 1
ATOM 2978 N N . GLU B 1 106 ? -12.289 -20.656 -19.062 1 98.75 106 GLU B N 1
ATOM 2979 C CA . GLU B 1 106 ? -13.078 -21.797 -19.531 1 98.75 106 GLU B CA 1
ATOM 2980 C C . GLU B 1 106 ? -13.367 -21.688 -21.031 1 98.75 106 GLU B C 1
ATOM 2982 O O . GLU B 1 106 ? -13.422 -22.703 -21.734 1 98.75 106 GLU B O 1
ATOM 2987 N N . GLN B 1 107 ? -13.602 -20.516 -21.391 1 98.44 107 GLN B N 1
ATOM 2988 C CA . GLN B 1 107 ? -13.945 -20.297 -22.797 1 98.44 107 GLN B CA 1
ATOM 2989 C C . GLN B 1 107 ? -12.844 -20.828 -23.703 1 98.44 107 GLN B C 1
ATOM 2991 O O . GLN B 1 107 ? -13.125 -21.406 -24.766 1 98.44 107 GLN B O 1
ATOM 2996 N N . GLU B 1 108 ? -11.617 -20.641 -23.281 1 98.5 108 GLU B N 1
ATOM 2997 C CA . GLU B 1 108 ? -10.508 -21.031 -24.156 1 98.5 108 GLU B CA 1
ATOM 2998 C C . GLU B 1 108 ? -10.031 -22.438 -23.844 1 98.5 108 GLU B C 1
ATOM 3000 O O . GLU B 1 108 ? -9.609 -23.172 -24.734 1 98.5 108 GLU B O 1
ATOM 3005 N N . MET B 1 109 ? -10.094 -22.844 -22.609 1 98.06 109 MET B N 1
ATOM 3006 C CA . MET B 1 109 ? -9.516 -24.109 -22.188 1 98.06 109 MET B CA 1
ATOM 3007 C C . MET B 1 109 ? -10.562 -25.219 -22.219 1 98.06 109 MET B C 1
ATOM 3009 O O . MET B 1 109 ? -10.219 -26.406 -22.156 1 98.06 109 MET B O 1
ATOM 3013 N N . ASN B 1 110 ? -11.844 -24.875 -22.203 1 97.12 110 ASN B N 1
ATOM 3014 C CA . ASN B 1 110 ? -12.961 -25.812 -22.172 1 97.12 110 ASN B CA 1
ATOM 3015 C C . ASN B 1 110 ? -12.867 -26.734 -20.953 1 97.12 110 ASN B C 1
ATOM 3017 O O . ASN B 1 110 ? -13.109 -27.938 -21.078 1 97.12 110 ASN B O 1
ATOM 3021 N N . SER B 1 111 ? -12.43 -26.25 -19.891 1 96.62 111 SER B N 1
ATOM 3022 C CA . SER B 1 111 ? -12.305 -26.953 -18.609 1 96.62 111 SER B CA 1
ATOM 3023 C C . SER B 1 111 ? -12.148 -25.969 -17.453 1 96.62 111 SER B C 1
ATOM 3025 O O . SER B 1 111 ? -11.852 -24.797 -17.656 1 96.62 111 SER B O 1
ATOM 3027 N N . ALA B 1 112 ? -12.406 -26.484 -16.234 1 97.88 112 ALA B N 1
ATOM 3028 C CA . ALA B 1 112 ? -12.023 -25.75 -15.023 1 97.88 112 ALA B CA 1
ATOM 3029 C C . ALA B 1 112 ? -10.5 -25.641 -14.906 1 97.88 112 ALA B C 1
ATOM 3031 O O . ALA B 1 112 ? -9.766 -26.453 -15.484 1 97.88 112 ALA B O 1
ATOM 3032 N N . PRO B 1 113 ? -10.039 -24.578 -14.219 1 98.69 113 PRO B N 1
ATOM 3033 C CA . PRO B 1 113 ? -8.609 -24.594 -13.914 1 98.69 113 PRO B CA 1
ATOM 3034 C C . PRO B 1 113 ? -8.203 -25.766 -13.023 1 98.69 113 PRO B C 1
ATOM 3036 O O . PRO B 1 113 ? -8.953 -26.156 -12.133 1 98.69 113 PRO B O 1
ATOM 3039 N N . ASP B 1 114 ? -7.004 -26.266 -13.281 1 98.31 114 ASP B N 1
ATOM 3040 C CA . ASP B 1 114 ? -6.477 -27.312 -12.406 1 98.31 114 ASP B CA 1
ATOM 3041 C C . ASP B 1 114 ? -6.164 -26.766 -11.016 1 98.31 114 ASP B C 1
ATOM 3043 O O . ASP B 1 114 ? -6.25 -27.484 -10.023 1 98.31 114 ASP B O 1
ATOM 3047 N N . TYR B 1 115 ? -5.781 -25.531 -10.977 1 98.69 115 TYR B N 1
ATOM 3048 C CA . TYR B 1 115 ? -5.5 -24.859 -9.703 1 98.69 115 TYR B CA 1
ATOM 3049 C C . TYR B 1 115 ? -5.648 -23.359 -9.836 1 98.69 115 TYR B C 1
ATOM 3051 O O . TYR B 1 115 ? -5.844 -22.828 -10.938 1 98.69 115 TYR B O 1
ATOM 3059 N N . VAL B 1 116 ? -5.652 -22.656 -8.656 1 98.88 116 VAL B N 1
ATOM 3060 C CA . VAL B 1 116 ? -5.754 -21.203 -8.641 1 98.88 116 VAL B CA 1
ATOM 3061 C C . VAL B 1 116 ? -4.672 -20.625 -7.738 1 98.88 116 VAL B C 1
ATOM 3063 O O . VAL B 1 116 ? -4.426 -21.141 -6.645 1 98.88 116 VAL B O 1
ATOM 3066 N N . ASP B 1 117 ? -3.961 -19.719 -8.234 1 98.62 117 ASP B N 1
ATOM 3067 C CA . ASP B 1 117 ? -3.139 -18.797 -7.465 1 98.62 117 ASP B CA 1
ATOM 3068 C C . ASP B 1 117 ? -3.432 -17.344 -7.859 1 98.62 117 ASP B C 1
ATOM 3070 O O . ASP B 1 117 ? -4.488 -17.047 -8.422 1 98.62 117 ASP B O 1
ATOM 3074 N N . GLY B 1 118 ? -2.545 -16.406 -7.375 1 98.31 118 GLY B N 1
ATOM 3075 C CA . GLY B 1 118 ? -2.85 -15.023 -7.668 1 98.31 118 GLY B CA 1
ATOM 3076 C C . GLY B 1 118 ? -1.636 -14.227 -8.102 1 98.31 118 GLY B C 1
ATOM 3077 O O . GLY B 1 118 ? -0.562 -14.344 -7.508 1 98.31 118 GLY B O 1
ATOM 3078 N N . HIS B 1 119 ? -1.838 -13.383 -9.117 1 97.44 119 HIS B N 1
ATOM 3079 C CA . HIS B 1 119 ? -0.844 -12.391 -9.508 1 97.44 119 HIS B CA 1
ATOM 3080 C C . HIS B 1 119 ? -0.524 -11.453 -8.352 1 97.44 119 HIS B C 1
ATOM 3082 O O . HIS B 1 119 ? -1.432 -10.883 -7.738 1 97.44 119 HIS B O 1
ATOM 3088 N N . GLN B 1 120 ? 0.741 -11.438 -8.039 1 94.25 120 GLN B N 1
ATOM 3089 C CA . GLN B 1 120 ? 1.195 -10.664 -6.891 1 94.25 120 GLN B CA 1
ATOM 3090 C C . GLN B 1 120 ? 0.494 -11.117 -5.609 1 94.25 120 GLN B C 1
ATOM 3092 O O . GLN B 1 120 ? 0.226 -10.305 -4.723 1 94.25 120 GLN B O 1
ATOM 3097 N N . HIS B 1 121 ? 0.033 -12.359 -5.559 1 95.81 121 HIS B N 1
ATOM 3098 C CA . HIS B 1 121 ? -0.528 -13.047 -4.402 1 95.81 121 HIS B CA 1
ATOM 3099 C C . HIS B 1 121 ? -1.841 -12.406 -3.965 1 95.81 121 HIS B C 1
ATOM 3101 O O . HIS B 1 121 ? -2.176 -12.414 -2.777 1 95.81 121 HIS B O 1
ATOM 3107 N N . VAL B 1 122 ? -2.617 -11.859 -4.871 1 97.44 122 VAL B N 1
ATOM 3108 C CA . VAL B 1 122 ? -3.834 -11.125 -4.543 1 97.44 122 VAL B CA 1
ATOM 3109 C C . VAL B 1 122 ? -4.91 -12.094 -4.055 1 97.44 122 VAL B C 1
ATOM 3111 O O . VAL B 1 122 ? -5.855 -11.688 -3.377 1 97.44 122 VAL B O 1
ATOM 3114 N N . HIS B 1 123 ? -4.816 -13.375 -4.41 1 98.38 123 HIS B N 1
ATOM 3115 C CA . HIS B 1 123 ? -5.859 -14.344 -4.102 1 98.38 123 HIS B CA 1
ATOM 3116 C C . HIS B 1 123 ? -5.988 -14.555 -2.596 1 98.38 123 HIS B C 1
ATOM 3118 O O . HIS B 1 123 ? -7.039 -14.977 -2.111 1 98.38 123 HIS B O 1
ATOM 3124 N N . GLN B 1 124 ? -4.926 -14.227 -1.867 1 97.5 124 GLN B N 1
ATOM 3125 C CA . GLN B 1 124 ? -4.926 -14.516 -0.436 1 97.5 124 GLN B CA 1
ATOM 3126 C C . GLN B 1 124 ? -5.48 -13.336 0.36 1 97.5 124 GLN B C 1
ATOM 3128 O O . GLN B 1 124 ? -5.727 -13.453 1.562 1 97.5 124 GLN B O 1
ATOM 3133 N N . LEU B 1 125 ? -5.645 -12.203 -0.252 1 97.44 125 LEU B N 1
ATOM 3134 C CA . LEU B 1 125 ? -6.008 -10.984 0.458 1 97.44 125 LEU B CA 1
ATOM 3135 C C . LEU B 1 125 ? -7.375 -11.125 1.12 1 97.44 125 LEU B C 1
ATOM 3137 O O . LEU B 1 125 ? -8.258 -11.805 0.593 1 97.44 125 LEU B O 1
ATOM 3141 N N . PRO B 1 126 ? -7.559 -10.367 2.252 1 95.94 126 PRO B N 1
ATOM 3142 C CA . PRO B 1 126 ? -8.906 -10.32 2.832 1 95.94 126 PRO B CA 1
ATOM 3143 C C . PRO B 1 126 ? -9.977 -9.938 1.814 1 95.94 126 PRO B C 1
ATOM 3145 O O . PRO B 1 126 ? -9.719 -9.117 0.929 1 95.94 126 PRO B O 1
ATOM 3148 N N . GLN B 1 127 ? -11.172 -10.438 1.99 1 96.94 127 GLN B N 1
ATOM 3149 C CA . GLN B 1 127 ? -12.328 -10.266 1.112 1 96.94 127 GLN B CA 1
ATOM 3150 C C . GLN B 1 127 ? -12.148 -11.039 -0.191 1 96.94 127 GLN B C 1
ATOM 3152 O O . GLN B 1 127 ? -13.055 -11.742 -0.634 1 96.94 127 GLN B O 1
ATOM 3157 N N . VAL B 1 128 ? -10.953 -10.906 -0.837 1 98.25 128 VAL B N 1
ATOM 3158 C CA . VAL B 1 128 ? -10.719 -11.578 -2.113 1 98.25 128 VAL B CA 1
ATOM 3159 C C . VAL B 1 128 ? -10.789 -13.094 -1.921 1 98.25 128 VAL B C 1
ATOM 3161 O O . VAL B 1 128 ? -11.5 -13.781 -2.656 1 98.25 128 VAL B O 1
ATOM 3164 N N . ARG B 1 129 ? -10.039 -13.57 -0.902 1 98.44 129 ARG B N 1
ATOM 3165 C CA . ARG B 1 129 ? -9.992 -15.008 -0.669 1 98.44 129 ARG B CA 1
ATOM 3166 C C . ARG B 1 129 ? -11.383 -15.555 -0.349 1 98.44 129 ARG B C 1
ATOM 3168 O O . ARG B 1 129 ? -11.734 -16.656 -0.772 1 98.44 129 ARG B O 1
ATOM 3175 N N . ASP B 1 130 ? -12.211 -14.766 0.4 1 98.25 130 ASP B N 1
ATOM 3176 C CA . ASP B 1 130 ? -13.562 -15.203 0.763 1 98.25 130 ASP B CA 1
ATOM 3177 C C . ASP B 1 130 ? -14.43 -15.391 -0.479 1 98.25 130 ASP B C 1
ATOM 3179 O O . ASP B 1 130 ? -15.062 -16.438 -0.646 1 98.25 130 ASP B O 1
ATOM 3183 N N . VAL B 1 131 ? -14.398 -14.383 -1.31 1 98.56 131 VAL B N 1
ATOM 3184 C CA . VAL B 1 131 ? -15.242 -14.391 -2.502 1 98.56 131 VAL B CA 1
ATOM 3185 C C . VAL B 1 131 ? -14.734 -15.445 -3.484 1 98.56 131 VAL B C 1
ATOM 3187 O O . VAL B 1 131 ? -15.531 -16.172 -4.09 1 98.56 131 VAL B O 1
ATOM 3190 N N . LEU B 1 132 ? -13.445 -15.547 -3.598 1 98.81 132 LEU B N 1
ATOM 3191 C CA . LEU B 1 132 ? -12.836 -16.5 -4.523 1 98.81 132 LEU B CA 1
ATOM 3192 C C . LEU B 1 132 ? -13.211 -17.922 -4.152 1 98.81 132 LEU B C 1
ATOM 3194 O O . LEU B 1 132 ? -13.711 -18.688 -4.992 1 98.81 132 LEU B O 1
ATOM 3198 N N . LEU B 1 133 ? -12.977 -18.328 -2.898 1 98.75 133 LEU B N 1
ATOM 3199 C CA . LEU B 1 133 ? -13.211 -19.703 -2.469 1 98.75 133 LEU B CA 1
ATOM 3200 C C . LEU B 1 133 ? -14.688 -20.062 -2.562 1 98.75 133 LEU B C 1
ATOM 3202 O O . LEU B 1 133 ? -15.039 -21.172 -2.963 1 98.75 133 LEU B O 1
ATOM 3206 N N . ALA B 1 134 ? -15.508 -19.109 -2.215 1 98.56 134 ALA B N 1
ATOM 3207 C CA . ALA B 1 134 ? -16.938 -19.344 -2.342 1 98.56 134 ALA B CA 1
ATOM 3208 C C . ALA B 1 134 ? -17.328 -19.578 -3.799 1 98.56 134 ALA B C 1
ATOM 3210 O O . ALA B 1 134 ? -18.109 -20.5 -4.098 1 98.56 134 ALA B O 1
ATOM 3211 N N . GLU B 1 135 ? -16.797 -18.797 -4.66 1 98.69 135 GLU B N 1
ATOM 3212 C CA . GLU B 1 135 ? -17.109 -18.906 -6.082 1 98.69 135 GLU B CA 1
ATOM 3213 C C . GLU B 1 135 ? -16.594 -20.234 -6.645 1 98.69 135 GLU B C 1
ATOM 3215 O O . GLU B 1 135 ? -17.297 -20.922 -7.395 1 98.69 135 GLU B O 1
ATOM 3220 N N . LEU B 1 136 ? -15.406 -20.594 -6.328 1 98.75 136 LEU B N 1
ATOM 3221 C CA . LEU B 1 136 ? -14.82 -21.844 -6.82 1 98.75 136 LEU B CA 1
ATOM 3222 C C . LEU B 1 136 ? -15.617 -23.047 -6.328 1 98.75 136 LEU B C 1
ATOM 3224 O O . LEU B 1 136 ? -15.875 -23.984 -7.094 1 98.75 136 LEU B O 1
ATOM 3228 N N . GLN B 1 137 ? -15.961 -23.016 -5.062 1 97.69 137 GLN B N 1
ATOM 3229 C CA . GLN B 1 137 ? -16.719 -24.109 -4.477 1 97.69 137 GLN B CA 1
ATOM 3230 C C . GLN B 1 137 ? -18.078 -24.281 -5.164 1 97.69 137 GLN B C 1
ATOM 3232 O O . GLN B 1 137 ? -18.516 -25.406 -5.422 1 97.69 137 GLN B O 1
ATOM 3237 N N . SER B 1 138 ? -18.719 -23.203 -5.434 1 97.44 138 SER B N 1
ATOM 3238 C CA . SER B 1 138 ? -20.016 -23.234 -6.082 1 97.44 138 SER B CA 1
ATOM 3239 C C . SER B 1 138 ? -19.906 -23.672 -7.535 1 97.44 138 SER B C 1
ATOM 3241 O O . SER B 1 138 ? -20.719 -24.469 -8.016 1 97.44 138 SER B O 1
ATOM 3243 N N . ARG B 1 139 ? -18.906 -23.266 -8.203 1 97.81 139 ARG B N 1
ATOM 3244 C CA . ARG B 1 139 ? -18.75 -23.438 -9.648 1 97.81 139 ARG B CA 1
ATOM 3245 C C . ARG B 1 139 ? -18.219 -24.828 -9.984 1 97.81 139 ARG B C 1
ATOM 3247 O O . ARG B 1 139 ? -18.562 -25.391 -11.016 1 97.81 139 ARG B O 1
ATOM 3254 N N . TYR B 1 140 ? -17.375 -25.312 -9.078 1 97.75 140 TYR B N 1
ATOM 3255 C CA . TYR B 1 140 ? -16.672 -26.562 -9.367 1 97.75 140 TYR B CA 1
ATOM 3256 C C . TYR B 1 140 ? -16.922 -27.594 -8.273 1 97.75 140 TYR B C 1
ATOM 3258 O O . TYR B 1 140 ? -15.984 -28.219 -7.781 1 97.75 140 TYR B O 1
ATOM 3266 N N . ALA B 1 141 ? -18.109 -27.812 -7.883 1 92.75 141 ALA B N 1
ATOM 3267 C CA . ALA B 1 141 ? -18.5 -28.656 -6.754 1 92.75 141 ALA B CA 1
ATOM 3268 C C . ALA B 1 141 ? -18.078 -30.094 -6.969 1 92.75 141 ALA B C 1
ATOM 3270 O O . ALA B 1 141 ? -17.75 -30.812 -6.016 1 92.75 141 ALA B O 1
ATOM 3271 N N . ASP B 1 142 ? -17.984 -30.516 -8.172 1 92.81 142 ASP B N 1
ATOM 3272 C CA . ASP B 1 142 ? -17.688 -31.906 -8.477 1 92.81 142 ASP B CA 1
ATOM 3273 C C . ASP B 1 142 ? -16.203 -32.188 -8.391 1 92.81 142 ASP B C 1
ATOM 3275 O O . ASP B 1 142 ? -15.781 -33.281 -8.039 1 92.81 142 ASP B O 1
ATOM 3279 N N . LYS B 1 143 ? -15.438 -31.188 -8.828 1 94.75 143 LYS B N 1
ATOM 3280 C CA . LYS B 1 143 ? -13.984 -31.312 -8.805 1 94.75 143 LYS B CA 1
ATOM 3281 C C . LYS B 1 143 ? -13.32 -29.953 -8.562 1 94.75 143 LYS B C 1
ATOM 3283 O O . LYS B 1 143 ? -13.109 -29.188 -9.492 1 94.75 143 LYS B O 1
ATOM 3288 N N . LEU B 1 144 ? -12.859 -29.766 -7.344 1 97.31 144 LEU B N 1
ATOM 3289 C CA . LEU B 1 144 ? -12.289 -28.484 -6.941 1 97.31 144 LEU B CA 1
ATOM 3290 C C . LEU B 1 144 ? -10.859 -28.328 -7.457 1 97.31 144 LEU B C 1
ATOM 3292 O O . LEU B 1 144 ? -10.086 -29.281 -7.441 1 97.31 144 LEU B O 1
ATOM 3296 N N . PRO B 1 145 ? -10.523 -27.172 -7.988 1 98.19 145 PRO B N 1
ATOM 3297 C CA . PRO B 1 145 ? -9.102 -26.922 -8.219 1 98.19 145 PRO B CA 1
ATOM 3298 C C . PRO B 1 145 ? -8.289 -26.875 -6.926 1 98.19 145 PRO B C 1
ATOM 3300 O O . PRO B 1 145 ? -8.836 -26.562 -5.863 1 98.19 145 PRO B O 1
ATOM 3303 N N . TRP B 1 146 ? -7.047 -27.25 -7.027 1 98.19 146 TRP B N 1
ATOM 3304 C CA . TRP B 1 146 ? -6.207 -27.047 -5.852 1 98.19 146 TRP B CA 1
ATOM 3305 C C . TRP B 1 146 ? -5.746 -25.594 -5.762 1 98.19 146 TRP B C 1
ATOM 3307 O O . TRP B 1 146 ? -5.805 -24.859 -6.746 1 98.19 146 TRP B O 1
ATOM 3317 N N . ILE B 1 147 ? -5.391 -25.125 -4.531 1 98.62 147 ILE B N 1
ATOM 3318 C CA . ILE B 1 147 ? -5.016 -23.734 -4.293 1 98.62 147 ILE B CA 1
ATOM 3319 C C . ILE B 1 147 ? -3.533 -23.656 -3.947 1 98.62 147 ILE B C 1
ATOM 3321 O O . ILE B 1 147 ? -3.053 -24.375 -3.064 1 98.62 147 ILE B O 1
ATOM 3325 N N . ARG B 1 148 ? -2.828 -22.859 -4.637 1 98.12 148 ARG B N 1
ATOM 3326 C CA . ARG B 1 148 ? -1.447 -22.609 -4.234 1 98.12 148 ARG B CA 1
ATOM 3327 C C . ARG B 1 148 ? -1.379 -21.578 -3.113 1 98.12 148 ARG B C 1
ATOM 3329 O O . ARG B 1 148 ? -1.691 -20.406 -3.324 1 98.12 148 ARG B O 1
ATOM 3336 N N . ILE B 1 149 ? -0.896 -21.984 -2.014 1 95.75 149 ILE B N 1
ATOM 3337 C CA . ILE B 1 149 ? -0.791 -21.109 -0.853 1 95.75 149 ILE B CA 1
ATOM 3338 C C . ILE B 1 149 ? 0.518 -20.328 -0.916 1 95.75 149 ILE B C 1
ATOM 3340 O O . ILE B 1 149 ? 1.565 -20.875 -1.255 1 95.75 149 ILE B O 1
ATOM 3344 N N . SER B 1 150 ? 0.481 -19.078 -0.513 1 91.81 150 SER B N 1
ATOM 3345 C CA . SER B 1 150 ? 1.627 -18.172 -0.653 1 91.81 150 SER B CA 1
ATOM 3346 C C . SER B 1 150 ? 2.461 -18.141 0.624 1 91.81 150 SER B C 1
ATOM 3348 O O . SER B 1 150 ? 3.203 -17.188 0.862 1 91.81 150 SER B O 1
ATOM 3350 N N . HIS B 1 151 ? 2.43 -19.094 1.424 1 89.81 151 HIS B N 1
ATOM 3351 C CA . HIS B 1 151 ? 3.219 -19.156 2.648 1 89.81 151 HIS B CA 1
ATOM 3352 C C . HIS B 1 151 ? 4.695 -19.391 2.344 1 89.81 151 HIS B C 1
ATOM 3354 O O . HIS B 1 151 ? 5.094 -20.516 2.023 1 89.81 151 HIS B O 1
ATOM 3360 N N . SER B 1 152 ? 5.465 -18.312 2.525 1 87.88 152 SER B N 1
ATOM 3361 C CA . SER B 1 152 ? 6.879 -18.391 2.172 1 87.88 152 SER B CA 1
ATOM 3362 C C . SER B 1 152 ? 7.684 -19.078 3.27 1 87.88 152 SER B C 1
ATOM 3364 O O . SER B 1 152 ? 7.441 -18.859 4.457 1 87.88 152 SER B O 1
ATOM 3366 N N . ALA B 1 153 ? 8.602 -19.891 2.809 1 76.5 153 ALA B N 1
ATOM 3367 C CA . ALA B 1 153 ? 9.484 -20.562 3.756 1 76.5 153 ALA B CA 1
ATOM 3368 C C . ALA B 1 153 ? 10.461 -19.578 4.391 1 76.5 153 ALA B C 1
ATOM 3370 O O . ALA B 1 153 ? 10.914 -19.797 5.523 1 76.5 153 ALA B O 1
ATOM 3371 N N . TYR B 1 154 ? 10.836 -18.594 3.506 1 68.44 154 TYR B N 1
ATOM 3372 C CA . TYR B 1 154 ? 11.844 -17.656 3.994 1 68.44 154 TYR B CA 1
ATOM 3373 C C . TYR B 1 154 ? 11.188 -16.5 4.75 1 68.44 154 TYR B C 1
ATOM 3375 O O . TYR B 1 154 ? 10.156 -15.984 4.324 1 68.44 154 TYR B O 1
ATOM 3383 N N . ASP B 1 155 ? 11.82 -16.219 5.836 1 64.12 155 ASP B N 1
ATOM 3384 C CA . ASP B 1 155 ? 11.266 -15.297 6.82 1 64.12 155 ASP B CA 1
ATOM 3385 C C . ASP B 1 155 ? 11.82 -13.891 6.629 1 64.12 155 ASP B C 1
ATOM 3387 O O . ASP B 1 155 ? 11.883 -13.109 7.582 1 64.12 155 ASP B O 1
ATOM 3391 N N . 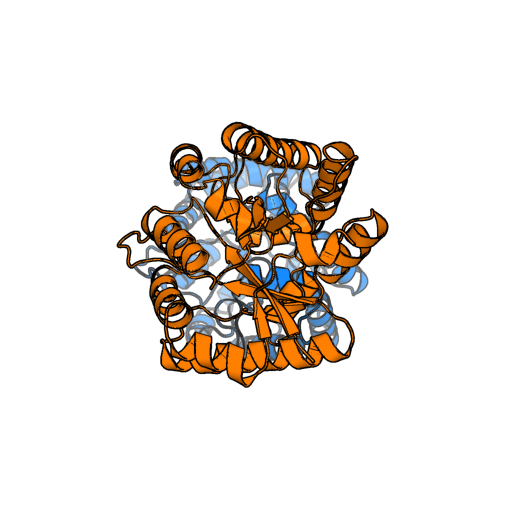GLY B 1 156 ? 12.188 -13.719 5.344 1 68.69 156 GLY B N 1
ATOM 3392 C CA . GLY B 1 156 ? 12.578 -12.328 5.18 1 68.69 156 GLY B CA 1
ATOM 3393 C C . GLY B 1 156 ? 11.406 -11.367 5.195 1 68.69 156 GLY B C 1
ATOM 3394 O O . GLY B 1 156 ? 10.266 -11.773 5.441 1 68.69 156 GLY B O 1
ATOM 3395 N N . VAL B 1 157 ? 11.672 -10.094 5.133 1 68.19 157 VAL B N 1
ATOM 3396 C CA . VAL B 1 157 ? 10.664 -9.047 5.234 1 68.19 157 VAL B CA 1
ATOM 3397 C C . VAL B 1 157 ? 9.547 -9.312 4.23 1 68.19 157 VAL B C 1
ATOM 3399 O O . VAL B 1 157 ? 8.359 -9.211 4.57 1 68.19 157 VAL B O 1
ATOM 3402 N N . LYS B 1 158 ? 9.945 -9.711 3.07 1 76.94 158 LYS B N 1
ATOM 3403 C CA . LYS B 1 158 ? 8.961 -9.984 2.027 1 76.94 158 LYS B CA 1
ATOM 3404 C C . LYS B 1 158 ? 8.078 -11.172 2.402 1 76.94 158 LYS B C 1
ATOM 3406 O O . LYS B 1 158 ? 6.863 -11.133 2.223 1 76.94 158 LYS B O 1
ATOM 3411 N N . GLY B 1 159 ? 8.719 -12.203 2.918 1 74.88 159 GLY B N 1
ATOM 3412 C CA . GLY B 1 159 ? 7.965 -13.367 3.365 1 74.88 159 GLY B CA 1
ATOM 3413 C C . GLY B 1 159 ? 7 -13.047 4.492 1 74.88 159 GLY B C 1
ATOM 3414 O O . GLY B 1 159 ? 5.855 -13.508 4.484 1 74.88 159 GLY B O 1
ATOM 3415 N N . ARG B 1 160 ? 7.332 -12.211 5.344 1 76.06 160 ARG B N 1
ATOM 3416 C CA . ARG B 1 160 ? 6.504 -11.828 6.484 1 76.06 160 ARG B CA 1
ATOM 3417 C C . ARG B 1 160 ? 5.309 -10.992 6.035 1 76.06 160 ARG B C 1
ATOM 3419 O O . ARG B 1 160 ? 4.211 -11.125 6.578 1 76.06 160 ARG B O 1
ATOM 3426 N N . VAL B 1 161 ? 5.59 -10.211 5.051 1 75.75 161 VAL B N 1
ATOM 3427 C CA . VAL B 1 161 ? 4.508 -9.391 4.523 1 75.75 161 VAL B CA 1
ATOM 3428 C C . VAL B 1 161 ? 3.473 -10.273 3.832 1 75.75 161 VAL B C 1
ATOM 3430 O O . VAL B 1 161 ? 2.268 -10.109 4.043 1 75.75 161 VAL B O 1
ATOM 3433 N N . ILE B 1 162 ? 3.965 -11.18 3.146 1 79.06 162 ILE B N 1
ATOM 3434 C CA . ILE B 1 162 ? 3.076 -12.102 2.445 1 79.06 162 ILE B CA 1
ATOM 3435 C C . ILE B 1 162 ? 2.24 -12.883 3.457 1 79.06 162 ILE B C 1
ATOM 3437 O O . ILE B 1 162 ? 1.028 -13.039 3.283 1 79.06 162 ILE B O 1
ATOM 3441 N N . LEU B 1 163 ? 2.902 -13.352 4.457 1 76.88 163 LEU B N 1
ATOM 3442 C CA . LEU B 1 163 ? 2.207 -14.062 5.527 1 76.88 163 LEU B CA 1
ATOM 3443 C C . LEU B 1 163 ? 1.146 -13.172 6.168 1 76.88 163 LEU B C 1
ATOM 3445 O O . LEU B 1 163 ? 0.002 -13.594 6.344 1 76.88 163 LEU B O 1
ATOM 3449 N N . ALA B 1 164 ? 1.471 -12.023 6.355 1 80.88 164 ALA B N 1
ATOM 3450 C CA . ALA B 1 164 ? 0.59 -11.094 7.059 1 80.88 164 ALA B CA 1
ATOM 3451 C C . ALA B 1 164 ? -0.606 -10.711 6.191 1 80.88 164 ALA B C 1
ATOM 3453 O O . ALA B 1 164 ? -1.664 -10.352 6.711 1 80.88 164 ALA B O 1
ATOM 3454 N N . LEU B 1 165 ? -0.407 -10.898 4.938 1 87.75 165 LEU B N 1
ATOM 3455 C CA . LEU B 1 165 ? -1.466 -10.484 4.02 1 87.75 165 LEU B CA 1
ATOM 3456 C C . LEU B 1 165 ? -2.508 -11.594 3.869 1 87.75 165 LEU B C 1
ATOM 3458 O O . LEU B 1 165 ? -3.561 -11.375 3.264 1 87.75 165 LEU B O 1
ATOM 3462 N N . GLY B 1 166 ? -2.225 -12.844 4.438 1 91.69 166 GLY B N 1
ATOM 3463 C CA . GLY B 1 166 ? -3.373 -13.727 4.555 1 91.69 166 GLY B CA 1
ATOM 3464 C C . GLY B 1 166 ? -3.088 -15.141 4.09 1 91.69 166 GLY B C 1
ATOM 3465 O O . GLY B 1 166 ? -4.012 -15.906 3.811 1 91.69 166 GLY B O 1
ATOM 3466 N N . SER B 1 167 ? -1.846 -15.477 3.953 1 93.5 167 SER B N 1
ATOM 3467 C CA . SER B 1 167 ? -1.538 -16.812 3.455 1 93.5 167 SER B CA 1
ATOM 3468 C C . SER B 1 167 ? -2.072 -17.891 4.395 1 93.5 167 SER B C 1
ATOM 3470 O O . SER B 1 167 ? -2.641 -18.891 3.947 1 93.5 167 SER B O 1
ATOM 3472 N N . GLN B 1 168 ? -1.977 -17.719 5.664 1 93.06 168 GLN B N 1
ATOM 3473 C CA . GLN B 1 168 ? -2.469 -18.688 6.633 1 93.06 168 GLN B CA 1
ATOM 3474 C C . GLN B 1 168 ? -3.994 -18.734 6.641 1 93.06 168 GLN B C 1
ATOM 3476 O O . GLN B 1 168 ? -4.59 -19.812 6.734 1 93.06 168 GLN B O 1
ATOM 3481 N N . ALA B 1 169 ? -4.578 -17.594 6.578 1 95.81 169 ALA B N 1
ATOM 3482 C CA . ALA B 1 169 ? -6.035 -17.531 6.523 1 95.81 169 ALA B CA 1
ATOM 3483 C C . ALA B 1 169 ? -6.562 -18.203 5.254 1 95.81 169 ALA B C 1
ATOM 3485 O O . ALA B 1 169 ? -7.57 -18.922 5.293 1 95.81 169 ALA B O 1
ATOM 3486 N N . MET B 1 170 ? -5.902 -17.953 4.168 1 97.62 170 MET B N 1
ATOM 3487 C CA . MET B 1 170 ? -6.254 -18.594 2.912 1 97.62 170 MET B CA 1
ATOM 3488 C C . MET B 1 170 ? -6.184 -20.125 3.051 1 97.62 170 MET B C 1
ATOM 3490 O O . MET B 1 170 ? -7.109 -20.828 2.65 1 97.62 170 MET B O 1
ATOM 3494 N N . ARG B 1 171 ? -5.105 -20.594 3.619 1 97 171 ARG B N 1
ATOM 3495 C CA . ARG B 1 171 ? -4.918 -22.016 3.799 1 97 171 ARG B CA 1
ATOM 3496 C C . ARG B 1 171 ? -6.031 -22.609 4.656 1 97 171 ARG B C 1
ATOM 3498 O O . ARG B 1 171 ? -6.641 -23.625 4.285 1 97 171 ARG B O 1
ATOM 3505 N N . LYS B 1 172 ? -6.297 -22.016 5.777 1 97.44 172 LYS B N 1
ATOM 3506 C CA . LYS B 1 172 ? -7.301 -22.5 6.715 1 97.44 172 LYS B CA 1
ATOM 3507 C C . LYS B 1 172 ? -8.68 -22.531 6.07 1 97.44 172 LYS B C 1
ATOM 3509 O O . LYS B 1 172 ? -9.398 -23.531 6.18 1 97.44 172 LYS B O 1
ATOM 3514 N N . GLN B 1 173 ? -9.008 -21.484 5.402 1 98.12 173 GLN B N 1
ATOM 3515 C CA . GLN B 1 173 ? -10.32 -21.391 4.781 1 98.12 173 GLN B CA 1
ATOM 3516 C C . GLN B 1 173 ? -10.461 -22.375 3.631 1 98.12 173 GLN B C 1
ATOM 3518 O O . GLN B 1 173 ? -11.516 -22.984 3.451 1 98.12 173 GLN B O 1
ATOM 3523 N N . ALA B 1 174 ? -9.398 -22.484 2.84 1 98.31 174 ALA B N 1
ATOM 3524 C CA . ALA B 1 174 ? -9.414 -23.422 1.72 1 98.31 174 ALA B CA 1
ATOM 3525 C C . ALA B 1 174 ? -9.594 -24.859 2.209 1 98.31 174 ALA B C 1
ATOM 3527 O O . ALA B 1 174 ? -10.453 -25.594 1.702 1 98.31 174 ALA B O 1
ATOM 3528 N N . LEU B 1 175 ? -8.875 -25.234 3.229 1 97.44 175 LEU B N 1
ATOM 3529 C CA . LEU B 1 175 ? -8.969 -26.578 3.777 1 97.44 175 LEU B CA 1
ATOM 3530 C C . LEU B 1 175 ? -10.352 -26.844 4.359 1 97.44 175 LEU B C 1
ATOM 3532 O O . LEU B 1 175 ? -10.93 -27.906 4.152 1 97.44 175 LEU B O 1
ATOM 3536 N N . ARG B 1 176 ? -10.844 -25.859 5.031 1 97.62 176 ARG B N 1
ATOM 3537 C CA . ARG B 1 176 ? -12.172 -25.984 5.629 1 97.62 176 ARG B CA 1
ATOM 3538 C C . ARG B 1 176 ? -13.234 -26.203 4.559 1 97.62 176 ARG B C 1
ATOM 3540 O O . ARG B 1 176 ? -14.234 -26.875 4.805 1 97.62 176 ARG B O 1
ATOM 3547 N N . ARG B 1 177 ? -12.961 -25.75 3.389 1 97 177 ARG B N 1
ATOM 3548 C CA . ARG B 1 177 ? -13.938 -25.828 2.303 1 97 177 ARG B CA 1
ATOM 3549 C C . ARG B 1 177 ? -13.68 -27.047 1.421 1 97 177 ARG B C 1
ATOM 3551 O O . ARG B 1 177 ? -14.367 -27.25 0.424 1 97 177 ARG B O 1
ATOM 3558 N N . GLY B 1 178 ? -12.609 -27.75 1.707 1 95.94 178 GLY B N 1
ATOM 3559 C CA . GLY B 1 178 ? -12.383 -29.016 1.032 1 95.94 178 GLY B CA 1
ATOM 3560 C C . GLY B 1 178 ? -11.375 -28.922 -0.102 1 95.94 178 GLY B C 1
ATOM 3561 O O . GLY B 1 178 ? -11.164 -29.891 -0.836 1 95.94 178 GLY B O 1
ATOM 3562 N N . PHE B 1 179 ? -10.766 -27.766 -0.209 1 97.62 179 PHE B N 1
ATOM 3563 C CA . PHE B 1 179 ? -9.758 -27.625 -1.251 1 97.62 179 PHE B CA 1
ATOM 3564 C C . PHE B 1 179 ? -8.461 -28.328 -0.853 1 97.62 179 PHE B C 1
ATOM 3566 O O . PHE B 1 179 ? -8.078 -28.312 0.317 1 97.62 179 PHE B O 1
ATOM 3573 N N . ALA B 1 180 ? -7.832 -28.969 -1.878 1 97.31 180 ALA B N 1
ATOM 3574 C CA . ALA B 1 180 ? -6.426 -29.328 -1.702 1 97.31 180 ALA B CA 1
ATOM 3575 C C . ALA B 1 180 ? -5.527 -28.109 -1.838 1 97.31 180 ALA B C 1
ATOM 3577 O O . ALA B 1 180 ? -5.828 -27.188 -2.602 1 97.31 180 ALA B O 1
ATOM 3578 N N . VAL B 1 181 ? -4.469 -28.078 -1.049 1 97.62 181 VAL B N 1
ATOM 3579 C CA . VAL B 1 181 ? -3.604 -26.906 -1.058 1 97.62 181 VAL B CA 1
ATOM 3580 C C . VAL B 1 181 ? -2.141 -27.344 -1 1 97.62 181 VAL B C 1
ATOM 3582 O O . VAL B 1 181 ? -1.84 -28.484 -0.626 1 97.62 181 VAL B O 1
ATOM 3585 N N . THR B 1 182 ? -1.265 -26.5 -1.464 1 97 182 THR B N 1
ATOM 3586 C CA . THR B 1 182 ? 0.147 -26.656 -1.126 1 97 182 THR B CA 1
ATOM 3587 C C . THR B 1 182 ? 0.435 -26.062 0.254 1 97 182 THR B C 1
ATOM 3589 O O . THR B 1 182 ? -0.37 -25.297 0.789 1 97 182 THR B O 1
ATOM 3592 N N . ASP B 1 183 ? 1.596 -26.406 0.789 1 94.69 183 ASP B N 1
ATOM 3593 C CA . ASP B 1 183 ? 1.888 -26 2.162 1 94.69 183 ASP B CA 1
ATOM 3594 C C . ASP B 1 183 ? 2.885 -24.844 2.197 1 94.69 183 ASP B C 1
ATOM 3596 O O . ASP B 1 183 ? 2.76 -23.938 3.023 1 94.69 183 ASP B O 1
ATOM 3600 N N . THR B 1 184 ? 3.854 -24.953 1.364 1 94.75 184 THR B N 1
ATOM 3601 C CA . THR B 1 184 ? 4.961 -24 1.42 1 94.75 184 THR B CA 1
ATOM 3602 C C . THR B 1 184 ? 5.285 -23.469 0.029 1 94.75 184 THR B C 1
ATOM 3604 O O . THR B 1 184 ? 5.332 -24.219 -0.941 1 94.75 184 THR B O 1
ATOM 3607 N N . LEU B 1 185 ? 5.457 -22.141 0.004 1 96.56 185 LEU B N 1
ATOM 3608 C CA . LEU B 1 185 ? 5.859 -21.516 -1.25 1 96.56 185 LEU B CA 1
ATOM 3609 C C . LEU B 1 185 ? 7.352 -21.203 -1.251 1 96.56 185 LEU B C 1
ATOM 3611 O O . LEU B 1 185 ? 7.863 -20.594 -0.309 1 96.56 185 LEU B O 1
ATOM 3615 N N . LEU B 1 186 ? 7.996 -21.656 -2.289 1 96.44 186 LEU B N 1
ATOM 3616 C CA . LEU B 1 186 ? 9.406 -21.391 -2.521 1 96.44 186 LEU B CA 1
ATOM 3617 C C . LEU B 1 186 ? 9.594 -20.453 -3.721 1 96.44 186 LEU B C 1
ATOM 3619 O O . LEU B 1 186 ? 8.664 -20.25 -4.5 1 96.44 186 LEU B O 1
ATOM 3623 N N . GLY B 1 187 ? 10.734 -19.891 -3.83 1 95.81 187 GLY B N 1
ATOM 3624 C CA . GLY B 1 187 ? 11.055 -19.125 -5.02 1 95.81 187 GLY B CA 1
ATOM 3625 C C . GLY B 1 187 ? 10.773 -17.641 -4.863 1 95.81 187 GLY B C 1
ATOM 3626 O O . GLY B 1 187 ? 10.742 -16.906 -5.852 1 95.81 187 GLY B O 1
ATOM 3627 N N . VAL B 1 188 ? 10.531 -17.203 -3.654 1 92.62 188 VAL B N 1
ATOM 3628 C CA . VAL B 1 188 ? 10.297 -15.789 -3.393 1 92.62 188 VAL B CA 1
ATOM 3629 C C . VAL B 1 188 ? 11.633 -15.055 -3.268 1 92.62 188 VAL B C 1
ATOM 3631 O O . VAL B 1 188 ? 12.453 -15.391 -2.41 1 92.62 188 VAL B O 1
ATOM 3634 N N . TYR B 1 189 ? 11.922 -14.055 -4.148 1 90.56 189 TYR B N 1
ATOM 3635 C CA . TYR B 1 189 ? 13.141 -13.25 -4.086 1 90.56 189 TYR B CA 1
ATOM 3636 C C . TYR B 1 189 ? 12.945 -11.906 -4.789 1 90.56 189 TYR B C 1
ATOM 3638 O O . TYR B 1 189 ? 11.836 -11.578 -5.203 1 90.56 189 TYR B O 1
ATOM 3646 N N . GLY B 1 190 ? 13.969 -11.109 -4.988 1 89.12 190 GLY B N 1
ATOM 3647 C CA . GLY B 1 190 ? 13.852 -9.734 -5.438 1 89.12 190 GLY B CA 1
ATOM 3648 C C . GLY B 1 190 ? 13.977 -9.586 -6.941 1 89.12 190 GLY B C 1
ATOM 3649 O O . GLY B 1 190 ? 13.93 -8.469 -7.469 1 89.12 190 GLY B O 1
ATOM 3650 N N . PHE B 1 191 ? 14.188 -10.578 -7.715 1 94.19 191 PHE B N 1
ATOM 3651 C CA . PHE B 1 191 ? 14.266 -10.594 -9.172 1 94.19 191 PHE B CA 1
ATOM 3652 C C . PHE B 1 191 ? 15.477 -9.812 -9.656 1 94.19 191 PHE B C 1
ATOM 3654 O O . PHE B 1 191 ? 15.422 -9.156 -10.703 1 94.19 191 PHE B O 1
ATOM 3661 N N . ASP B 1 192 ? 16.469 -9.828 -8.922 1 92.94 192 ASP B N 1
ATOM 3662 C CA . ASP B 1 192 ? 17.672 -9.047 -9.242 1 92.94 192 ASP B CA 1
ATOM 3663 C C . ASP B 1 192 ? 18.906 -9.938 -9.297 1 92.94 192 ASP B C 1
ATOM 3665 O O . ASP B 1 192 ? 20.031 -9.43 -9.297 1 92.94 192 ASP B O 1
ATOM 3669 N N . SER B 1 193 ? 18.703 -11.133 -9.359 1 94.44 193 SER B N 1
ATOM 3670 C CA . SER B 1 193 ? 19.812 -12.078 -9.32 1 94.44 193 SER B CA 1
ATOM 3671 C C . SER B 1 193 ? 20.328 -12.391 -10.719 1 94.44 193 SER B C 1
ATOM 3673 O O . SER B 1 193 ? 19.547 -12.453 -11.672 1 94.44 193 SER B O 1
ATOM 3675 N N . ASN B 1 194 ? 21.625 -12.508 -10.844 1 96.69 194 ASN B N 1
ATOM 3676 C CA . ASN B 1 194 ? 22.156 -13.148 -12.039 1 96.69 194 ASN B CA 1
ATOM 3677 C C . ASN B 1 194 ? 22.031 -14.672 -11.969 1 96.69 194 ASN B C 1
ATOM 3679 O O . ASN B 1 194 ? 21.531 -15.203 -10.977 1 96.69 194 ASN B O 1
ATOM 3683 N N . ALA B 1 195 ? 22.484 -15.391 -13.016 1 97.06 195 ALA B N 1
ATOM 3684 C CA . ALA B 1 195 ? 22.266 -16.828 -13.125 1 97.06 195 ALA B CA 1
ATOM 3685 C C . ALA B 1 195 ? 22.953 -17.578 -11.977 1 97.06 195 ALA B C 1
ATOM 3687 O O . ALA B 1 195 ? 22.375 -18.484 -11.375 1 97.06 195 ALA B O 1
ATOM 3688 N N . ALA B 1 196 ? 24.141 -17.188 -11.641 1 97.25 196 ALA B N 1
ATOM 3689 C CA . ALA B 1 196 ? 24.891 -17.859 -10.594 1 97.25 196 ALA B CA 1
ATOM 3690 C C . ALA B 1 196 ? 24.219 -17.703 -9.234 1 97.25 196 ALA B C 1
ATOM 3692 O O . ALA B 1 196 ? 24.094 -18.672 -8.477 1 97.25 196 ALA B O 1
ATOM 3693 N N . THR B 1 197 ? 23.828 -16.516 -8.945 1 97.5 197 THR B N 1
ATOM 3694 C CA . THR B 1 197 ? 23.141 -16.234 -7.691 1 97.5 197 THR B CA 1
ATOM 3695 C C . THR B 1 197 ? 21.797 -16.953 -7.637 1 97.5 197 THR B C 1
ATOM 3697 O O . THR B 1 197 ? 21.422 -17.484 -6.594 1 97.5 197 THR B O 1
ATOM 3700 N N . TYR B 1 198 ? 21.156 -16.953 -8.719 1 97.69 198 TYR B N 1
ATOM 3701 C CA . TYR B 1 198 ? 19.859 -17.625 -8.773 1 97.69 198 TYR B CA 1
ATOM 3702 C C . TYR B 1 198 ? 20.016 -19.125 -8.562 1 97.69 198 TYR B C 1
ATOM 3704 O O . TYR B 1 198 ? 19.188 -19.766 -7.902 1 97.69 198 TYR B O 1
ATOM 3712 N N . GLN B 1 199 ? 21.062 -19.719 -9.133 1 97.94 199 GLN B N 1
ATOM 3713 C CA . GLN B 1 199 ? 21.328 -21.141 -8.938 1 97.94 199 GLN B CA 1
ATOM 3714 C C . GLN B 1 199 ? 21.516 -21.469 -7.457 1 97.94 199 GLN B C 1
ATOM 3716 O O . GLN B 1 199 ? 21.031 -22.484 -6.973 1 97.94 199 GLN B O 1
ATOM 3721 N N . LYS B 1 200 ? 22.203 -20.594 -6.812 1 97.31 200 LYS B N 1
ATOM 3722 C CA . LYS B 1 200 ? 22.406 -20.797 -5.379 1 97.31 200 LYS B CA 1
ATOM 3723 C C . LYS B 1 200 ? 21.094 -20.703 -4.617 1 97.31 200 LYS B C 1
ATOM 3725 O O . LYS B 1 200 ? 20.844 -21.5 -3.707 1 97.31 200 LYS B O 1
ATOM 3730 N N . GLN B 1 201 ? 20.312 -19.719 -4.949 1 96.38 201 GLN B N 1
ATOM 3731 C CA . GLN B 1 201 ? 19 -19.562 -4.332 1 96.38 201 GLN B CA 1
ATOM 3732 C C . GLN B 1 201 ? 18.125 -20.797 -4.59 1 96.38 201 GLN B C 1
ATOM 3734 O O . GLN B 1 201 ? 17.453 -21.297 -3.684 1 96.38 201 GLN B O 1
ATOM 3739 N N . LEU B 1 202 ? 18.203 -21.25 -5.797 1 97.62 202 LEU B N 1
ATOM 3740 C CA . LEU B 1 202 ? 17.438 -22.422 -6.184 1 97.62 202 LEU B CA 1
ATOM 3741 C C . LEU B 1 202 ? 17.844 -23.641 -5.359 1 97.62 202 LEU B C 1
ATOM 3743 O O . LEU B 1 202 ? 16.984 -24.375 -4.871 1 97.62 202 LEU B O 1
ATOM 3747 N N . ARG B 1 203 ? 19.078 -23.859 -5.203 1 97.5 203 ARG B N 1
ATOM 3748 C CA . ARG B 1 203 ? 19.547 -24.969 -4.391 1 97.5 203 ARG B CA 1
ATOM 3749 C C . ARG B 1 203 ? 19.031 -24.875 -2.963 1 97.5 203 ARG B C 1
ATOM 3751 O O . ARG B 1 203 ? 18.641 -25.875 -2.363 1 97.5 203 ARG B O 1
ATOM 3758 N N . ALA B 1 204 ? 19.047 -23.703 -2.447 1 96.81 204 ALA B N 1
ATOM 3759 C CA . ALA B 1 204 ? 18.531 -23.484 -1.097 1 96.81 204 ALA B CA 1
ATOM 3760 C C . ALA B 1 204 ? 17.047 -23.828 -1.018 1 96.81 204 ALA B C 1
ATOM 3762 O O . ALA B 1 204 ? 16.609 -24.469 -0.064 1 96.81 204 ALA B O 1
ATOM 3763 N N . TRP B 1 205 ? 16.312 -23.375 -2.006 1 97.12 205 TRP B N 1
ATOM 3764 C CA . TRP B 1 205 ? 14.875 -23.672 -2.041 1 97.12 205 TRP B CA 1
ATOM 3765 C C . TRP B 1 205 ? 14.633 -25.172 -2.154 1 97.12 205 TRP B C 1
ATOM 3767 O O . TRP B 1 205 ? 13.742 -25.703 -1.489 1 97.12 205 TRP B O 1
ATOM 3777 N N . LEU B 1 206 ? 15.391 -25.812 -2.998 1 98 206 LEU B N 1
ATOM 3778 C CA . LEU B 1 206 ? 15.242 -27.266 -3.168 1 98 206 LEU B CA 1
ATOM 3779 C C . LEU B 1 206 ? 15.578 -28 -1.875 1 98 206 LEU B C 1
ATOM 3781 O O . LEU B 1 206 ? 14.938 -29 -1.545 1 98 206 LEU B O 1
ATOM 3785 N N . THR B 1 207 ? 16.516 -27.516 -1.148 1 97.56 207 THR B N 1
ATOM 3786 C CA . THR B 1 207 ? 16.859 -28.094 0.144 1 97.56 207 THR B CA 1
ATOM 3787 C C . THR B 1 207 ? 15.672 -27.984 1.108 1 97.56 207 THR B C 1
ATOM 3789 O O . THR B 1 207 ? 15.383 -28.938 1.843 1 97.56 207 THR B O 1
ATOM 3792 N N . ILE B 1 208 ? 15.047 -26.906 1.098 1 96.75 208 ILE B N 1
ATOM 3793 C CA . ILE B 1 208 ? 13.867 -26.703 1.938 1 96.75 208 ILE B CA 1
ATOM 3794 C C . ILE B 1 208 ? 12.766 -27.672 1.522 1 96.75 208 ILE B C 1
ATOM 3796 O O . ILE B 1 208 ? 12.086 -28.25 2.373 1 96.75 208 ILE B O 1
ATOM 3800 N N . ALA B 1 209 ? 12.617 -27.859 0.238 1 97.5 209 ALA B N 1
ATOM 3801 C CA . ALA B 1 209 ? 11.602 -28.797 -0.251 1 97.5 209 ALA B CA 1
ATOM 3802 C C . ALA B 1 209 ? 11.82 -30.188 0.318 1 97.5 209 ALA B C 1
ATOM 3804 O O . ALA B 1 209 ? 10.867 -30.859 0.74 1 97.5 209 ALA B O 1
ATOM 3805 N N . VAL B 1 210 ? 13.055 -30.594 0.32 1 97.81 210 VAL B N 1
ATOM 3806 C CA . VAL B 1 210 ? 13.391 -31.922 0.845 1 97.81 210 VAL B CA 1
ATOM 3807 C C . VAL B 1 210 ? 13.039 -31.984 2.328 1 97.81 210 VAL B C 1
ATOM 3809 O O . VAL B 1 210 ? 12.445 -32.969 2.781 1 97.81 210 VAL B O 1
ATOM 3812 N N . THR B 1 211 ? 13.375 -30.938 3.039 1 96.5 211 THR B N 1
ATOM 3813 C CA . THR B 1 211 ? 13.109 -30.891 4.473 1 96.5 211 THR B CA 1
ATOM 3814 C C . THR B 1 211 ? 11.609 -30.891 4.746 1 96.5 211 THR B C 1
ATOM 3816 O O . THR B 1 211 ? 11.141 -31.594 5.652 1 96.5 211 THR B O 1
ATOM 3819 N N . GLU B 1 212 ? 10.891 -30.141 4.008 1 96 212 GLU B N 1
ATOM 3820 C CA . GLU B 1 212 ? 9.438 -30.047 4.176 1 96 212 GLU B CA 1
ATOM 3821 C C . GLU B 1 212 ? 8.766 -31.391 3.877 1 96 212 GLU B C 1
ATOM 3823 O O . GLU B 1 212 ? 7.805 -31.766 4.555 1 96 212 GLU B O 1
ATOM 3828 N N . THR B 1 213 ? 9.227 -32.062 2.885 1 95.38 213 THR B N 1
ATOM 3829 C CA . THR B 1 213 ? 8.664 -33.344 2.504 1 95.38 213 THR B CA 1
ATOM 3830 C C . THR B 1 213 ? 8.789 -34.344 3.646 1 95.38 213 THR B C 1
ATOM 3832 O O . THR B 1 213 ? 7.902 -35.188 3.85 1 95.38 213 THR B O 1
ATOM 3835 N N . ARG B 1 214 ? 9.805 -34.281 4.422 1 95.25 214 ARG B N 1
ATOM 3836 C CA . ARG B 1 214 ? 10.039 -35.188 5.535 1 95.25 214 ARG B CA 1
ATOM 3837 C C . ARG B 1 214 ? 8.945 -35.062 6.59 1 95.25 214 ARG B C 1
ATOM 3839 O O . ARG B 1 214 ? 8.688 -36 7.344 1 95.25 214 ARG B O 1
ATOM 3846 N N . VAL B 1 215 ? 8.352 -33.906 6.645 1 94.69 215 VAL B N 1
ATOM 3847 C CA . VAL B 1 215 ? 7.293 -33.719 7.625 1 94.69 215 VAL B CA 1
ATOM 3848 C C . VAL B 1 215 ? 5.938 -33.656 6.918 1 94.69 215 VAL B C 1
ATOM 3850 O O . VAL B 1 215 ? 5.004 -33 7.402 1 94.69 215 VAL B O 1
ATOM 3853 N N . LYS B 1 216 ? 5.875 -34.156 5.66 1 93.94 216 LYS B N 1
ATOM 3854 C CA . LYS B 1 216 ? 4.664 -34.406 4.879 1 93.94 216 LYS B CA 1
ATOM 3855 C C . LYS B 1 216 ? 4.035 -33.094 4.422 1 93.94 216 LYS B C 1
ATOM 3857 O O . LYS B 1 216 ? 2.809 -32.938 4.418 1 93.94 216 LYS B O 1
ATOM 3862 N N . ARG B 1 217 ? 4.859 -32.125 4.121 1 95.12 217 ARG B N 1
ATOM 3863 C CA . ARG B 1 217 ? 4.398 -30.859 3.564 1 95.12 217 ARG B CA 1
ATOM 3864 C C . ARG B 1 217 ? 4.77 -30.734 2.09 1 95.12 217 ARG B C 1
ATOM 3866 O O . ARG B 1 217 ? 5.891 -31.062 1.697 1 95.12 217 ARG B O 1
ATOM 3873 N N . LEU B 1 218 ? 3.826 -30.328 1.321 1 95.94 218 LEU B N 1
ATOM 3874 C CA . LEU B 1 218 ? 3.994 -30.203 -0.122 1 95.94 218 LEU B CA 1
ATOM 3875 C C . LEU B 1 218 ? 4.422 -28.797 -0.498 1 95.94 218 LEU B C 1
ATOM 3877 O O . LEU B 1 218 ? 3.764 -27.828 -0.121 1 95.94 218 LEU B O 1
ATOM 3881 N N . CYS B 1 219 ? 5.508 -28.672 -1.279 1 97.25 219 CYS B N 1
ATOM 3882 C CA . CYS B 1 219 ? 6.031 -27.375 -1.667 1 97.25 219 CYS B CA 1
ATOM 3883 C C . CYS B 1 219 ? 5.699 -27.062 -3.121 1 97.25 219 CYS B C 1
ATOM 3885 O O . CYS B 1 219 ? 5.668 -27.969 -3.961 1 97.25 219 CYS B O 1
ATOM 3887 N N . ALA B 1 220 ? 5.438 -25.828 -3.336 1 97.94 220 ALA B N 1
ATOM 3888 C CA . ALA B 1 220 ? 5.422 -25.281 -4.691 1 97.94 220 ALA B CA 1
ATOM 3889 C C . ALA B 1 220 ? 6.562 -24.297 -4.902 1 97.94 220 ALA B C 1
ATOM 3891 O O . ALA B 1 220 ? 6.758 -23.391 -4.098 1 97.94 220 ALA B O 1
ATOM 3892 N N . LEU B 1 221 ? 7.34 -24.547 -5.93 1 98.25 221 LEU B N 1
ATOM 3893 C CA . LEU B 1 221 ? 8.375 -23.594 -6.348 1 98.25 221 LEU B CA 1
ATOM 3894 C C . LEU B 1 221 ? 7.844 -22.672 -7.43 1 98.25 221 LEU B C 1
ATOM 3896 O O . LEU B 1 221 ? 7.617 -23.094 -8.562 1 98.25 221 LEU B O 1
ATOM 3900 N N . MET B 1 222 ? 7.668 -21.422 -6.988 1 98.25 222 MET B N 1
ATOM 3901 C CA . MET B 1 222 ? 7.203 -20.391 -7.918 1 98.25 222 MET B CA 1
ATOM 3902 C C . MET B 1 222 ? 8.359 -19.844 -8.75 1 98.25 222 MET B C 1
ATOM 3904 O O . MET B 1 222 ? 9.453 -19.609 -8.219 1 98.25 222 MET B O 1
ATOM 3908 N N . CYS B 1 223 ? 8.117 -19.656 -10.008 1 98.62 223 CYS B N 1
ATOM 3909 C CA . CYS B 1 223 ? 9.109 -19.047 -10.891 1 98.62 223 CYS B CA 1
ATOM 3910 C C . CYS B 1 223 ? 8.438 -18.234 -11.984 1 98.62 223 CYS B C 1
ATOM 3912 O O . CYS B 1 223 ? 7.215 -18.234 -12.109 1 98.62 223 CYS B O 1
ATOM 3914 N N . HIS B 1 224 ? 9.258 -17.406 -12.656 1 98.81 224 HIS B N 1
ATOM 3915 C CA . HIS B 1 224 ? 8.781 -16.531 -13.719 1 98.81 224 HIS B CA 1
ATOM 3916 C C . HIS B 1 224 ? 9.703 -16.578 -14.938 1 98.81 224 HIS B C 1
ATOM 3918 O O . HIS B 1 224 ? 10.156 -15.547 -15.422 1 98.81 224 HIS B O 1
ATOM 3924 N N . PRO B 1 225 ? 9.828 -17.719 -15.523 1 98.88 225 PRO B N 1
ATOM 3925 C CA . PRO B 1 225 ? 10.75 -17.812 -16.656 1 98.88 225 PRO B CA 1
ATOM 3926 C C . PRO B 1 225 ? 10.18 -17.188 -17.938 1 98.88 225 PRO B C 1
ATOM 3928 O O . PRO B 1 225 ? 8.961 -17.047 -18.062 1 98.88 225 PRO B O 1
ATOM 3931 N N . GLY B 1 226 ? 11.023 -16.812 -18.828 1 98.75 226 GLY B N 1
ATOM 3932 C CA . GLY B 1 226 ? 10.703 -16.312 -20.172 1 98.75 226 GLY B CA 1
ATOM 3933 C C . GLY B 1 226 ? 11.93 -16.047 -21.016 1 98.75 226 GLY B C 1
ATOM 3934 O O . GLY B 1 226 ? 13.039 -15.906 -20.5 1 98.75 226 GLY B O 1
ATOM 3935 N N . LEU B 1 227 ? 11.695 -16.047 -22.344 1 98.44 227 LEU B N 1
ATOM 3936 C CA . LEU B 1 227 ? 12.758 -15.672 -23.25 1 98.44 227 LEU B CA 1
ATOM 3937 C C . LEU B 1 227 ? 13 -14.164 -23.203 1 98.44 227 LEU B C 1
ATOM 3939 O O . LEU B 1 227 ? 12.164 -13.414 -22.688 1 98.44 227 LEU B O 1
ATOM 3943 N N . PRO B 1 228 ? 14.188 -13.75 -23.703 1 97.38 228 PRO B N 1
ATOM 3944 C CA . PRO B 1 228 ? 14.445 -12.305 -23.734 1 97.38 228 PRO B CA 1
ATOM 3945 C C . PRO B 1 228 ? 13.391 -11.531 -24.516 1 97.38 228 PRO B C 1
ATOM 3947 O O . PRO B 1 228 ? 12.914 -12.008 -25.547 1 97.38 228 PRO B O 1
ATOM 3950 N N . SER B 1 229 ? 12.992 -10.438 -23.953 1 96.25 229 SER B N 1
ATOM 3951 C CA . SER B 1 229 ? 11.992 -9.578 -24.578 1 96.25 229 SER B CA 1
ATOM 3952 C C . SER B 1 229 ? 12.328 -8.102 -24.375 1 96.25 229 SER B C 1
ATOM 3954 O O . SER B 1 229 ? 12.977 -7.734 -23.406 1 96.25 229 SER B O 1
ATOM 3956 N N . ALA B 1 230 ? 11.867 -7.207 -25.25 1 92.56 230 ALA B N 1
ATOM 3957 C CA . ALA B 1 230 ? 12.086 -5.766 -25.156 1 92.56 230 ALA B CA 1
ATOM 3958 C C . ALA B 1 230 ? 10.898 -5.062 -24.5 1 92.56 230 ALA B C 1
ATOM 3960 O O . ALA B 1 230 ? 10.867 -3.834 -24.422 1 92.56 230 ALA B O 1
ATOM 3961 N N . ASP B 1 231 ? 9.977 -5.902 -24.062 1 92.56 231 ASP B N 1
ATOM 3962 C CA . ASP B 1 231 ? 8.781 -5.328 -23.453 1 92.56 231 ASP B CA 1
ATOM 3963 C C . ASP B 1 231 ? 9.117 -4.641 -22.125 1 92.56 231 ASP B C 1
ATOM 3965 O O . ASP B 1 231 ? 9.266 -5.305 -21.109 1 92.56 231 ASP B O 1
ATOM 3969 N N . ASP B 1 232 ? 9.102 -3.365 -22.062 1 91.31 232 ASP B N 1
ATOM 3970 C CA . ASP B 1 232 ? 9.531 -2.602 -20.906 1 91.31 232 ASP B CA 1
ATOM 3971 C C . ASP B 1 232 ? 8.398 -2.438 -19.891 1 91.31 232 ASP B C 1
ATOM 3973 O O . ASP B 1 232 ? 8.594 -1.898 -18.812 1 91.31 232 ASP B O 1
ATOM 3977 N N . THR B 1 233 ? 7.219 -2.953 -20.188 1 91 233 THR B N 1
ATOM 3978 C CA . THR B 1 233 ? 6.098 -2.859 -19.25 1 91 233 THR B CA 1
ATOM 3979 C C . THR B 1 233 ? 6.156 -3.986 -18.219 1 91 233 THR B C 1
ATOM 3981 O O . THR B 1 233 ? 5.457 -3.941 -17.203 1 91 233 THR B O 1
ATOM 3984 N N . ASP B 1 234 ? 6.922 -4.941 -18.484 1 94.56 234 ASP B N 1
ATOM 3985 C CA . ASP B 1 234 ? 7.16 -6.023 -17.531 1 94.56 234 ASP B CA 1
ATOM 3986 C C . ASP B 1 234 ? 8.219 -5.633 -16.5 1 94.56 234 ASP B C 1
ATOM 3988 O O . ASP B 1 234 ? 9.406 -5.559 -16.828 1 94.56 234 ASP B O 1
ATOM 3992 N N . PRO B 1 235 ? 7.785 -5.535 -15.312 1 92.56 235 PRO B N 1
ATOM 3993 C CA . PRO B 1 235 ? 8.727 -5.023 -14.312 1 92.56 235 PRO B CA 1
ATOM 3994 C C . PRO B 1 235 ? 9.844 -6.016 -13.992 1 92.56 235 PRO B C 1
ATOM 3996 O O . PRO B 1 235 ? 10.875 -5.633 -13.43 1 92.56 235 PRO B O 1
ATOM 3999 N N . ILE B 1 236 ? 9.656 -7.27 -14.297 1 96.56 236 ILE B N 1
ATOM 4000 C CA . ILE B 1 236 ? 10.688 -8.25 -13.961 1 96.56 236 ILE B CA 1
ATOM 4001 C C . ILE B 1 236 ? 11.258 -8.867 -15.234 1 96.56 236 ILE B C 1
ATOM 4003 O O . ILE B 1 236 ? 11.703 -10.016 -15.234 1 96.56 236 ILE B O 1
ATOM 4007 N N . ARG B 1 237 ? 11.258 -8.141 -16.328 1 96 237 ARG B N 1
ATOM 4008 C CA . ARG B 1 237 ? 11.672 -8.609 -17.641 1 96 237 ARG B CA 1
ATOM 4009 C C . ARG B 1 237 ? 13.102 -9.125 -17.609 1 96 237 ARG B C 1
ATOM 4011 O O . ARG B 1 237 ? 13.438 -10.07 -18.328 1 96 237 ARG B O 1
ATOM 4018 N N . ARG B 1 238 ? 13.961 -8.57 -16.781 1 95.69 238 ARG B N 1
ATOM 4019 C CA . ARG B 1 238 ? 15.375 -8.93 -16.766 1 95.69 238 ARG B CA 1
ATOM 4020 C C . ARG B 1 238 ? 15.594 -10.258 -16.047 1 95.69 238 ARG B C 1
ATOM 4022 O O . ARG B 1 238 ? 16.562 -10.977 -16.328 1 95.69 238 ARG B O 1
ATOM 4029 N N . ALA B 1 239 ? 14.742 -10.609 -15.148 1 97.75 239 ALA B N 1
ATOM 4030 C CA . ALA B 1 239 ? 14.883 -11.828 -14.352 1 97.75 239 ALA B CA 1
ATOM 4031 C C . ALA B 1 239 ? 14.422 -13.055 -15.141 1 97.75 239 ALA B C 1
ATOM 4033 O O . ALA B 1 239 ? 14.914 -14.164 -14.914 1 97.75 239 ALA B O 1
ATOM 4034 N N . ARG B 1 240 ? 13.508 -12.828 -16.078 1 98.62 240 ARG B N 1
ATOM 4035 C CA . ARG B 1 240 ? 12.828 -13.945 -16.75 1 98.62 240 ARG B CA 1
ATOM 4036 C C . ARG B 1 240 ? 13.82 -14.797 -17.531 1 98.62 240 ARG B C 1
ATOM 4038 O O . ARG B 1 240 ? 13.852 -16.016 -17.375 1 98.62 240 ARG B O 1
ATOM 4045 N N . PRO B 1 241 ? 14.695 -14.164 -18.328 1 98.62 241 PRO B N 1
ATOM 4046 C CA . PRO B 1 241 ? 15.656 -14.992 -19.062 1 98.62 241 PRO B CA 1
ATOM 4047 C C . PRO B 1 241 ? 16.672 -15.68 -18.141 1 98.62 241 PRO B C 1
ATOM 4049 O O . PRO B 1 241 ? 17.156 -16.766 -18.453 1 98.62 241 PRO B O 1
ATOM 4052 N N . VAL B 1 242 ? 16.938 -15.109 -17.031 1 98.62 242 VAL B N 1
ATOM 4053 C CA . VAL B 1 242 ? 17.828 -15.727 -16.047 1 98.62 242 VAL B CA 1
ATOM 4054 C C . VAL B 1 242 ? 17.203 -17 -15.508 1 98.62 242 VAL B C 1
ATOM 4056 O O . VAL B 1 242 ? 17.844 -18.047 -15.469 1 98.62 242 VAL B O 1
ATOM 4059 N N . GLU B 1 243 ? 15.961 -16.891 -15.125 1 98.81 243 GLU B N 1
ATOM 4060 C CA . GLU B 1 243 ? 15.258 -18.062 -14.648 1 98.81 243 GLU B CA 1
ATOM 4061 C C . GLU B 1 243 ? 15.18 -19.141 -15.727 1 98.81 243 GLU B C 1
ATOM 4063 O O . GLU B 1 243 ? 15.414 -20.328 -15.461 1 98.81 243 GLU B O 1
ATOM 4068 N N . TYR B 1 244 ? 14.859 -18.688 -16.938 1 98.88 244 TYR B N 1
ATOM 4069 C CA . TYR B 1 244 ? 14.766 -19.641 -18.047 1 98.88 244 TYR B CA 1
ATOM 4070 C C . TYR B 1 244 ? 16.078 -20.375 -18.234 1 98.88 244 TYR B C 1
ATOM 4072 O O . TYR B 1 244 ? 16.094 -21.609 -18.391 1 98.88 244 TYR B O 1
ATOM 4080 N N . GLU B 1 245 ? 17.125 -19.641 -18.234 1 98.62 245 GLU B N 1
ATOM 4081 C CA . GLU B 1 245 ? 18.453 -20.219 -18.422 1 98.62 245 GLU B CA 1
ATOM 4082 C C . GLU B 1 245 ? 18.75 -21.266 -17.359 1 98.62 245 GLU B C 1
ATOM 4084 O O . GLU B 1 245 ? 19.234 -22.359 -17.672 1 98.62 245 GLU B O 1
ATOM 4089 N N . VAL B 1 246 ? 18.438 -20.984 -16.172 1 98.69 246 VAL B N 1
ATOM 4090 C CA . VAL B 1 246 ? 18.766 -21.891 -15.062 1 98.69 246 VAL B CA 1
ATOM 4091 C C . VAL B 1 246 ? 17.875 -23.125 -15.141 1 98.69 246 VAL B C 1
ATOM 4093 O O . VAL B 1 246 ? 18.359 -24.25 -15.07 1 98.69 246 VAL B O 1
ATOM 4096 N N . PHE B 1 247 ? 16.625 -22.938 -15.375 1 98.75 247 PHE B N 1
ATOM 4097 C CA . PHE B 1 247 ? 15.68 -24.047 -15.383 1 98.75 247 PHE B CA 1
ATOM 4098 C C . PHE B 1 247 ? 15.922 -24.953 -16.594 1 98.75 247 PHE B C 1
ATOM 4100 O O . PHE B 1 247 ? 15.656 -26.156 -16.531 1 98.75 247 PHE B O 1
ATOM 4107 N N . SER B 1 248 ? 16.422 -24.391 -17.672 1 98.5 248 SER B N 1
ATOM 4108 C CA . SER B 1 248 ? 16.641 -25.188 -18.875 1 98.5 248 SER B CA 1
ATOM 4109 C C . SER B 1 248 ? 18.031 -25.828 -18.859 1 98.5 248 SER B C 1
ATOM 4111 O O . SER B 1 248 ? 18.359 -26.609 -19.75 1 98.5 248 SER B O 1
ATOM 4113 N N . SER B 1 249 ? 18.766 -25.609 -17.922 1 98 249 SER B N 1
ATOM 4114 C CA . SER B 1 249 ? 20.156 -26.031 -17.891 1 98 249 SER B CA 1
ATOM 4115 C C . SER B 1 249 ? 20.297 -27.469 -17.375 1 98 249 SER B C 1
ATOM 4117 O O . SER B 1 249 ? 19.375 -27.984 -16.75 1 98 249 SER B O 1
ATOM 4119 N N . SER B 1 250 ? 21.453 -28.062 -17.609 1 97.38 250 SER B N 1
ATOM 4120 C CA . SER B 1 250 ? 21.781 -29.375 -17.062 1 97.38 250 SER B CA 1
ATOM 4121 C C . SER B 1 250 ? 22.047 -29.297 -15.562 1 97.38 250 SER B C 1
ATOM 4123 O O . SER B 1 250 ? 21.844 -30.266 -14.836 1 97.38 250 SER B O 1
ATOM 4125 N N . VAL B 1 251 ? 22.422 -28.141 -15.156 1 96.88 251 VAL B N 1
ATOM 4126 C CA . VAL B 1 251 ? 22.703 -27.938 -13.742 1 96.88 251 VAL B CA 1
ATOM 4127 C C . VAL B 1 251 ? 21.453 -28.172 -12.914 1 96.88 251 VAL B C 1
ATOM 4129 O O . VAL B 1 251 ? 21.5 -28.797 -11.859 1 96.88 251 VAL B O 1
ATOM 4132 N N . PHE B 1 252 ? 20.406 -27.672 -13.375 1 98.06 252 PHE B N 1
ATOM 4133 C CA . PHE B 1 252 ? 19.141 -27.859 -12.672 1 98.06 252 PHE B CA 1
ATOM 4134 C C . PHE B 1 252 ? 18.75 -29.328 -12.625 1 98.06 252 PHE B C 1
ATOM 4136 O O . PHE B 1 252 ? 18.344 -29.828 -11.57 1 98.06 252 PHE B O 1
ATOM 4143 N N . ALA B 1 253 ? 18.875 -29.969 -13.703 1 97.06 253 ALA B N 1
ATOM 4144 C CA . ALA B 1 253 ? 18.578 -31.406 -13.766 1 97.06 253 ALA B CA 1
ATOM 4145 C C . ALA B 1 253 ? 19.438 -32.188 -12.781 1 97.06 253 ALA B C 1
ATOM 4147 O O . ALA B 1 253 ? 18.969 -33.094 -12.125 1 97.06 253 ALA B O 1
ATOM 4148 N N . GLU B 1 254 ? 20.641 -31.828 -12.734 1 97.69 254 GLU B N 1
ATOM 4149 C CA . GLU B 1 254 ? 21.578 -32.5 -11.828 1 97.69 254 GLU B CA 1
ATOM 4150 C C . GLU B 1 254 ? 21.188 -32.25 -10.367 1 97.69 254 GLU B C 1
ATOM 4152 O O . GLU B 1 254 ? 21.312 -33.125 -9.531 1 97.69 254 GLU B O 1
ATOM 4157 N N . MET B 1 255 ? 20.781 -31 -10.07 1 97.81 255 MET B N 1
ATOM 4158 C CA . MET B 1 255 ? 20.328 -30.672 -8.719 1 97.81 255 MET B CA 1
ATOM 4159 C C . MET B 1 255 ? 19.172 -31.578 -8.305 1 97.81 255 MET B C 1
ATOM 4161 O O . MET B 1 255 ? 19.156 -32.094 -7.195 1 97.81 255 MET B O 1
ATOM 4165 N N . LEU B 1 256 ? 18.219 -31.703 -9.195 1 98.06 256 LEU B N 1
ATOM 4166 C CA . LEU B 1 256 ? 17.047 -32.531 -8.922 1 98.06 256 LEU B CA 1
ATOM 4167 C C . LEU B 1 256 ? 17.453 -33.969 -8.641 1 98.06 256 LEU B C 1
ATOM 4169 O O . LEU B 1 256 ? 16.969 -34.594 -7.691 1 98.06 256 LEU B O 1
ATOM 4173 N N . GLN B 1 257 ? 18.359 -34.469 -9.422 1 97.69 257 GLN B N 1
ATOM 4174 C CA . GLN B 1 257 ? 18.844 -35.844 -9.266 1 97.69 257 GLN B CA 1
ATOM 4175 C C . GLN B 1 257 ? 19.609 -36 -7.953 1 97.69 257 GLN B C 1
ATOM 4177 O O . GLN B 1 257 ? 19.359 -36.969 -7.207 1 97.69 257 GLN B O 1
ATOM 4182 N N . GLU B 1 258 ? 20.484 -35.094 -7.754 1 97.88 258 GLU B N 1
ATOM 4183 C CA . GLU B 1 258 ? 21.312 -35.156 -6.555 1 97.88 258 GLU B CA 1
ATOM 4184 C C . GLU B 1 258 ? 20.469 -35.156 -5.293 1 97.88 258 GLU B C 1
ATOM 4186 O O . GLU B 1 258 ? 20.797 -35.844 -4.316 1 97.88 258 GLU B O 1
ATOM 4191 N N . MET B 1 259 ? 19.391 -34.469 -5.352 1 98 259 MET B N 1
ATOM 4192 C CA . MET B 1 259 ? 18.578 -34.312 -4.152 1 98 259 MET B CA 1
ATOM 4193 C C . MET B 1 259 ? 17.359 -35.219 -4.168 1 98 259 MET B C 1
ATOM 4195 O O . MET B 1 259 ? 16.5 -35.156 -3.285 1 98 259 MET B O 1
ATOM 4199 N N . ASN B 1 260 ? 17.266 -36.031 -5.152 1 98.12 260 ASN B N 1
ATOM 4200 C CA . ASN B 1 260 ? 16.188 -37 -5.312 1 98.12 260 ASN B CA 1
ATOM 4201 C C . ASN B 1 260 ? 14.82 -36.312 -5.305 1 98.12 260 ASN B C 1
ATOM 4203 O O . ASN B 1 260 ? 13.93 -36.688 -4.555 1 98.12 260 ASN B O 1
ATOM 4207 N N . ILE B 1 261 ? 14.742 -35.25 -6.082 1 98.5 261 ILE B N 1
ATOM 4208 C CA . ILE B 1 261 ? 13.516 -34.469 -6.246 1 98.5 261 ILE B CA 1
ATOM 4209 C C . ILE B 1 261 ? 12.859 -34.844 -7.578 1 98.5 261 ILE B C 1
ATOM 4211 O O . ILE B 1 261 ? 13.539 -34.938 -8.602 1 98.5 261 ILE B O 1
ATOM 4215 N N . GLU B 1 262 ? 11.586 -35 -7.594 1 98.06 262 GLU B N 1
ATOM 4216 C CA . GLU B 1 262 ? 10.812 -35.312 -8.797 1 98.06 262 GLU B CA 1
ATOM 4217 C C . GLU B 1 262 ? 9.758 -34.25 -9.047 1 98.06 262 GLU B C 1
ATOM 4219 O O . GLU B 1 262 ? 8.766 -34.156 -8.328 1 98.06 262 GLU B O 1
ATOM 4224 N N . PRO B 1 263 ? 9.984 -33.406 -10.078 1 98.12 263 PRO B N 1
ATOM 4225 C CA . PRO B 1 263 ? 8.875 -32.531 -10.477 1 98.12 263 PRO B CA 1
ATOM 4226 C C . PRO B 1 263 ? 7.59 -33.312 -10.766 1 98.12 263 PRO B C 1
ATOM 4228 O O . PRO B 1 263 ? 7.602 -34.25 -11.547 1 98.12 263 PRO B O 1
ATOM 4231 N N . THR B 1 264 ? 6.512 -32.906 -10.07 1 97.38 264 THR B N 1
ATOM 4232 C CA . THR B 1 264 ? 5.27 -33.688 -10.133 1 97.38 264 THR B CA 1
ATOM 4233 C C . THR B 1 264 ? 4.062 -32.75 -10.211 1 97.38 264 THR B C 1
ATOM 4235 O O . THR B 1 264 ? 4.02 -31.719 -9.531 1 97.38 264 THR B O 1
ATOM 4238 N N . LYS B 1 265 ? 3.107 -33.094 -11.031 1 96.94 265 LYS B N 1
ATOM 4239 C CA . LYS B 1 265 ? 1.836 -32.375 -11.039 1 96.94 265 LYS B CA 1
ATOM 4240 C C . LYS B 1 265 ? 1.104 -32.531 -9.711 1 96.94 265 LYS B C 1
ATOM 4242 O O . LYS B 1 265 ? 1.008 -33.656 -9.172 1 96.94 265 LYS B O 1
ATOM 4247 N N . ALA B 1 266 ? 0.624 -31.391 -9.25 1 95.69 266 ALA B N 1
ATOM 4248 C CA . ALA B 1 266 ? -0.115 -31.453 -7.992 1 95.69 266 ALA B CA 1
ATOM 4249 C C . ALA B 1 266 ? -1.388 -32.281 -8.141 1 95.69 266 ALA B C 1
ATOM 4251 O O . ALA B 1 266 ? -1.798 -32.969 -7.203 1 95.69 266 ALA B O 1
ATOM 4252 N N . SER B 1 267 ? -2.01 -32.188 -9.266 1 93 267 SER B N 1
ATOM 4253 C CA . SER B 1 267 ? -3.246 -32.938 -9.508 1 93 267 SER B CA 1
ATOM 4254 C C . SER B 1 267 ? -3.029 -34.438 -9.367 1 93 267 SER B C 1
ATOM 4256 O O . SER B 1 267 ? -3.967 -35.188 -9.07 1 93 267 SER B O 1
ATOM 4258 N N . GLN B 1 268 ? -1.843 -34.875 -9.555 1 89 268 GLN B N 1
ATOM 4259 C CA . GLN B 1 268 ? -1.495 -36.281 -9.383 1 89 268 GLN B CA 1
ATOM 4260 C C . GLN B 1 268 ? -1.241 -36.625 -7.918 1 89 268 GLN B C 1
ATOM 4262 O O . GLN B 1 268 ? -1.428 -37.75 -7.492 1 89 268 GLN B O 1
ATOM 4267 N N . LEU B 1 269 ? -0.785 -35.625 -7.219 1 88.38 269 LEU B N 1
ATOM 4268 C CA . LEU B 1 269 ? -0.426 -35.812 -5.816 1 88.38 269 LEU B CA 1
ATOM 4269 C C . LEU B 1 269 ? -1.648 -35.656 -4.918 1 88.38 269 LEU B C 1
ATOM 4271 O O . LEU B 1 269 ? -1.764 -36.344 -3.9 1 88.38 269 LEU B O 1
ATOM 4275 N N . LEU B 1 270 ? -2.514 -34.75 -5.305 1 80.19 270 LEU B N 1
ATOM 4276 C CA . LEU B 1 270 ? -3.586 -34.344 -4.41 1 80.19 270 LEU B CA 1
ATOM 4277 C C . LEU B 1 270 ? -4.883 -35.062 -4.738 1 80.19 270 LEU B C 1
ATOM 4279 O O . LEU B 1 270 ? -5.832 -35.031 -3.951 1 80.19 270 LEU B O 1
ATOM 4283 N N . SER B 1 271 ? -5.141 -35.719 -5.984 1 63.31 271 SER B N 1
ATOM 4284 C CA . SER B 1 271 ? -6.332 -36.469 -6.363 1 63.31 271 SER B CA 1
ATOM 4285 C C . SER B 1 271 ? -6.453 -37.781 -5.562 1 63.31 271 SER B C 1
ATOM 4287 O O . SER B 1 271 ? -7.52 -38.375 -5.535 1 63.31 271 SER B O 1
ATOM 4289 N N . GLY B 1 272 ? -5.5 -38.156 -4.668 1 49.56 272 GLY B N 1
ATOM 4290 C CA . GLY B 1 272 ? -5.719 -39.406 -3.961 1 49.56 272 GLY B CA 1
ATOM 4291 C C . GLY B 1 272 ? -6.684 -39.281 -2.795 1 49.56 272 GLY B C 1
ATOM 4292 O O . GLY B 1 272 ? -6.891 -38.188 -2.275 1 49.56 272 GLY B O 1
#

InterPro domains:
  IPR006879 Carbohydrate deacetylase YdjC-like [PF04794] (5-258)
  IPR006879 Carbohydrate deacetylase YdjC-like [PTHR31609] (5-265)
  IPR011330 Glycoside hydrolase/deacetylase, beta/alpha-barrel [SSF88713] (1-269)

Nearest PDB structures (foldseek):
  2i5i-assembly1_A  TM=7.544E-01  e=1.988E-15  Enterococcus faecalis V583
  7vi8-assembly1_A  TM=7.887E-01  e=7.995E-14  Klebsiella pneumoniae subsp. pneumoniae MGH 78578
  8jqf-assembly1_A  TM=6.802E-01  e=8.856E-12  Cyclobacterium marinum
  8jqf-assembly1_B  TM=6.835E-01  e=1.922E-11  Cyclobacterium marinum
  5irp-assembly1_B  TM=4.036E-01  e=3.534E-02  Bacillus subtilis subsp. subtilis str. 168

Secondary structure (DSSP, 8-state):
--EEEEEEEEEETS-HHHHHHHHHHHHTT--SEEEE-TTSTTHHHHHHT--HHHHHHSEEEEEE-SSSS-SS----HHHHHHHHHTT-S-HHHHHHHHHHHHHHHHHHHSS--SEEEEGGGGGGSTTHHHHHHHHHHHHTTTSPPEE----BSS-SHHHHHHIIIIIHHHHHHHHHTT--B-SEEE----S---HHHHHHHHHHHHHHHHHHHHTT--EEEEE--------TT-TTTTHHHHHHHHHTSHHHHHHHHHTTEEE--HHHHH--/--EEEEEEEEEETS-HHHHHHHHHHHHTT--SEEEE-TTSTTHHHHHHT--HHHHHHSEEEEEE-SSSS-SS----HHHHHHHHHTT-S-HHHHHHHHHHHHHHHHHHHSS--SEEEEGGGGGGSTTHHHHHHHHHHHHTSSSPPEE----BSS-SHHHHHHIIIIIHHHHHHHHHTT--B-SEEE----S---HHHHHHHHHHHHHHHHHHHHTT--EEEEE--------TT-TTTTHHHHHHHHHHSHHHHHHHHHTTEEE--HHHHH--

pLDDT: mean 95.36, std 6.48, range [49.38, 98.94]

Radius of gyration: 27.77 Å; Cα contacts (8 Å, |Δi|>4): 1014; chains: 2; bounding box: 47×80×60 Å

Sequence (544 aa):
MVTPLIISADDYAQGAAIDQGILDLIRMRRLTATSCLSLSPRWREAATSITSAIREQADIGLHLDFTAYSRPTRYPHPQLVIRSLLRSLDPEQLKTMIRQQLDAFEQEMNSAPDYVDGHQHVHQLPQVRDVLLAELQSRYADKLPWIRISHSAYDGVKGRVILALGSQAMRKQALRRGFAVTDTLLGVYGFDSNAATYQKQLRAWLTIAVTETRVKRLCALMCHPGLPSADDTDPIRRARPVEYEVFSSSVFAEMLQEMNIEPTKASQLLSGMVTPLIISADDYAQGAAIDQGILDLIRMRRLTATSCLSLSPRWREAATSITSAIREQADIGLHLDFTAYSRPTRYPHPQLVIRSLLRSLDPEQLKTMIRQQLDAFEQEMNSAPDYVDGHQHVHQLPQVRDVLLAELQSRYADKLPWIRISHSAYDGVKGRVILALGSQAMRKQALRRGFAVTDTLLGVYGFDSNAATYQKQLRAWLTIAVTETRVKRLCALMCHPGLPSADDTDPIRRARPVEYEVFSSSVFAEMLQEMNIEPTKASQLLSG

Organism: Methylobacillus flagellatus (strain ATCC 51484 / DSM 6875 / VKM B-1610 / KT) (NCBI:txid265072)